Protein AF-0000000080328693 (afdb_homodimer)

Nearest PDB structures (foldseek):
  6xl6-assembly1_H  TM=5.207E-01  e=4.056E-17  Escherichia coli
  5kax-assembly1_A  TM=9.122E-01  e=3.515E-11  Chlorobaculum tepidum TLS
  6wl5-assembly4_D  TM=8.562E-01  e=6.995E-10  Escherichia coli
  7zhe-assembly1_A  TM=8.246E-01  e=8.037E-09  Ruminiclostridium cellulolyticum
  3iao-assembly1_A-2  TM=3.843E-01  e=2.662E-13  Bacillus subtilis

Solvent-accessible surface area (backbone atoms only — not comparable to full-atom values): 29834 Å² total; per-residue (Å²): 134,48,50,27,48,50,59,56,44,6,54,16,43,67,43,26,45,66,54,48,50,50,32,32,73,74,63,76,48,65,58,75,40,64,40,86,85,82,59,50,43,27,33,43,52,82,48,47,63,55,44,44,51,53,48,53,35,54,77,57,68,45,65,64,71,65,47,48,61,48,69,65,34,90,38,71,67,53,27,50,49,53,51,48,51,51,42,52,52,48,51,53,51,47,51,53,50,51,52,42,44,51,50,51,54,57,68,67,42,74,76,56,69,49,85,57,51,42,80,45,76,44,68,59,42,46,21,44,27,38,73,45,80,38,38,62,89,45,39,63,64,49,46,54,51,49,51,50,52,49,52,50,52,33,57,75,69,70,43,58,75,69,56,55,46,31,37,36,40,31,61,37,34,30,31,69,39,33,29,51,36,34,44,35,37,33,21,89,53,90,61,75,70,52,92,72,38,33,59,41,72,46,68,61,44,41,22,42,30,36,74,36,75,27,44,78,90,59,42,50,46,47,32,35,24,46,37,42,47,36,42,68,74,44,40,79,42,92,62,43,37,37,36,37,43,75,34,40,75,92,73,41,86,54,42,69,69,16,29,37,36,40,26,41,34,36,49,83,75,65,74,79,68,70,79,75,80,81,77,129,132,47,50,28,48,50,59,54,44,5,54,15,44,67,42,27,45,65,54,48,50,49,32,32,72,75,62,78,49,65,57,73,41,63,40,85,86,80,60,49,43,27,32,43,51,82,48,48,63,56,46,44,52,51,48,53,35,55,77,56,69,46,64,66,72,65,46,48,62,49,70,64,35,91,39,71,66,54,26,50,49,51,51,50,52,50,42,52,50,48,51,52,52,46,51,55,49,50,52,43,46,52,51,51,53,58,67,67,42,75,74,55,69,48,85,58,52,42,80,45,74,43,66,60,43,45,20,43,27,37,72,47,79,40,38,62,90,45,38,64,66,48,47,55,52,51,50,51,52,52,52,51,52,32,57,75,69,68,42,58,74,71,58,56,47,31,37,37,38,31,60,37,34,31,32,69,40,33,30,50,35,33,44,35,37,34,20,89,52,88,60,75,70,53,92,72,38,31,58,41,72,46,68,61,43,42,24,40,31,35,74,35,75,28,44,78,89,59,42,51,48,49,32,35,24,47,38,41,46,37,42,68,75,44,40,79,42,90,63,42,38,37,35,37,42,74,34,41,74,92,76,40,86,56,46,70,68,17,30,36,37,40,27,42,36,34,50,84,77,66,74,80,69,70,80,77,79,83,75,129

Secondary structure (DSSP, 8-state):
--EEEHHHHHHHHT--HHHHHHHHHTTSS--SEE-TTT--EEEEGGGHHHHHHHHHHHHTT--HHHHHHHHT-SSHHHHHHHHHHHHHHHHHHHHHHHHHHHHHHHHHS----GGG-EEEEEPPEEEEEEEEEEETTTHHHHHHHHHHHHHHHHHHHTPPP-S-EEEEE-HHHHHTSEEEEEEEEE-SSPPPPBTTBEEEEEPPEEEEEEEEES-GGGHHHHHHHHHHHHHHHSEE-SS-EEEEEEE-TTT-S-GGG-EEEEEEEEE---TT--------/--EEEHHHHHHHHT--HHHHHHHHHTTSS--SEE-TTT--EEEEGGGHHHHHHHHHHHHTT--HHHHHHHHT-SSHHHHHHHHHHHHHHHHHHHHHHHHHHHHHHHHHS----GGG-EEEEEPPEEEEEEEEEEETTTHHHHHHHHHHHHHHHHHHHTPPP-S-EEEEE-HHHHHTSEEEEEEEEE-SS----BTTBEEEEEPPEEEEEEEEES-GGGHHHHHHHHHHHHHHH-EE-SS-EEEEEEE-TTT-S-GGG-EEEEEEEEE---TT--------

Structure (mmCIF, N/CA/C/O backbone):
data_AF-0000000080328693-model_v1
#
loop_
_entity.id
_entity.type
_entity.pdbx_description
1 polymer 'MerR family transcriptional regulator'
#
loop_
_atom_site.group_PDB
_atom_site.id
_atom_site.type_symbol
_atom_site.label_atom_id
_atom_site.label_alt_id
_atom_site.label_comp_id
_atom_site.label_asym_id
_atom_site.label_entity_id
_atom_site.label_seq_id
_atom_site.pdbx_PDB_ins_code
_atom_site.Cartn_x
_atom_site.Cartn_y
_atom_site.Cartn_z
_atom_site.occupancy
_atom_site.B_iso_or_equiv
_atom_site.auth_seq_id
_atom_site.auth_comp_id
_atom_site.auth_asym_id
_atom_site.auth_atom_id
_atom_site.pdbx_PDB_model_num
ATOM 1 N N . MET A 1 1 ? -3.229 43.781 -2.396 1 72.38 1 MET A N 1
ATOM 2 C CA . MET A 1 1 ? -3.137 42.344 -2.186 1 72.38 1 MET A CA 1
ATOM 3 C C . MET A 1 1 ? -2.777 42 -0.736 1 72.38 1 MET A C 1
ATOM 5 O O . MET A 1 1 ? -2.053 42.781 -0.092 1 72.38 1 MET A O 1
ATOM 9 N N . SER A 1 2 ? -3.52 41.125 -0.026 1 88.19 2 SER A N 1
ATOM 10 C CA . SER A 1 2 ? -3.307 40.844 1.392 1 88.19 2 SER A CA 1
ATOM 11 C C . SER A 1 2 ? -2.047 40.031 1.613 1 88.19 2 SER A C 1
ATOM 13 O O . SER A 1 2 ? -1.782 39.062 0.87 1 88.19 2 SER A O 1
ATOM 15 N N . THR A 1 3 ? -1.175 40.562 2.482 1 92.69 3 THR A N 1
ATOM 16 C CA . THR A 1 3 ? 0.094 39.875 2.74 1 92.69 3 THR A CA 1
ATOM 17 C C . THR A 1 3 ? 0.196 39.469 4.203 1 92.69 3 THR A C 1
ATOM 19 O O . THR A 1 3 ? -0.579 39.938 5.043 1 92.69 3 THR A O 1
ATOM 22 N N . LEU A 1 4 ? 0.935 38.531 4.395 1 94.5 4 LEU A N 1
ATOM 23 C CA . LEU A 1 4 ? 1.304 38.062 5.719 1 94.5 4 LEU A CA 1
ATOM 24 C C . LEU A 1 4 ? 2.783 38.312 5.996 1 94.5 4 LEU A C 1
ATOM 26 O O . LEU A 1 4 ? 3.617 38.188 5.098 1 94.5 4 LEU A O 1
ATOM 30 N N . THR A 1 5 ? 3.02 38.75 7.266 1 94.06 5 THR A N 1
ATOM 31 C CA . THR A 1 5 ? 4.422 38.75 7.668 1 94.06 5 THR A CA 1
ATOM 32 C C . THR A 1 5 ? 5 37.344 7.621 1 94.06 5 THR A C 1
ATOM 34 O O . THR A 1 5 ? 4.258 36.375 7.602 1 94.06 5 THR A O 1
ATOM 37 N N . ILE A 1 6 ? 6.355 37.188 7.609 1 94.5 6 ILE A N 1
ATOM 38 C CA . ILE A 1 6 ? 6.996 35.875 7.543 1 94.5 6 ILE A CA 1
ATOM 39 C C . ILE A 1 6 ? 6.594 35.062 8.758 1 94.5 6 ILE A C 1
ATOM 41 O O . ILE A 1 6 ? 6.461 33.844 8.664 1 94.5 6 ILE A O 1
ATOM 45 N N . GLY A 1 7 ? 6.395 35.656 9.906 1 94.44 7 GLY A N 1
ATOM 46 C CA . GLY A 1 7 ? 5.938 34.938 11.094 1 94.44 7 GLY A CA 1
ATOM 47 C C . GLY A 1 7 ? 4.535 34.375 10.953 1 94.44 7 GLY A C 1
ATOM 48 O O . GLY A 1 7 ? 4.305 33.219 11.227 1 94.44 7 GLY A O 1
ATOM 49 N N . ASP A 1 8 ? 3.639 35.25 10.508 1 95.19 8 ASP A N 1
ATOM 50 C CA . ASP A 1 8 ? 2.264 34.812 10.297 1 95.19 8 ASP A CA 1
ATOM 51 C C . ASP A 1 8 ? 2.189 33.781 9.18 1 95.19 8 ASP A C 1
ATOM 53 O O . ASP A 1 8 ? 1.385 32.844 9.25 1 95.19 8 ASP A O 1
ATOM 57 N N . PHE A 1 9 ? 2.99 33.969 8.18 1 96.31 9 PHE A N 1
ATOM 58 C CA . PHE A 1 9 ? 3.057 33 7.09 1 96.31 9 PHE A CA 1
ATOM 59 C C . PHE A 1 9 ? 3.564 31.656 7.59 1 96.31 9 PHE A C 1
ATOM 61 O O . PHE A 1 9 ? 3.051 30.594 7.195 1 96.31 9 PHE A O 1
ATOM 68 N N . SER A 1 10 ? 4.492 31.656 8.477 1 96.62 10 SER A N 1
ATOM 69 C CA . SER A 1 10 ? 5 30.438 9.117 1 96.62 10 SER A CA 1
ATOM 70 C C . SER A 1 10 ? 3.9 29.734 9.906 1 96.62 10 SER A C 1
ATOM 72 O O . SER A 1 10 ? 3.713 28.516 9.766 1 96.62 10 SER A O 1
ATOM 74 N N . ARG A 1 11 ? 3.182 30.516 10.633 1 95 11 ARG A N 1
ATOM 75 C CA . ARG A 1 11 ? 2.076 29.969 11.414 1 95 11 ARG A CA 1
ATOM 76 C C . ARG A 1 11 ? 1.032 29.328 10.516 1 95 11 ARG A C 1
ATOM 78 O O . ARG A 1 11 ? 0.563 28.219 10.789 1 95 11 ARG A O 1
ATOM 85 N N . ALA A 1 12 ? 0.733 29.984 9.438 1 93.81 12 ALA A N 1
ATOM 86 C CA . ALA A 1 12 ? -0.327 29.562 8.531 1 93.81 12 ALA A CA 1
ATOM 87 C C . ALA A 1 12 ? 0.073 28.312 7.766 1 93.81 12 ALA A C 1
ATOM 89 O O . ALA A 1 12 ? -0.784 27.5 7.379 1 93.81 12 ALA A O 1
ATOM 90 N N . THR A 1 13 ? 1.39 28.078 7.555 1 93.38 13 THR A N 1
ATOM 91 C CA . THR A 1 13 ? 1.817 27.047 6.617 1 93.38 13 THR A CA 1
ATOM 92 C C . THR A 1 13 ? 2.619 25.969 7.332 1 93.38 13 THR A C 1
ATOM 94 O O . THR A 1 13 ? 2.934 24.922 6.746 1 93.38 13 THR A O 1
ATOM 97 N N . HIS A 1 14 ? 3.051 26.234 8.531 1 93.81 14 HIS A N 1
ATOM 98 C CA . HIS A 1 14 ? 3.871 25.344 9.344 1 93.81 14 HIS A CA 1
ATOM 99 C C . HIS A 1 14 ? 5.254 25.156 8.734 1 93.81 14 HIS A C 1
ATOM 101 O O . HIS A 1 14 ? 5.891 24.125 8.93 1 93.81 14 HIS A O 1
ATOM 107 N N . LEU A 1 15 ? 5.645 26.109 7.883 1 94.94 15 LEU A N 1
ATOM 108 C CA . LEU A 1 15 ? 7.035 26.219 7.461 1 94.94 15 LEU A CA 1
ATOM 109 C C . LEU A 1 15 ? 7.785 27.234 8.305 1 94.94 15 LEU A C 1
ATOM 111 O O . LEU A 1 15 ? 7.371 28.391 8.398 1 94.94 15 LEU A O 1
ATOM 115 N N . GLY A 1 16 ? 8.805 26.828 8.922 1 95.88 16 GLY A N 1
ATOM 116 C CA . GLY A 1 16 ? 9.586 27.734 9.742 1 95.88 16 GLY A CA 1
ATOM 117 C C . GLY A 1 16 ? 10.242 28.844 8.945 1 95.88 16 GLY A C 1
ATOM 118 O O . GLY A 1 16 ? 10.344 28.766 7.719 1 95.88 16 GLY A O 1
ATOM 119 N N . VAL A 1 17 ? 10.672 29.859 9.656 1 96.12 17 VAL A N 1
ATOM 120 C CA . VAL A 1 17 ? 11.273 31.031 9.023 1 96.12 17 VAL A CA 1
ATOM 121 C C . VAL A 1 17 ? 12.547 30.625 8.289 1 96.12 17 VAL A C 1
ATOM 123 O O . VAL A 1 17 ? 12.797 31.078 7.172 1 96.12 17 VAL A O 1
ATOM 126 N N . LYS A 1 18 ? 13.273 29.703 8.906 1 95.5 18 LYS A N 1
ATOM 127 C CA . LYS A 1 18 ? 14.5 29.234 8.258 1 95.5 18 LYS A CA 1
ATOM 128 C C . LYS A 1 18 ? 14.195 28.547 6.938 1 95.5 18 LYS A C 1
ATOM 130 O O . LYS A 1 18 ? 14.883 28.766 5.938 1 95.5 18 LYS A O 1
ATOM 135 N N . ALA A 1 19 ? 13.25 27.766 6.934 1 94.69 19 ALA A N 1
ATOM 136 C CA . ALA A 1 19 ? 12.836 27.078 5.715 1 94.69 19 ALA A CA 1
ATOM 137 C C . ALA A 1 19 ? 12.375 28.062 4.652 1 94.69 19 ALA A C 1
ATOM 139 O O . ALA A 1 19 ? 12.727 27.938 3.479 1 94.69 19 ALA A O 1
ATOM 140 N N . LEU A 1 20 ? 11.562 29.062 5.082 1 96.19 20 LEU A N 1
ATOM 141 C CA . LEU A 1 20 ? 11.039 30.062 4.152 1 96.19 20 LEU A CA 1
ATOM 142 C C . LEU A 1 20 ? 12.18 30.859 3.525 1 96.19 20 LEU A C 1
ATOM 144 O O . LEU A 1 20 ? 12.148 31.141 2.328 1 96.19 20 LEU A O 1
ATOM 148 N N . ARG A 1 21 ? 13.156 31.141 4.301 1 94.56 21 ARG A N 1
ATOM 149 C CA . ARG A 1 21 ? 14.32 31.859 3.777 1 94.56 21 ARG A CA 1
ATOM 150 C C . ARG A 1 21 ? 15.094 30.984 2.793 1 94.56 21 ARG A C 1
ATOM 152 O O . ARG A 1 21 ? 15.57 31.469 1.764 1 94.56 21 ARG A O 1
ATOM 159 N N . HIS A 1 22 ? 15.25 29.719 3.133 1 94.31 22 HIS A N 1
ATOM 160 C CA . HIS A 1 22 ? 15.906 28.781 2.234 1 94.31 22 HIS A CA 1
ATOM 161 C C . HIS A 1 22 ? 15.18 28.703 0.895 1 94.31 22 HIS A C 1
ATOM 163 O O . HIS A 1 22 ? 15.812 28.766 -0.163 1 94.31 22 HIS A O 1
ATOM 169 N N . TYR A 1 23 ? 13.875 28.578 0.928 1 93.81 23 TYR A N 1
ATOM 170 C CA . TYR A 1 23 ? 13.094 28.422 -0.295 1 93.81 23 TYR A CA 1
ATOM 171 C C . TYR A 1 23 ? 13.133 29.703 -1.129 1 93.81 23 TYR A C 1
ATOM 173 O O . TYR A 1 23 ? 13.055 29.656 -2.357 1 93.81 23 TYR A O 1
ATOM 181 N N . HIS A 1 24 ? 13.242 30.891 -0.406 1 94.06 24 HIS A N 1
ATOM 182 C CA . HIS A 1 24 ? 13.492 32.156 -1.108 1 94.06 24 HIS A CA 1
ATOM 183 C C . HIS A 1 24 ? 14.828 32.125 -1.837 1 94.06 24 HIS A C 1
ATOM 185 O O . HIS A 1 24 ? 14.906 32.438 -3.021 1 94.06 24 HIS A O 1
ATOM 191 N N . ARG A 1 25 ? 15.82 31.656 -1.181 1 93.38 25 ARG A N 1
ATOM 192 C CA . ARG A 1 25 ? 17.172 31.625 -1.721 1 93.38 25 ARG A CA 1
ATOM 193 C C . ARG A 1 25 ? 17.25 30.734 -2.953 1 93.38 25 ARG A C 1
ATOM 195 O O . ARG A 1 25 ? 17.891 31.094 -3.943 1 93.38 25 ARG A O 1
ATOM 202 N N . VAL A 1 26 ? 16.594 29.641 -2.914 1 91.06 26 VAL A N 1
ATOM 203 C CA . VAL A 1 26 ? 16.703 28.688 -4.016 1 91.06 26 VAL A CA 1
ATOM 204 C C . VAL A 1 26 ? 15.648 28.984 -5.066 1 91.06 26 VAL A C 1
ATOM 206 O O . VAL A 1 26 ? 15.531 28.281 -6.07 1 91.06 26 VAL A O 1
ATOM 209 N N . GLY A 1 27 ? 14.781 29.953 -4.832 1 91 27 GLY A N 1
ATOM 210 C CA . GLY A 1 27 ? 13.852 30.453 -5.828 1 91 27 GLY A CA 1
ATOM 211 C C . GLY A 1 27 ? 12.555 29.672 -5.887 1 91 27 GLY A C 1
ATOM 212 O O . GLY A 1 27 ? 11.805 29.766 -6.855 1 91 27 GLY A O 1
ATOM 213 N N . LEU A 1 28 ? 12.25 28.859 -4.906 1 91.25 28 LEU A N 1
ATOM 214 C CA . LEU A 1 28 ? 11.055 28.016 -4.898 1 91.25 28 LEU A CA 1
ATOM 215 C C . LEU A 1 28 ? 9.844 28.797 -4.406 1 91.25 28 LEU A C 1
ATOM 217 O O . LEU A 1 28 ? 8.727 28.594 -4.898 1 91.25 28 LEU A O 1
ATOM 221 N N . LEU A 1 29 ? 10.023 29.688 -3.426 1 93.88 29 LEU A N 1
ATOM 222 C CA . LEU A 1 29 ? 9 30.547 -2.848 1 93.88 29 LEU A CA 1
ATOM 223 C C . LEU A 1 29 ? 9.562 31.922 -2.527 1 93.88 29 LEU A C 1
ATOM 225 O O . LEU A 1 29 ? 10.094 32.156 -1.437 1 93.88 29 LEU A O 1
ATOM 229 N N . VAL A 1 30 ? 9.391 32.812 -3.459 1 94.81 30 VAL A N 1
ATOM 230 C CA . VAL A 1 30 ? 9.945 34.156 -3.33 1 94.81 30 VAL A CA 1
ATOM 231 C C . VAL A 1 30 ? 8.93 35.062 -2.65 1 94.81 30 VAL A C 1
ATOM 233 O O . VAL A 1 30 ? 7.77 35.125 -3.059 1 94.81 30 VAL A O 1
ATOM 236 N N . PRO A 1 31 ? 9.375 35.75 -1.545 1 95.94 31 PRO A N 1
ATOM 237 C CA . PRO A 1 31 ? 8.445 36.656 -0.899 1 95.94 31 PRO A CA 1
ATOM 238 C C . PRO A 1 31 ? 7.934 37.75 -1.849 1 95.94 31 PRO A C 1
ATOM 240 O O . PRO A 1 31 ? 8.633 38.125 -2.801 1 95.94 31 PRO A O 1
ATOM 243 N N . ALA A 1 32 ? 6.746 38.188 -1.622 1 95.06 32 ALA A N 1
ATOM 244 C CA . ALA A 1 32 ? 6.152 39.25 -2.428 1 95.06 32 ALA A CA 1
ATOM 245 C C . ALA A 1 32 ? 6.871 40.562 -2.199 1 95.06 32 ALA A C 1
ATOM 247 O O . ALA A 1 32 ? 7.027 41.375 -3.129 1 95.06 32 ALA A O 1
ATOM 248 N N . GLU A 1 33 ? 7.234 40.781 -0.925 1 94.56 33 GLU A N 1
ATOM 249 C CA . GLU A 1 33 ? 7.934 42.031 -0.557 1 94.56 33 GLU A CA 1
ATOM 250 C C . GLU A 1 33 ? 9.086 41.719 0.403 1 94.56 33 GLU A C 1
ATOM 252 O O . GLU A 1 33 ? 8.977 40.875 1.271 1 94.56 33 GLU A O 1
ATOM 257 N N . VAL A 1 34 ? 10.156 42.406 0.223 1 92.62 34 VAL A N 1
ATOM 258 C CA . VAL A 1 34 ? 11.281 42.406 1.158 1 92.62 34 VAL A CA 1
ATOM 259 C C . VAL A 1 34 ? 11.664 43.812 1.527 1 92.62 34 VAL A C 1
ATOM 261 O O . VAL A 1 34 ? 11.992 44.625 0.653 1 92.62 34 VAL A O 1
ATOM 264 N N . ASP A 1 35 ? 11.5 44.094 2.803 1 89.94 35 ASP A N 1
ATOM 265 C CA . ASP A 1 35 ? 11.891 45.438 3.236 1 89.94 35 ASP A CA 1
ATOM 266 C C . ASP A 1 35 ? 13.383 45.656 3.035 1 89.94 35 ASP A C 1
ATOM 268 O O . ASP A 1 35 ? 14.211 44.875 3.502 1 89.94 35 ASP A O 1
ATOM 272 N N . GLU A 1 36 ? 13.75 46.625 2.428 1 87.12 36 GLU A N 1
ATOM 273 C CA . GLU A 1 36 ? 15.141 46.906 2.066 1 87.12 36 GLU A CA 1
ATOM 274 C C . GLU A 1 36 ? 15.977 47.25 3.299 1 87.12 36 GLU A C 1
ATOM 276 O O . GLU A 1 36 ? 17.172 46.969 3.332 1 87.12 36 GLU A O 1
ATOM 281 N N . VAL A 1 37 ? 15.328 47.812 4.223 1 88.25 37 VAL A N 1
ATOM 282 C CA . VAL A 1 37 ? 16.047 48.281 5.402 1 88.25 37 VAL A CA 1
ATOM 283 C C . VAL A 1 37 ? 16.125 47.156 6.438 1 88.25 37 VAL A C 1
ATOM 285 O O . VAL A 1 37 ? 17.219 46.812 6.906 1 88.25 37 VAL A O 1
ATOM 288 N N . THR A 1 38 ? 15.062 46.469 6.723 1 86.88 38 THR A N 1
ATOM 289 C CA . THR A 1 38 ? 14.977 45.5 7.809 1 86.88 38 THR A CA 1
ATOM 290 C C . THR A 1 38 ? 15.148 44.062 7.281 1 86.88 38 THR A C 1
ATOM 292 O O . THR A 1 38 ? 15.445 43.156 8.047 1 86.88 38 THR A O 1
ATOM 295 N N . GLY A 1 39 ? 14.984 43.969 5.988 1 87.5 39 GLY A N 1
ATOM 296 C CA . GLY A 1 39 ? 15.055 42.656 5.402 1 87.5 39 GLY A CA 1
ATOM 297 C C . GLY A 1 39 ? 13.805 41.812 5.652 1 87.5 39 GLY A C 1
ATOM 298 O O . GLY A 1 39 ? 13.758 40.625 5.297 1 87.5 39 GLY A O 1
ATOM 299 N N . TYR A 1 40 ? 12.844 42.5 6.254 1 89.38 40 TYR A N 1
ATOM 300 C CA . TYR A 1 40 ? 11.625 41.781 6.598 1 89.38 40 TYR A CA 1
ATOM 301 C C . TYR A 1 40 ? 10.875 41.344 5.344 1 89.38 40 TYR A C 1
ATOM 303 O O . TYR A 1 40 ? 10.758 42.094 4.383 1 89.38 40 TYR A O 1
ATOM 311 N N . ARG A 1 41 ? 10.406 40.094 5.367 1 93.5 41 ARG A N 1
ATOM 312 C CA . ARG A 1 41 ? 9.734 39.5 4.207 1 93.5 41 ARG A CA 1
ATOM 313 C C . ARG A 1 41 ? 8.234 39.406 4.438 1 93.5 41 ARG A C 1
ATOM 315 O O . ARG A 1 41 ? 7.789 39.125 5.551 1 93.5 41 ARG A O 1
ATOM 322 N N . ARG A 1 42 ? 7.527 39.656 3.418 1 96.06 42 ARG A N 1
ATOM 323 C CA . ARG A 1 42 ? 6.078 39.469 3.4 1 96.06 42 ARG A CA 1
ATOM 324 C C . ARG A 1 42 ? 5.656 38.562 2.242 1 96.06 42 ARG A C 1
ATOM 326 O O . ARG A 1 42 ? 6.266 38.594 1.17 1 96.06 42 ARG A O 1
ATOM 333 N N . TYR A 1 43 ? 4.68 37.75 2.514 1 96.44 43 TYR A N 1
ATOM 334 C CA . TYR A 1 43 ? 4.152 36.812 1.521 1 96.44 43 TYR A CA 1
ATOM 335 C C . TYR A 1 43 ? 2.68 37.094 1.235 1 96.44 43 TYR A C 1
ATOM 337 O O . TYR A 1 43 ? 1.929 37.469 2.137 1 96.44 43 TYR A O 1
ATOM 345 N N . ARG A 1 44 ? 2.293 36.906 -0.042 1 94.88 44 ARG A N 1
ATOM 346 C CA . ARG A 1 44 ? 0.886 37.062 -0.396 1 94.88 44 ARG A CA 1
ATOM 347 C C . ARG A 1 44 ? 0.067 35.875 0.099 1 94.88 44 ARG A C 1
ATOM 349 O O . ARG A 1 44 ? 0.578 34.75 0.188 1 94.88 44 ARG A O 1
ATOM 356 N N . VAL A 1 45 ? -1.206 36.125 0.396 1 92.38 45 VAL A N 1
ATOM 357 C CA . VAL A 1 45 ? -2.137 35.094 0.803 1 92.38 45 VAL A CA 1
ATOM 358 C C . VAL A 1 45 ? -2.184 34 -0.263 1 92.38 45 VAL A C 1
ATOM 360 O O . VAL A 1 45 ? -2.264 32.812 0.06 1 92.38 45 VAL A O 1
ATOM 363 N N . GLU A 1 46 ? -2.066 34.375 -1.524 1 88.94 46 GLU A N 1
ATOM 364 C CA . GLU A 1 46 ? -2.154 33.438 -2.648 1 88.94 46 GLU A CA 1
ATOM 365 C C . GLU A 1 46 ? -0.974 32.469 -2.658 1 88.94 46 GLU A C 1
ATOM 367 O O . GLU A 1 46 ? -1.011 31.438 -3.342 1 88.94 46 GLU A O 1
ATOM 372 N N . GLN A 1 47 ? 0.106 32.812 -1.917 1 91.12 47 GLN A N 1
ATOM 373 C CA . GLN A 1 47 ? 1.3 31.953 -1.896 1 91.12 47 GLN A CA 1
ATOM 374 C C . GLN A 1 47 ? 1.169 30.844 -0.867 1 91.12 47 GLN A C 1
ATOM 376 O O . GLN A 1 47 ? 2.016 29.953 -0.802 1 91.12 47 GLN A O 1
ATOM 381 N N . ILE A 1 48 ? 0.105 30.891 -0.051 1 90.69 48 ILE A N 1
ATOM 382 C CA . ILE A 1 48 ? -0.088 29.875 0.99 1 90.69 48 ILE A CA 1
ATOM 383 C C . ILE A 1 48 ? -0.229 28.5 0.356 1 90.69 48 ILE A C 1
ATOM 385 O O . ILE A 1 48 ? 0.365 27.531 0.83 1 90.69 48 ILE A O 1
ATOM 389 N N . GLY A 1 49 ? -0.962 28.438 -0.708 1 86.12 49 GLY A N 1
ATOM 390 C CA . GLY A 1 49 ? -1.112 27.156 -1.396 1 86.12 49 GLY A CA 1
ATOM 391 C C . GLY A 1 49 ? 0.208 26.562 -1.854 1 86.12 49 GLY A C 1
ATOM 392 O O . GLY A 1 49 ? 0.441 25.359 -1.705 1 86.12 49 GLY A O 1
ATOM 393 N N . ASP A 1 50 ? 1.059 27.406 -2.406 1 88.12 50 ASP A N 1
ATOM 394 C CA . ASP A 1 50 ? 2.383 26.969 -2.836 1 88.12 50 ASP A CA 1
ATOM 395 C C . ASP A 1 50 ? 3.199 26.453 -1.656 1 88.12 50 ASP A C 1
ATOM 397 O O . ASP A 1 50 ? 3.885 25.422 -1.771 1 88.12 50 ASP A O 1
ATOM 401 N N . ALA A 1 51 ? 3.084 27.156 -0.582 1 91.44 51 ALA A N 1
ATOM 402 C CA . ALA A 1 51 ? 3.836 26.781 0.611 1 91.44 51 ALA A CA 1
ATOM 403 C C . ALA A 1 51 ? 3.379 25.422 1.141 1 91.44 51 ALA A C 1
ATOM 405 O O . ALA A 1 51 ? 4.199 24.609 1.571 1 91.44 51 ALA A O 1
ATOM 406 N N . LEU A 1 52 ? 2.096 25.172 1.12 1 87.62 52 LEU A N 1
ATOM 407 C CA . LEU A 1 52 ? 1.566 23.891 1.577 1 87.62 52 LEU A CA 1
ATOM 408 C C . LEU A 1 52 ? 2.049 22.75 0.683 1 87.62 52 LEU A C 1
ATOM 410 O O . LEU A 1 52 ? 2.354 21.656 1.17 1 87.62 52 LEU A O 1
ATOM 414 N N . LEU A 1 53 ? 2.133 23.047 -0.548 1 84.44 53 LEU A N 1
ATOM 415 C CA . LEU A 1 53 ? 2.65 22.062 -1.49 1 84.44 53 LEU A CA 1
ATOM 416 C C . LEU A 1 53 ? 4.113 21.734 -1.192 1 84.44 53 LEU A C 1
ATOM 418 O O . LEU A 1 53 ? 4.496 20.562 -1.137 1 84.44 53 LEU A O 1
ATOM 422 N N . ILE A 1 54 ? 4.898 22.734 -0.991 1 89 54 ILE A N 1
ATOM 423 C CA . ILE A 1 54 ? 6.312 22.578 -0.671 1 89 54 ILE A CA 1
ATOM 424 C C . ILE A 1 54 ? 6.465 21.766 0.612 1 89 54 ILE A C 1
ATOM 426 O O . ILE A 1 54 ? 7.266 20.828 0.672 1 89 54 ILE A O 1
ATOM 430 N N . LYS A 1 55 ? 5.688 22.125 1.579 1 89.06 55 LYS A N 1
ATOM 431 C CA . LYS A 1 55 ? 5.742 21.438 2.863 1 89.06 55 LYS A CA 1
ATOM 432 C C . LYS A 1 55 ? 5.449 19.953 2.701 1 89.06 55 LYS A C 1
ATOM 434 O O . LYS A 1 55 ? 6.133 19.109 3.285 1 89.06 55 LYS A O 1
ATOM 439 N N . ARG A 1 56 ? 4.48 19.656 1.995 1 82.94 56 ARG A N 1
ATOM 440 C CA . ARG A 1 56 ? 4.09 18.266 1.793 1 82.94 56 ARG A CA 1
ATOM 441 C C . ARG A 1 56 ? 5.203 17.484 1.106 1 82.94 56 ARG A C 1
ATOM 443 O O . ARG A 1 56 ? 5.523 16.359 1.511 1 82.94 56 ARG A O 1
ATOM 450 N N . PHE A 1 57 ? 5.766 18.078 0.121 1 81.19 57 PHE A N 1
ATOM 451 C CA . PHE A 1 57 ? 6.848 17.406 -0.599 1 81.19 57 PHE A CA 1
ATOM 452 C C . PHE A 1 57 ? 8.062 17.219 0.303 1 81.19 57 PHE A C 1
ATOM 454 O O . PHE A 1 57 ? 8.703 16.172 0.268 1 81.19 57 PHE A O 1
ATOM 461 N N . ARG A 1 58 ? 8.352 18.188 1.062 1 82.44 58 ARG A N 1
ATOM 462 C CA . ARG A 1 58 ? 9.461 18.109 2.01 1 82.44 58 ARG A CA 1
ATOM 463 C C . ARG A 1 58 ? 9.227 16.984 3.021 1 82.44 58 ARG A C 1
ATOM 465 O O . ARG A 1 58 ? 10.117 16.172 3.275 1 82.44 58 ARG A O 1
ATOM 472 N N . ASP A 1 59 ? 8.039 16.953 3.574 1 81 59 ASP A N 1
ATOM 473 C CA . ASP A 1 59 ? 7.707 15.969 4.598 1 81 59 ASP A CA 1
ATOM 474 C C . ASP A 1 59 ? 7.84 14.547 4.055 1 81 59 ASP A C 1
ATOM 476 O O . ASP A 1 59 ? 8.172 13.625 4.797 1 81 59 ASP A O 1
ATOM 480 N N . LEU A 1 60 ? 7.684 14.43 2.752 1 75.31 60 LEU A N 1
ATOM 481 C CA . LEU A 1 60 ? 7.703 13.109 2.141 1 75.31 60 LEU A CA 1
ATOM 482 C C . LEU A 1 60 ? 9.047 12.836 1.473 1 75.31 60 LEU A C 1
ATOM 484 O O . LEU A 1 60 ? 9.219 11.82 0.798 1 75.31 60 LEU A O 1
ATOM 488 N N . ASP A 1 61 ? 9.945 13.789 1.68 1 76.56 61 ASP A N 1
ATOM 489 C CA . ASP A 1 61 ? 11.289 13.672 1.132 1 76.56 61 ASP A CA 1
ATOM 490 C C . ASP A 1 61 ? 11.25 13.469 -0.381 1 76.56 61 ASP A C 1
ATOM 492 O O . ASP A 1 61 ? 11.961 12.617 -0.918 1 76.56 61 ASP A O 1
ATOM 496 N N . LEU A 1 62 ? 10.344 14.086 -0.977 1 73 62 LEU A N 1
ATOM 497 C CA . LEU A 1 62 ? 10.273 14.039 -2.434 1 73 62 LEU A CA 1
ATOM 498 C C . LEU A 1 62 ? 11.203 15.078 -3.055 1 73 62 LEU A C 1
ATOM 500 O O . LEU A 1 62 ? 11.406 16.156 -2.488 1 73 62 LEU A O 1
ATOM 504 N N . PRO A 1 63 ? 11.719 14.719 -4.184 1 73.06 63 PRO A N 1
ATOM 505 C CA . PRO A 1 63 ? 12.656 15.648 -4.824 1 73.06 63 PRO A CA 1
ATOM 506 C C . PRO A 1 63 ? 12 16.984 -5.18 1 73.06 63 PRO A C 1
ATOM 508 O O . PRO A 1 63 ? 10.859 17.016 -5.637 1 73.06 63 PRO A O 1
ATOM 511 N N . LEU A 1 64 ? 12.766 18.062 -4.961 1 73.75 64 LEU A N 1
ATOM 512 C CA . LEU A 1 64 ? 12.266 19.422 -5.152 1 73.75 64 LEU A CA 1
ATOM 513 C C . LEU A 1 64 ? 11.984 19.688 -6.629 1 73.75 64 LEU A C 1
ATOM 515 O O . LEU A 1 64 ? 11.125 20.516 -6.965 1 73.75 64 LEU A O 1
ATOM 519 N N . ASP A 1 65 ? 12.711 18.938 -7.473 1 74.56 65 ASP A N 1
ATOM 520 C CA . ASP A 1 65 ? 12.484 19.141 -8.898 1 74.56 65 ASP A CA 1
ATOM 521 C C . ASP A 1 65 ? 11.047 18.781 -9.281 1 74.56 65 ASP A C 1
ATOM 523 O O . ASP A 1 65 ? 10.469 19.406 -10.18 1 74.56 65 ASP A O 1
ATOM 527 N N . HIS A 1 66 ? 10.492 17.891 -8.562 1 73.5 66 HIS A N 1
ATOM 528 C CA . HIS A 1 66 ? 9.117 17.5 -8.82 1 73.5 66 HIS A CA 1
ATOM 529 C C . HIS A 1 66 ? 8.141 18.609 -8.438 1 73.5 66 HIS A C 1
ATOM 531 O O . HIS A 1 66 ? 7.125 18.812 -9.102 1 73.5 66 HIS A O 1
ATOM 537 N N . ILE A 1 67 ? 8.578 19.453 -7.52 1 79.06 67 ILE A N 1
ATOM 538 C CA . ILE A 1 67 ? 7.664 20.469 -7 1 79.06 67 ILE A CA 1
ATOM 539 C C . ILE A 1 67 ? 7.703 21.703 -7.895 1 79.06 67 ILE A C 1
ATOM 541 O O . ILE A 1 67 ? 6.703 22.422 -8.023 1 79.06 67 ILE A O 1
ATOM 545 N N . ARG A 1 68 ? 8.859 21.922 -8.523 1 83.31 68 ARG A N 1
ATOM 546 C CA . ARG A 1 68 ? 8.984 23.109 -9.367 1 83.31 68 ARG A CA 1
ATOM 547 C C . ARG A 1 68 ? 7.973 23.094 -10.508 1 83.31 68 ARG A C 1
ATOM 549 O O . ARG A 1 68 ? 7.348 24.109 -10.812 1 83.31 68 ARG A O 1
ATOM 556 N N . ALA A 1 69 ? 7.898 21.875 -11.078 1 81.5 69 ALA A N 1
ATOM 557 C CA . ALA A 1 69 ? 6.934 21.75 -12.172 1 81.5 69 ALA A CA 1
ATOM 558 C C . ALA A 1 69 ? 5.516 22.047 -11.695 1 81.5 69 ALA A C 1
ATOM 560 O O . ALA A 1 69 ? 4.723 22.641 -12.422 1 81.5 69 ALA A O 1
ATOM 561 N N . LEU A 1 70 ? 5.191 21.672 -10.477 1 84.88 70 LEU A N 1
ATOM 562 C CA . LEU A 1 70 ? 3.871 21.906 -9.898 1 84.88 70 LEU A CA 1
ATOM 563 C C . LEU A 1 70 ? 3.67 23.375 -9.586 1 84.88 70 LEU A C 1
ATOM 565 O O . LEU A 1 70 ? 2.619 23.953 -9.898 1 84.88 70 LEU A O 1
ATOM 569 N N . LEU A 1 71 ? 4.703 24.031 -9.07 1 86 71 LEU A N 1
ATOM 570 C CA . LEU A 1 71 ? 4.629 25.438 -8.68 1 86 71 LEU A CA 1
ATOM 571 C C . LEU A 1 71 ? 4.566 26.344 -9.906 1 86 71 LEU A C 1
ATOM 573 O O . LEU A 1 71 ? 3.945 27.406 -9.867 1 86 71 LEU A O 1
ATOM 577 N N . ASP A 1 72 ? 5.164 25.875 -11 1 85.06 72 ASP A N 1
ATOM 578 C CA . ASP A 1 72 ? 5.258 26.688 -12.219 1 85.06 72 ASP A CA 1
ATOM 579 C C . ASP A 1 72 ? 4.016 26.516 -13.086 1 85.06 72 ASP A C 1
ATOM 581 O O . ASP A 1 72 ? 3.9 27.141 -14.141 1 85.06 72 ASP A O 1
ATOM 585 N N . ALA A 1 73 ? 3.146 25.688 -12.57 1 85.75 73 ALA A N 1
ATOM 586 C CA . ALA A 1 73 ? 1.938 25.484 -13.367 1 85.75 73 ALA A CA 1
ATOM 587 C C . ALA A 1 73 ? 1.175 26.781 -13.547 1 85.75 73 ALA A C 1
ATOM 589 O O . ALA A 1 73 ? 0.988 27.547 -12.594 1 85.75 73 ALA A O 1
ATOM 590 N N . PRO A 1 74 ? 0.793 27.047 -14.789 1 82.81 74 PRO A N 1
ATOM 591 C CA . PRO A 1 74 ? 0.229 28.344 -15.117 1 82.81 74 PRO A CA 1
ATOM 592 C C . PRO A 1 74 ? -1.188 28.531 -14.586 1 82.81 74 PRO A C 1
ATOM 594 O O . PRO A 1 74 ? -1.723 29.641 -14.602 1 82.81 74 PRO A O 1
ATOM 597 N N . SER A 1 75 ? -1.845 27.469 -14.227 1 82.31 75 SER A N 1
ATOM 598 C CA . SER A 1 75 ? -3.207 27.547 -13.703 1 82.31 75 SER A CA 1
ATOM 599 C C . SER A 1 75 ? -3.451 26.5 -12.633 1 82.31 75 SER A C 1
ATOM 601 O O . SER A 1 75 ? -2.691 25.531 -12.523 1 82.31 75 SER A O 1
ATOM 603 N N . VAL A 1 76 ? -4.461 26.781 -11.859 1 76.38 76 VAL A N 1
ATOM 604 C CA . VAL A 1 76 ? -4.867 25.844 -10.828 1 76.38 76 VAL A CA 1
ATOM 605 C C . VAL A 1 76 ? -5.277 24.516 -11.477 1 76.38 76 VAL A C 1
ATOM 607 O O . VAL A 1 76 ? -4.992 23.438 -10.938 1 76.38 76 VAL A O 1
ATOM 610 N N . GLU A 1 77 ? -5.914 24.672 -12.562 1 84.75 77 GLU A N 1
ATOM 611 C CA . GLU A 1 77 ? -6.355 23.469 -13.281 1 84.75 77 GLU A CA 1
ATOM 612 C C . GLU A 1 77 ? -5.168 22.625 -13.719 1 84.75 77 GLU A C 1
ATOM 614 O O . GLU A 1 77 ? -5.191 21.406 -13.578 1 84.75 77 GLU A O 1
ATOM 619 N N . ARG A 1 78 ? -4.23 23.281 -14.273 1 87.31 78 ARG A N 1
ATOM 620 C CA . ARG A 1 78 ? -3.047 22.562 -14.719 1 87.31 78 ARG A CA 1
ATOM 621 C C . ARG A 1 78 ? -2.297 21.953 -13.539 1 87.31 78 ARG A C 1
ATOM 623 O O . ARG A 1 78 ? -1.787 20.844 -13.625 1 87.31 78 ARG A O 1
ATOM 630 N N . ARG A 1 79 ? -2.203 22.656 -12.484 1 83.94 79 ARG A N 1
ATOM 631 C CA . ARG A 1 79 ? -1.563 22.141 -11.273 1 83.94 79 ARG A CA 1
ATOM 632 C C . ARG A 1 79 ? -2.275 20.891 -10.766 1 83.94 79 ARG A C 1
ATOM 634 O O . ARG A 1 79 ? -1.631 19.906 -10.414 1 83.94 79 ARG A O 1
ATOM 641 N N . THR A 1 80 ? -3.549 20.984 -10.711 1 85.12 80 THR A N 1
ATOM 642 C CA . THR A 1 80 ? -4.359 19.844 -10.266 1 85.12 80 THR A CA 1
ATOM 643 C C . THR A 1 80 ? -4.141 18.641 -11.172 1 85.12 80 THR A C 1
ATOM 645 O O . THR A 1 80 ? -4.016 17.516 -10.688 1 85.12 80 THR A O 1
ATOM 648 N N . ALA A 1 81 ? -4.062 18.938 -12.398 1 89.06 81 ALA A N 1
ATOM 649 C CA . ALA A 1 81 ? -3.842 17.859 -13.352 1 89.06 81 ALA A CA 1
ATOM 650 C C . ALA A 1 81 ? -2.486 17.188 -13.125 1 89.06 81 ALA A C 1
ATOM 652 O O . ALA A 1 81 ? -2.373 15.961 -13.172 1 89.06 81 ALA A O 1
ATOM 653 N N . LEU A 1 82 ? -1.506 18.016 -12.938 1 86.69 82 LEU A N 1
ATOM 654 C CA . LEU A 1 82 ? -0.167 17.484 -12.695 1 86.69 82 LEU A CA 1
ATOM 655 C C . LEU A 1 82 ? -0.136 16.656 -11.414 1 86.69 82 LEU A C 1
ATOM 657 O O . LEU A 1 82 ? 0.481 15.586 -11.375 1 86.69 82 LEU A O 1
ATOM 661 N N . LEU A 1 83 ? -0.773 17.094 -10.391 1 86.38 83 LEU A N 1
ATOM 662 C CA . LEU A 1 83 ? -0.86 16.375 -9.125 1 86.38 83 LEU A CA 1
ATOM 663 C C . LEU A 1 83 ? -1.562 15.039 -9.312 1 86.38 83 LEU A C 1
ATOM 665 O O . LEU A 1 83 ? -1.124 14.023 -8.766 1 86.38 83 LEU A O 1
ATOM 669 N N . GLN A 1 84 ? -2.572 15.07 -10.078 1 89.5 84 GLN A N 1
ATOM 670 C CA . GLN A 1 84 ? -3.326 13.852 -10.336 1 89.5 84 GLN A CA 1
ATOM 671 C C . GLN A 1 84 ? -2.479 12.836 -11.094 1 89.5 84 GLN A C 1
ATOM 673 O O . GLN A 1 84 ? -2.531 11.633 -10.812 1 89.5 84 GLN A O 1
ATOM 678 N N . GLU A 1 85 ? -1.762 13.352 -12.039 1 88.12 85 GLU A N 1
ATOM 679 C CA . GLU A 1 85 ? -0.864 12.484 -12.789 1 88.12 85 GLU A CA 1
ATOM 680 C C . GLU A 1 85 ? 0.185 11.852 -11.883 1 88.12 85 GLU A C 1
ATOM 682 O O . GLU A 1 85 ? 0.452 10.648 -11.969 1 88.12 85 GLU A O 1
ATOM 687 N N . HIS A 1 86 ? 0.752 12.656 -11.031 1 83.75 86 HIS A N 1
ATOM 688 C CA . HIS A 1 86 ? 1.749 12.156 -10.086 1 83.75 86 HIS A CA 1
ATOM 689 C C . HIS A 1 86 ? 1.145 11.125 -9.141 1 83.75 86 HIS A C 1
ATOM 691 O O . HIS A 1 86 ? 1.743 10.078 -8.891 1 83.75 86 HIS A O 1
ATOM 697 N N . LEU A 1 87 ? -0.022 11.438 -8.695 1 88.75 87 LEU A N 1
ATOM 698 C CA . LEU A 1 87 ? -0.709 10.516 -7.797 1 88.75 87 LEU A CA 1
ATOM 699 C C . LEU A 1 87 ? -0.984 9.18 -8.492 1 88.75 87 LEU A C 1
ATOM 701 O O . LEU A 1 87 ? -0.779 8.117 -7.906 1 88.75 87 LEU A O 1
ATOM 705 N N . SER A 1 88 ? -1.446 9.273 -9.703 1 91 88 SER A N 1
ATOM 706 C CA . SER A 1 88 ? -1.725 8.07 -10.469 1 91 88 SER A CA 1
ATOM 707 C C . SER A 1 88 ? -0.472 7.215 -10.633 1 91 88 SER A C 1
ATOM 709 O O . SER A 1 88 ? -0.521 5.992 -10.461 1 91 88 SER A O 1
ATOM 711 N N . ARG A 1 89 ? 0.627 7.848 -10.906 1 87.19 89 ARG A N 1
ATOM 712 C CA . ARG A 1 89 ? 1.895 7.137 -11.039 1 87.19 89 ARG A CA 1
ATOM 713 C C . ARG A 1 89 ? 2.295 6.484 -9.719 1 87.19 89 ARG A C 1
ATOM 715 O O . ARG A 1 89 ? 2.705 5.32 -9.695 1 87.19 89 ARG A O 1
ATOM 722 N N . LEU A 1 90 ? 2.139 7.223 -8.641 1 87.31 90 LEU A N 1
ATOM 723 C CA . LEU A 1 90 ? 2.504 6.719 -7.324 1 87.31 90 LEU A CA 1
ATOM 724 C C . LEU A 1 90 ? 1.644 5.516 -6.945 1 87.31 90 LEU A C 1
ATOM 726 O O . LEU A 1 90 ? 2.146 4.535 -6.391 1 87.31 90 LEU A O 1
ATOM 730 N N . ILE A 1 91 ? 0.405 5.605 -7.266 1 90.06 91 ILE A N 1
ATOM 731 C CA . ILE A 1 91 ? -0.517 4.516 -6.961 1 90.06 91 ILE A CA 1
ATOM 732 C C . ILE A 1 91 ? -0.123 3.27 -7.754 1 90.06 91 ILE A C 1
ATOM 734 O O . ILE A 1 91 ? -0.149 2.156 -7.223 1 90.06 91 ILE A O 1
ATOM 738 N N . GLY A 1 92 ? 0.225 3.477 -9 1 88.44 92 GLY A N 1
ATOM 739 C CA . GLY A 1 92 ? 0.726 2.365 -9.797 1 88.44 92 GLY A CA 1
ATOM 740 C C . GLY A 1 92 ? 1.966 1.721 -9.211 1 88.44 92 GLY A C 1
ATOM 741 O O . GLY A 1 92 ? 2.053 0.494 -9.117 1 88.44 92 GLY A O 1
ATOM 742 N N . ASP A 1 93 ? 2.881 2.584 -8.758 1 86.56 93 ASP A N 1
ATOM 743 C CA . ASP A 1 93 ? 4.109 2.094 -8.141 1 86.56 93 ASP A CA 1
ATOM 744 C C . ASP A 1 93 ? 3.807 1.348 -6.84 1 86.56 93 ASP A C 1
ATOM 746 O O . ASP A 1 93 ? 4.418 0.315 -6.559 1 86.56 93 ASP A O 1
ATOM 750 N N . LEU A 1 94 ? 2.895 1.866 -6.082 1 90 94 LEU A N 1
ATOM 751 C CA . LEU A 1 94 ? 2.49 1.233 -4.832 1 90 94 LEU A CA 1
ATOM 752 C C . LEU A 1 94 ? 1.923 -0.159 -5.086 1 90 94 LEU A C 1
ATOM 754 O O . LEU A 1 94 ? 2.25 -1.107 -4.367 1 90 94 LEU A O 1
ATOM 758 N N . GLN A 1 95 ? 1.15 -0.241 -6.07 1 87.88 95 GLN A N 1
ATOM 759 C CA . GLN A 1 95 ? 0.543 -1.527 -6.398 1 87.88 95 GLN A CA 1
ATOM 760 C C . GLN A 1 95 ? 1.604 -2.551 -6.797 1 87.88 95 GLN A C 1
ATOM 762 O O . GLN A 1 95 ? 1.548 -3.707 -6.375 1 87.88 95 GLN A O 1
ATOM 767 N N . ARG A 1 96 ? 2.523 -2.154 -7.578 1 83.31 96 ARG A N 1
ATOM 768 C CA . ARG A 1 96 ? 3.604 -3.045 -7.992 1 83.31 96 ARG A CA 1
ATOM 769 C C . ARG A 1 96 ? 4.43 -3.498 -6.793 1 83.31 96 ARG A C 1
ATOM 771 O O . ARG A 1 96 ? 4.762 -4.68 -6.672 1 83.31 96 ARG A O 1
ATOM 778 N N . MET A 1 97 ? 4.715 -2.58 -5.914 1 85.5 97 MET A N 1
ATOM 779 C CA . MET A 1 97 ? 5.516 -2.904 -4.738 1 85.5 97 MET A CA 1
ATOM 780 C C . MET A 1 97 ? 4.754 -3.834 -3.797 1 85.5 97 MET A C 1
ATOM 782 O O . MET A 1 97 ? 5.348 -4.727 -3.186 1 85.5 97 MET A O 1
ATOM 786 N N . GLN A 1 98 ? 3.518 -3.564 -3.67 1 88.94 98 GLN A N 1
ATOM 787 C CA . GLN A 1 98 ? 2.686 -4.438 -2.85 1 88.94 98 GLN A CA 1
ATOM 788 C C . GLN A 1 98 ? 2.676 -5.863 -3.398 1 88.94 98 GLN A C 1
ATOM 790 O O . GLN A 1 98 ? 2.76 -6.828 -2.637 1 88.94 98 GLN A O 1
ATOM 795 N N . ALA A 1 99 ? 2.555 -5.98 -4.68 1 82.44 99 ALA A N 1
ATOM 796 C CA . ALA A 1 99 ? 2.604 -7.297 -5.312 1 82.44 99 ALA A CA 1
ATOM 797 C C . ALA A 1 99 ? 3.943 -7.98 -5.062 1 82.44 99 ALA A C 1
ATOM 799 O O . ALA A 1 99 ? 3.992 -9.18 -4.797 1 82.44 99 ALA A O 1
ATOM 800 N N . ALA A 1 100 ? 4.973 -7.203 -5.145 1 81.62 100 ALA A N 1
ATOM 801 C CA . ALA A 1 100 ? 6.305 -7.738 -4.887 1 81.62 100 ALA A CA 1
ATOM 802 C C . ALA A 1 100 ? 6.43 -8.219 -3.441 1 81.62 100 ALA A C 1
ATOM 804 O O . ALA A 1 100 ? 6.953 -9.305 -3.186 1 81.62 100 ALA A O 1
ATOM 805 N N . ALA A 1 101 ? 5.93 -7.473 -2.471 1 86.19 101 ALA A N 1
ATOM 806 C CA . ALA A 1 101 ? 5.973 -7.859 -1.062 1 86.19 101 ALA A CA 1
ATOM 807 C C . ALA A 1 101 ? 5.191 -9.148 -0.823 1 86.19 101 ALA A C 1
ATOM 809 O O . ALA A 1 101 ? 5.645 -10.031 -0.094 1 86.19 101 ALA A O 1
ATOM 810 N N . ALA A 1 102 ? 4.047 -9.234 -1.438 1 82.56 102 ALA A N 1
ATOM 811 C CA . ALA A 1 102 ? 3.232 -10.445 -1.314 1 82.56 102 ALA A CA 1
ATOM 812 C C . ALA A 1 102 ? 3.975 -11.656 -1.858 1 82.56 102 ALA A C 1
ATOM 814 O O . ALA A 1 102 ? 3.902 -12.75 -1.279 1 82.56 102 ALA A O 1
ATOM 815 N N . SER A 1 103 ? 4.609 -11.453 -2.902 1 77.25 103 SER A N 1
ATOM 816 C CA . SER A 1 103 ? 5.367 -12.539 -3.512 1 77.25 103 SER A CA 1
ATOM 817 C C . SER A 1 103 ? 6.508 -12.992 -2.609 1 77.25 103 SER A C 1
ATOM 819 O O . SER A 1 103 ? 6.734 -14.195 -2.438 1 77.25 103 SER A O 1
ATOM 821 N N . LEU A 1 104 ? 7.242 -12.094 -2.004 1 80.56 104 LEU A N 1
ATOM 822 C CA . LEU A 1 104 ? 8.328 -12.438 -1.091 1 80.56 104 LEU A CA 1
ATOM 823 C C . LEU A 1 104 ? 7.793 -13.141 0.149 1 80.56 104 LEU A C 1
ATOM 825 O O . LEU A 1 104 ? 8.398 -14.102 0.632 1 80.56 104 LEU A O 1
ATOM 829 N N . THR A 1 105 ? 6.688 -12.625 0.586 1 84.25 105 THR A N 1
ATOM 830 C CA . THR A 1 105 ? 6.043 -13.273 1.727 1 84.25 105 THR A CA 1
ATOM 831 C C . THR A 1 105 ? 5.699 -14.719 1.406 1 84.25 105 THR A C 1
ATOM 833 O O . THR A 1 105 ? 5.887 -15.609 2.24 1 84.25 105 THR A O 1
ATOM 836 N N . ALA A 1 106 ? 5.215 -14.969 0.175 1 77.19 106 ALA A N 1
ATOM 837 C CA . ALA A 1 106 ? 4.879 -16.328 -0.263 1 77.19 106 ALA A CA 1
ATOM 838 C C . ALA A 1 106 ? 6.117 -17.219 -0.292 1 77.19 106 ALA A C 1
ATOM 840 O O . ALA A 1 106 ? 6.043 -18.406 0.033 1 77.19 106 ALA A O 1
ATOM 841 N N . LEU A 1 107 ? 7.266 -16.656 -0.606 1 77 107 LEU A N 1
ATOM 842 C CA . LEU A 1 107 ? 8.508 -17.422 -0.701 1 77 107 LEU A CA 1
ATOM 843 C C . LEU A 1 107 ? 9.023 -17.797 0.686 1 77 107 LEU A C 1
ATOM 845 O O . LEU A 1 107 ? 9.805 -18.734 0.833 1 77 107 LEU A O 1
ATOM 849 N N . LEU A 1 108 ? 8.617 -16.984 1.6 1 80.12 108 LEU A N 1
ATOM 850 C CA . LEU A 1 108 ? 9.047 -17.234 2.973 1 80.12 108 LEU A CA 1
ATOM 851 C C . LEU A 1 108 ? 8.203 -18.328 3.613 1 80.12 108 LEU A C 1
ATOM 853 O O . LEU A 1 108 ? 8.57 -18.875 4.656 1 80.12 108 LEU A O 1
ATOM 857 N N . LYS A 1 109 ? 7.148 -18.609 2.951 1 76.31 109 LYS A N 1
ATOM 858 C CA . LYS A 1 109 ? 6.324 -19.688 3.486 1 76.31 109 LYS A CA 1
ATOM 859 C C . LYS A 1 109 ? 7.012 -21.047 3.32 1 76.31 109 LYS A C 1
ATOM 861 O O . LYS A 1 109 ? 7.785 -21.25 2.379 1 76.31 109 LYS A O 1
ATOM 866 N N . PRO A 1 110 ? 6.84 -21.828 4.34 1 67 110 PRO A N 1
ATOM 867 C CA . PRO A 1 110 ? 7.449 -23.156 4.211 1 67 110 PRO A CA 1
ATOM 868 C C . PRO A 1 110 ? 7.082 -23.844 2.902 1 67 110 PRO A C 1
ATOM 870 O O . PRO A 1 110 ? 6.035 -23.562 2.318 1 67 110 PRO A O 1
ATOM 873 N N . ASP A 1 111 ? 8.125 -24.578 2.352 1 63.09 111 ASP A N 1
ATOM 874 C CA . ASP A 1 111 ? 7.887 -25.375 1.152 1 63.09 111 ASP A CA 1
ATOM 875 C C . ASP A 1 111 ? 6.562 -26.141 1.251 1 63.09 111 ASP A C 1
ATOM 877 O O . ASP A 1 111 ? 6.156 -26.547 2.342 1 63.09 111 ASP A O 1
ATOM 881 N N . PRO A 1 112 ? 5.867 -26.109 0.09 1 60.53 112 PRO A N 1
ATOM 882 C CA . PRO A 1 112 ? 4.602 -26.844 0.123 1 60.53 112 PRO A CA 1
ATOM 883 C C . PRO A 1 112 ? 4.762 -28.281 0.619 1 60.53 112 PRO A C 1
ATOM 885 O O . PRO A 1 112 ? 5.789 -28.906 0.37 1 60.53 112 PRO A O 1
ATOM 888 N N . ASP A 1 113 ? 4.02 -28.594 1.556 1 65.19 113 ASP A N 1
ATOM 889 C CA . ASP A 1 113 ? 3.986 -29.922 2.146 1 65.19 113 ASP A CA 1
ATOM 890 C C . ASP A 1 113 ? 3.744 -30.984 1.08 1 65.19 113 ASP A C 1
ATOM 892 O O . ASP A 1 113 ? 2.629 -31.125 0.577 1 65.19 113 ASP A O 1
ATOM 896 N N . THR A 1 114 ? 4.863 -31.656 0.635 1 69.12 114 THR A N 1
ATOM 897 C CA . THR A 1 114 ? 4.773 -32.75 -0.323 1 69.12 114 THR A CA 1
ATOM 898 C C . THR A 1 114 ? 3.949 -33.906 0.249 1 69.12 114 THR A C 1
ATOM 900 O O . THR A 1 114 ? 3.498 -34.781 -0.492 1 69.12 114 THR A O 1
ATOM 903 N N . SER A 1 115 ? 3.846 -33.875 1.582 1 73 115 SER A N 1
ATOM 904 C CA . SER A 1 115 ? 3.131 -34.969 2.211 1 73 115 SER A CA 1
ATOM 905 C C . SER A 1 115 ? 1.665 -35 1.792 1 73 115 SER A C 1
ATOM 907 O O . SER A 1 115 ? 0.979 -36 1.965 1 73 115 SER A O 1
ATOM 909 N N . ARG A 1 116 ? 1.354 -34 1.039 1 84.5 116 ARG A N 1
ATOM 910 C CA . ARG A 1 116 ? -0.055 -33.906 0.667 1 84.5 116 ARG A CA 1
ATOM 911 C C . ARG A 1 116 ? -0.288 -34.469 -0.734 1 84.5 116 ARG A C 1
ATOM 913 O O . ARG A 1 116 ? -1.422 -34.5 -1.216 1 84.5 116 ARG A O 1
ATOM 920 N N . VAL A 1 117 ? 0.8 -34.969 -1.336 1 92.44 117 VAL A N 1
ATOM 921 C CA . VAL A 1 117 ? 0.669 -35.562 -2.67 1 92.44 117 VAL A CA 1
ATOM 922 C C . VAL A 1 117 ? 0.134 -37 -2.564 1 92.44 117 VAL A C 1
ATOM 924 O O . VAL A 1 117 ? 0.582 -37.75 -1.717 1 92.44 117 VAL A O 1
ATOM 927 N N . ARG A 1 118 ? -0.845 -37.312 -3.348 1 93.5 118 ARG A N 1
ATOM 928 C CA . ARG A 1 118 ? -1.426 -38.656 -3.346 1 93.5 118 ARG A CA 1
ATOM 929 C C . ARG A 1 118 ? -1.565 -39.188 -4.766 1 93.5 118 ARG A C 1
ATOM 931 O O . ARG A 1 118 ? -1.645 -38.438 -5.723 1 93.5 118 ARG A O 1
ATOM 938 N N . PHE A 1 119 ? -1.559 -40.531 -4.82 1 94.06 119 PHE A N 1
ATOM 939 C CA . PHE A 1 119 ? -1.823 -41.219 -6.09 1 94.06 119 PHE A CA 1
ATOM 940 C C . PHE A 1 119 ? -3.322 -41.375 -6.316 1 94.06 119 PHE A C 1
ATOM 942 O O . PHE A 1 119 ? -4.066 -41.688 -5.383 1 94.06 119 PHE A O 1
ATOM 949 N N . ARG A 1 120 ? -3.732 -41.125 -7.527 1 94.5 120 ARG A N 1
ATOM 950 C CA . ARG A 1 120 ? -5.145 -41.25 -7.879 1 94.5 120 ARG A CA 1
ATOM 951 C C . ARG A 1 120 ? -5.305 -41.719 -9.328 1 94.5 120 ARG A C 1
ATOM 953 O O . ARG A 1 120 ? -4.59 -41.25 -10.211 1 94.5 120 ARG A O 1
ATOM 960 N N . VAL A 1 121 ? -6.184 -42.656 -9.523 1 95.12 121 VAL A N 1
ATOM 961 C CA . VAL A 1 121 ? -6.582 -43 -10.883 1 95.12 121 VAL A CA 1
ATOM 962 C C . VAL A 1 121 ? -7.848 -42.25 -11.273 1 95.12 121 VAL A C 1
ATOM 964 O O . VAL A 1 121 ? -8.891 -42.406 -10.641 1 95.12 121 VAL A O 1
ATOM 967 N N . ALA A 1 122 ? -7.734 -41.406 -12.234 1 94.56 122 ALA A N 1
ATOM 968 C CA . ALA A 1 122 ? -8.898 -40.719 -12.781 1 94.56 122 ALA A CA 1
ATOM 969 C C . ALA A 1 122 ? -9.57 -41.562 -13.867 1 94.56 122 ALA A C 1
ATOM 971 O O . ALA A 1 122 ? -8.992 -41.812 -14.93 1 94.56 122 ALA A O 1
ATOM 972 N N . ARG A 1 123 ? -10.781 -41.938 -13.641 1 94.25 123 ARG A N 1
ATOM 973 C CA . ARG A 1 123 ? -11.516 -42.781 -14.609 1 94.25 123 ARG A CA 1
ATOM 974 C C . ARG A 1 123 ? -12 -41.938 -15.773 1 94.25 123 ARG A C 1
ATOM 976 O O . ARG A 1 123 ? -12.188 -40.719 -15.641 1 94.25 123 ARG A O 1
ATOM 983 N N . ALA A 1 124 ? -12.109 -42.625 -16.859 1 95.94 124 ALA A N 1
ATOM 984 C CA . ALA A 1 124 ? -12.648 -41.969 -18.031 1 95.94 124 ALA A CA 1
ATOM 985 C C . ALA A 1 124 ? -14.016 -41.344 -17.75 1 95.94 124 ALA A C 1
ATOM 987 O O . ALA A 1 124 ? -14.836 -41.969 -17.062 1 95.94 124 ALA A O 1
ATOM 988 N N . ALA A 1 125 ? -14.297 -40.156 -18.234 1 95.81 125 ALA A N 1
ATOM 989 C CA . ALA A 1 125 ? -15.562 -39.438 -18.047 1 95.81 125 ALA A CA 1
ATOM 990 C C . ALA A 1 125 ? -16 -38.75 -19.328 1 95.81 125 ALA A C 1
ATOM 992 O O . ALA A 1 125 ? -15.188 -38.125 -20.016 1 95.81 125 ALA A O 1
ATOM 993 N N . ALA A 1 126 ? -17.266 -38.906 -19.594 1 96.69 126 ALA A N 1
ATOM 994 C CA . ALA A 1 126 ? -17.828 -38.156 -20.703 1 96.69 126 ALA A CA 1
ATOM 995 C C . ALA A 1 126 ? -18.25 -36.75 -20.281 1 96.69 126 ALA A C 1
ATOM 997 O O . ALA A 1 126 ? -18.531 -36.531 -19.109 1 96.69 126 ALA A O 1
ATOM 998 N N . GLY A 1 127 ? -18.219 -35.875 -21.297 1 97.5 127 GLY A N 1
ATOM 999 C CA . GLY A 1 127 ? -18.656 -34.5 -21 1 97.5 127 GLY A CA 1
ATOM 1000 C C . GLY A 1 127 ? -18.562 -33.562 -22.203 1 97.5 127 GLY A C 1
ATOM 1001 O O . GLY A 1 127 ? -18.516 -34.031 -23.344 1 97.5 127 GLY A O 1
ATOM 1002 N N . ALA A 1 128 ? -18.75 -32.312 -21.891 1 98 128 ALA A N 1
ATOM 1003 C CA . ALA A 1 128 ? -18.609 -31.25 -22.891 1 98 128 ALA A CA 1
ATOM 1004 C C . ALA A 1 128 ? -17.266 -30.547 -22.734 1 98 128 ALA A C 1
ATOM 1006 O O . ALA A 1 128 ? -16.766 -30.375 -21.609 1 98 128 ALA A O 1
ATOM 1007 N N . ALA A 1 129 ? -16.719 -30.156 -23.906 1 98.5 129 ALA A N 1
ATOM 1008 C CA . ALA A 1 129 ? -15.398 -29.562 -23.828 1 98.5 129 ALA A CA 1
ATOM 1009 C C . ALA A 1 129 ? -15.234 -28.453 -24.875 1 98.5 129 ALA A C 1
ATOM 1011 O O . ALA A 1 129 ? -15.969 -28.406 -25.859 1 98.5 129 ALA A O 1
ATOM 1012 N N . ILE A 1 130 ? -14.414 -27.531 -24.547 1 98.44 130 ILE A N 1
ATOM 1013 C CA . ILE A 1 130 ? -13.852 -26.562 -25.469 1 98.44 130 ILE A CA 1
ATOM 1014 C C . ILE A 1 130 ? -12.328 -26.703 -25.516 1 98.44 130 ILE A C 1
ATOM 1016 O O . ILE A 1 130 ? -11.68 -26.766 -24.469 1 98.44 130 ILE A O 1
ATOM 1020 N N . GLN A 1 131 ? -11.773 -26.906 -26.703 1 98.06 131 GLN A N 1
ATOM 1021 C CA . GLN A 1 131 ? -10.328 -27.047 -26.906 1 98.06 131 GLN A CA 1
ATOM 1022 C C . GLN A 1 131 ? -9.781 -25.891 -27.734 1 98.06 131 GLN A C 1
ATOM 1024 O O . GLN A 1 131 ? -10.445 -25.406 -28.656 1 98.06 131 GLN A O 1
ATOM 1029 N N . ALA A 1 132 ? -8.586 -25.422 -27.406 1 97.81 132 ALA A N 1
ATOM 1030 C CA . ALA A 1 132 ? -7.938 -24.359 -28.172 1 97.81 132 ALA A CA 1
ATOM 1031 C C . ALA A 1 132 ? -6.43 -24.375 -27.953 1 97.81 132 ALA A C 1
ATOM 1033 O O . ALA A 1 132 ? -5.941 -24.938 -26.969 1 97.81 132 ALA A O 1
ATOM 1034 N N . GLU A 1 133 ? -5.715 -23.875 -28.906 1 97.81 133 GLU A N 1
ATOM 1035 C CA . GLU A 1 133 ? -4.324 -23.484 -28.688 1 97.81 133 GLU A CA 1
ATOM 1036 C C . GLU A 1 133 ? -4.234 -22.156 -27.938 1 97.81 133 GLU A C 1
ATOM 1038 O O . GLU A 1 133 ? -4.797 -21.156 -28.375 1 97.81 133 GLU A O 1
ATOM 1043 N N . VAL A 1 134 ? -3.578 -22.156 -26.75 1 97.06 134 VAL A N 1
ATOM 1044 C CA . VAL A 1 134 ? -3.545 -20.969 -25.922 1 97.06 134 VAL A CA 1
ATOM 1045 C C . VAL A 1 134 ? -2.098 -20.609 -25.578 1 97.06 134 VAL A C 1
ATOM 1047 O O . VAL A 1 134 ? -1.21 -21.469 -25.656 1 97.06 134 VAL A O 1
ATOM 1050 N N . ASP A 1 135 ? -1.933 -19.297 -25.297 1 95.69 135 ASP A N 1
ATOM 1051 C CA . ASP A 1 135 ? -0.68 -18.812 -24.734 1 95.69 135 ASP A CA 1
ATOM 1052 C C . ASP A 1 135 ? -0.792 -18.641 -23.219 1 95.69 135 ASP A C 1
ATOM 1054 O O . ASP A 1 135 ? -1.881 -18.391 -22.688 1 95.69 135 ASP A O 1
ATOM 1058 N N . THR A 1 136 ? 0.377 -18.844 -22.578 1 90.88 136 THR A N 1
ATOM 1059 C CA . THR A 1 136 ? 0.397 -18.703 -21.125 1 90.88 136 THR A CA 1
ATOM 1060 C C . THR A 1 136 ? -0.158 -17.344 -20.719 1 90.88 136 THR A C 1
ATOM 1062 O O . THR A 1 136 ? -0.814 -17.219 -19.672 1 90.88 136 THR A O 1
ATOM 1065 N N . ALA A 1 137 ? 0.032 -16.359 -21.547 1 87.69 137 ALA A N 1
ATOM 1066 C CA . ALA A 1 137 ? -0.412 -15.008 -21.234 1 87.69 137 ALA A CA 1
ATOM 1067 C C . ALA A 1 137 ? -1.932 -14.891 -21.312 1 87.69 137 ALA A C 1
ATOM 1069 O O . ALA A 1 137 ? -2.537 -14.062 -20.641 1 87.69 137 ALA A O 1
ATOM 1070 N N . THR A 1 138 ? -2.525 -15.727 -22.078 1 91.44 138 THR A N 1
ATOM 1071 C CA . THR A 1 138 ? -3.949 -15.547 -22.344 1 91.44 138 THR A CA 1
ATOM 1072 C C . THR A 1 138 ? -4.75 -16.734 -21.828 1 91.44 138 THR A C 1
ATOM 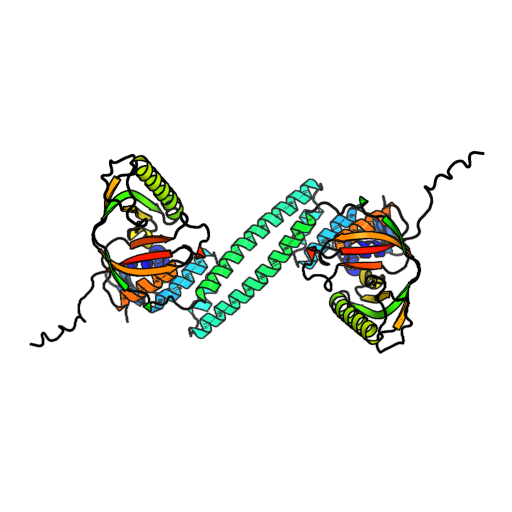1074 O O . THR A 1 138 ? -5.973 -16.781 -21.969 1 91.44 138 THR A O 1
ATOM 1077 N N . VAL A 1 139 ? -4.098 -17.625 -21.219 1 93.25 139 VAL A N 1
ATOM 1078 C CA . VAL A 1 139 ? -4.762 -18.875 -20.844 1 93.25 139 VAL A CA 1
ATOM 1079 C C . VAL A 1 139 ? -5.844 -18.594 -19.812 1 93.25 139 VAL A C 1
ATOM 1081 O O . VAL A 1 139 ? -6.918 -19.203 -19.844 1 93.25 139 VAL A O 1
ATOM 1084 N N . THR A 1 140 ? -5.57 -17.656 -18.891 1 90.94 140 THR A N 1
ATOM 1085 C CA . THR A 1 140 ? -6.508 -17.406 -17.797 1 90.94 140 THR A CA 1
ATOM 1086 C C . THR A 1 140 ? -7.793 -16.781 -18.328 1 90.94 140 THR A C 1
ATOM 1088 O O . THR A 1 140 ? -8.891 -17.281 -18.062 1 90.94 140 THR A O 1
ATOM 1091 N N . PRO A 1 141 ? -7.723 -15.68 -19.094 1 92.75 141 PRO A N 1
ATOM 1092 C CA . PRO A 1 141 ? -8.969 -15.148 -19.656 1 92.75 141 PRO A CA 1
ATOM 1093 C C . PRO A 1 141 ? -9.664 -16.141 -20.594 1 92.75 141 PRO A C 1
ATOM 1095 O O . PRO A 1 141 ? -10.898 -16.188 -20.625 1 92.75 141 PRO A O 1
ATOM 1098 N N . TRP A 1 142 ? -8.906 -16.844 -21.375 1 96 142 TRP A N 1
ATOM 1099 C CA . TRP A 1 142 ? -9.5 -17.859 -22.234 1 96 142 TRP A CA 1
ATOM 1100 C C . TRP A 1 142 ? -10.297 -18.875 -21.406 1 96 142 TRP A C 1
ATOM 1102 O O . TRP A 1 142 ? -11.43 -19.219 -21.766 1 96 142 TRP A O 1
ATOM 1112 N N . PHE A 1 143 ? -9.703 -19.297 -20.297 1 95.25 143 PHE A N 1
ATOM 1113 C CA . PHE A 1 143 ? -10.344 -20.281 -19.438 1 95.25 143 PHE A CA 1
ATOM 1114 C C . PHE A 1 143 ? -11.664 -19.75 -18.891 1 95.25 143 PHE A C 1
ATOM 1116 O O . PHE A 1 143 ? -12.68 -20.453 -18.906 1 95.25 143 PHE A O 1
ATOM 1123 N N . ARG A 1 144 ? -11.641 -18.641 -18.453 1 93.25 144 ARG A N 1
ATOM 1124 C CA . ARG A 1 144 ? -12.852 -18.031 -17.922 1 93.25 144 ARG A CA 1
ATOM 1125 C C . ARG A 1 144 ? -13.938 -17.953 -18.984 1 93.25 144 ARG A C 1
ATOM 1127 O O . ARG A 1 144 ? -15.094 -18.297 -18.719 1 93.25 144 ARG A O 1
ATOM 1134 N N . GLY A 1 145 ? -13.578 -17.484 -20.125 1 95.25 145 GLY A N 1
ATOM 1135 C CA . GLY A 1 145 ? -14.531 -17.422 -21.219 1 95.25 145 GLY A CA 1
ATOM 1136 C C . GLY A 1 145 ? -15.07 -18.781 -21.641 1 95.25 145 GLY A C 1
ATOM 1137 O O . GLY A 1 145 ? -16.281 -18.938 -21.844 1 95.25 145 GLY A O 1
ATOM 1138 N N . ALA A 1 146 ? -14.172 -19.719 -21.766 1 97.25 146 ALA A N 1
ATOM 1139 C CA . ALA A 1 146 ? -14.555 -21.078 -22.172 1 97.25 146 ALA A CA 1
ATOM 1140 C C . ALA A 1 146 ? -15.484 -21.719 -21.141 1 97.25 146 ALA A C 1
ATOM 1142 O O . ALA A 1 146 ? -16.453 -22.391 -21.484 1 97.25 146 ALA A O 1
ATOM 1143 N N . THR A 1 147 ? -15.195 -21.531 -19.875 1 96 147 THR A N 1
ATOM 1144 C CA . THR A 1 147 ? -16.016 -22.062 -18.797 1 96 147 THR A CA 1
ATOM 1145 C C . THR A 1 147 ? -17.422 -21.484 -18.859 1 96 147 THR A C 1
ATOM 1147 O O . THR A 1 147 ? -18.422 -22.203 -18.719 1 96 147 THR A O 1
ATOM 1150 N N . ALA A 1 148 ? -17.453 -20.219 -19.047 1 94.88 148 ALA A N 1
ATOM 1151 C CA . ALA A 1 148 ? -18.766 -19.562 -19.156 1 94.88 148 ALA A CA 1
ATOM 1152 C C . ALA A 1 148 ? -19.547 -20.094 -20.344 1 94.88 148 ALA A C 1
ATOM 1154 O O . ALA A 1 148 ? -20.75 -20.344 -20.234 1 94.88 148 ALA A O 1
ATOM 1155 N N . GLU A 1 149 ? -18.891 -20.203 -21.438 1 96.31 149 GLU A N 1
ATOM 1156 C CA . GLU A 1 149 ? -19.516 -20.719 -22.656 1 96.31 149 GLU A CA 1
ATOM 1157 C C . GLU A 1 149 ? -20.031 -22.141 -22.453 1 96.31 149 GLU A C 1
ATOM 1159 O O . GLU A 1 149 ? -21.156 -22.453 -22.844 1 96.31 149 GLU A O 1
ATOM 1164 N N . LEU A 1 150 ? -19.266 -22.984 -21.844 1 96.38 150 LEU A N 1
ATOM 1165 C CA . LEU A 1 150 ? -19.656 -24.359 -21.578 1 96.38 150 LEU A CA 1
ATOM 1166 C C . LEU A 1 150 ? -20.859 -24.422 -20.641 1 96.38 150 LEU A C 1
ATOM 1168 O O . LEU A 1 150 ? -21.812 -25.172 -20.875 1 96.38 150 LEU A O 1
ATOM 1172 N N . THR A 1 151 ? -20.766 -23.625 -19.594 1 93.06 151 THR A N 1
ATOM 1173 C CA . THR A 1 151 ? -21.844 -23.594 -18.625 1 93.06 151 THR A CA 1
ATOM 1174 C C . THR A 1 151 ? -23.156 -23.156 -19.281 1 93.06 151 THR A C 1
ATOM 1176 O O . THR A 1 151 ? -24.203 -23.781 -19.047 1 93.06 151 THR A O 1
ATOM 1179 N N . ALA A 1 152 ? -23.094 -22.188 -20.109 1 93.69 152 ALA A N 1
ATOM 1180 C CA . ALA A 1 152 ? -24.266 -21.703 -20.812 1 93.69 152 ALA A CA 1
ATOM 1181 C C . ALA A 1 152 ? -24.828 -22.766 -21.766 1 93.69 152 ALA A C 1
ATOM 1183 O O . ALA A 1 152 ? -26.031 -22.969 -21.844 1 93.69 152 ALA A O 1
ATOM 1184 N N . ALA A 1 153 ? -23.938 -23.391 -22.484 1 95.12 153 ALA A N 1
ATOM 1185 C CA . ALA A 1 153 ? -24.344 -24.422 -23.438 1 95.12 153 ALA A CA 1
ATOM 1186 C C . ALA A 1 153 ? -25.031 -25.594 -22.734 1 95.12 153 ALA A C 1
ATOM 1188 O O . ALA A 1 153 ? -26.047 -26.109 -23.203 1 95.12 153 ALA A O 1
ATOM 1189 N N . LEU A 1 154 ? -24.484 -25.984 -21.609 1 95.19 154 LEU A N 1
ATOM 1190 C CA . LEU A 1 154 ? -25.047 -27.094 -20.859 1 95.19 154 LEU A CA 1
ATOM 1191 C C . LEU A 1 154 ? -26.406 -26.719 -20.266 1 95.19 154 LEU A C 1
ATOM 1193 O O . LEU A 1 154 ? -27.328 -27.531 -20.297 1 95.19 154 LEU A O 1
ATOM 1197 N N . ARG A 1 155 ? -26.453 -25.547 -19.781 1 93.5 155 ARG A N 1
ATOM 1198 C CA . ARG A 1 155 ? -27.719 -25.062 -19.266 1 93.5 155 ARG A CA 1
ATOM 1199 C C . ARG A 1 155 ? -28.781 -25.047 -20.375 1 93.5 155 ARG A C 1
ATOM 1201 O O . ARG A 1 155 ? -29.906 -25.5 -20.172 1 93.5 155 ARG A O 1
ATOM 1208 N N . ALA A 1 156 ? -28.438 -24.562 -21.547 1 92.88 156 ALA A N 1
ATOM 1209 C CA . ALA A 1 156 ? -29.359 -24.469 -22.688 1 92.88 156 ALA A CA 1
ATOM 1210 C C . ALA A 1 156 ? -29.812 -25.859 -23.125 1 92.88 156 ALA A C 1
ATOM 1212 O O . ALA A 1 156 ? -30.953 -26.031 -23.578 1 92.88 156 ALA A O 1
ATOM 1213 N N . ALA A 1 157 ? -28.938 -26.828 -22.984 1 93.38 157 ALA A N 1
ATOM 1214 C CA . ALA A 1 157 ? -29.234 -28.188 -23.406 1 93.38 157 ALA A CA 1
ATOM 1215 C C . ALA A 1 157 ? -29.969 -28.953 -22.312 1 93.38 157 ALA A C 1
ATOM 1217 O O . ALA A 1 157 ? -30.406 -30.094 -22.516 1 93.38 157 ALA A O 1
ATOM 1218 N N . GLY A 1 158 ? -30.094 -28.312 -21.125 1 93.69 158 GLY A N 1
ATOM 1219 C CA . GLY A 1 158 ? -30.703 -29 -20 1 93.69 158 GLY A CA 1
ATOM 1220 C C . GLY A 1 158 ? -29.859 -30.156 -19.484 1 93.69 158 GLY A C 1
ATOM 1221 O O . GLY A 1 158 ? -30.406 -31.109 -18.906 1 93.69 158 GLY A O 1
ATOM 1222 N N . ALA A 1 159 ? -28.578 -30.078 -19.781 1 94.88 159 ALA A N 1
ATOM 1223 C CA . ALA A 1 159 ? -27.688 -31.141 -19.344 1 94.88 159 ALA A CA 1
ATOM 1224 C C . ALA A 1 159 ? -27.266 -30.953 -17.891 1 94.88 159 ALA A C 1
ATOM 1226 O O . ALA A 1 159 ? -26.984 -29.828 -17.453 1 94.88 159 ALA A O 1
ATOM 1227 N N . ALA A 1 160 ? -27.172 -32 -17.203 1 94.38 160 ALA A N 1
ATOM 1228 C CA . ALA A 1 160 ? -26.781 -31.953 -15.789 1 94.38 160 ALA A CA 1
ATOM 1229 C C . ALA A 1 160 ? -25.266 -32 -15.641 1 94.38 160 ALA A C 1
ATOM 1231 O O . ALA A 1 160 ? -24.609 -32.906 -16.203 1 94.38 160 ALA A O 1
ATOM 1232 N N . VAL A 1 161 ? -24.75 -31.094 -14.93 1 92.88 161 VAL A N 1
ATOM 1233 C CA . VAL A 1 161 ? -23.312 -31.078 -14.609 1 92.88 161 VAL A CA 1
ATOM 1234 C C . VAL A 1 161 ? -23.031 -32.094 -13.5 1 92.88 161 VAL A C 1
ATOM 1236 O O . VAL A 1 161 ? -23.688 -32.062 -12.445 1 92.88 161 VAL A O 1
ATOM 1239 N N . GLN A 1 162 ? -22.109 -33.031 -13.727 1 93.19 162 GLN A N 1
ATOM 1240 C CA . GLN A 1 162 ? -21.891 -34.125 -12.789 1 93.19 162 GLN A CA 1
ATOM 1241 C C . GLN A 1 162 ? -20.531 -34 -12.102 1 93.19 162 GLN A C 1
ATOM 1243 O O . GLN A 1 162 ? -20 -35 -11.578 1 93.19 162 GLN A O 1
ATOM 1248 N N . GLY A 1 163 ? -19.953 -32.906 -12 1 93.38 163 GLY A N 1
ATOM 1249 C CA . GLY A 1 163 ? -18.672 -32.688 -11.359 1 93.38 163 GLY A CA 1
ATOM 1250 C C . GLY A 1 163 ? -18.078 -31.328 -11.625 1 93.38 163 GLY A C 1
ATOM 1251 O O . GLY A 1 163 ? -18.672 -30.531 -12.352 1 93.38 163 GLY A O 1
ATOM 1252 N N . PRO A 1 164 ? -16.922 -31.125 -11.062 1 95.5 164 PRO A N 1
ATOM 1253 C CA . PRO A 1 164 ? -16.266 -29.828 -11.242 1 95.5 164 PRO A CA 1
ATOM 1254 C C . PRO A 1 164 ? -15.703 -29.641 -12.648 1 95.5 164 PRO A C 1
ATOM 1256 O O . PRO A 1 164 ? -15.539 -30.625 -13.383 1 95.5 164 PRO A O 1
ATOM 1259 N N . VAL A 1 165 ? -15.461 -28.438 -12.961 1 96.56 165 VAL A N 1
ATOM 1260 C CA . VAL A 1 165 ? -14.797 -28.109 -14.219 1 96.56 165 VAL A CA 1
ATOM 1261 C C . VAL A 1 165 ? -13.352 -28.609 -14.18 1 96.56 165 VAL A C 1
ATOM 1263 O O . VAL A 1 165 ? -12.68 -28.516 -13.156 1 96.56 165 VAL A O 1
ATOM 1266 N N . VAL A 1 166 ? -12.914 -29.172 -15.273 1 97.06 166 VAL A N 1
ATOM 1267 C CA . VAL A 1 166 ? -11.562 -29.719 -15.383 1 97.06 166 VAL A CA 1
ATOM 1268 C C . VAL A 1 166 ? -10.805 -29 -16.5 1 97.06 166 VAL A C 1
ATOM 1270 O O . VAL A 1 166 ? -11.367 -28.75 -17.578 1 97.06 166 VAL A O 1
ATOM 1273 N N . GLY A 1 167 ? -9.609 -28.609 -16.219 1 97.44 167 GLY A N 1
ATOM 1274 C CA . GLY A 1 167 ? -8.688 -28.125 -17.234 1 97.44 167 GLY A CA 1
ATOM 1275 C C . GLY A 1 167 ? -7.59 -29.109 -17.562 1 97.44 167 GLY A C 1
ATOM 1276 O O . GLY A 1 167 ? -6.98 -29.688 -16.672 1 97.44 167 GLY A O 1
ATOM 1277 N N . LEU A 1 168 ? -7.367 -29.406 -18.828 1 97.88 168 LEU A N 1
ATOM 1278 C CA . LEU A 1 168 ? -6.25 -30.203 -19.328 1 97.88 168 LEU A CA 1
ATOM 1279 C C . LEU A 1 168 ? -5.23 -29.328 -20.047 1 97.88 168 LEU A C 1
ATOM 1281 O O . LEU A 1 168 ? -5.578 -28.609 -20.984 1 97.88 168 LEU A O 1
ATOM 1285 N N . TYR A 1 169 ? -4.055 -29.375 -19.609 1 97.75 169 TYR A N 1
ATOM 1286 C CA . TYR A 1 169 ? -3.016 -28.5 -20.125 1 97.75 169 TYR A CA 1
ATOM 1287 C C . TYR A 1 169 ? -1.843 -29.312 -20.672 1 97.75 169 TYR A C 1
ATOM 1289 O O . TYR A 1 169 ? -1.146 -29.984 -19.906 1 97.75 169 TYR A O 1
ATOM 1297 N N . GLU A 1 170 ? -1.613 -29.234 -21.953 1 96.88 170 GLU A N 1
ATOM 1298 C CA . GLU A 1 170 ? -0.523 -29.984 -22.594 1 96.88 170 GLU A CA 1
ATOM 1299 C C . GLU A 1 170 ? 0.832 -29.375 -22.234 1 96.88 170 GLU A C 1
ATOM 1301 O O . GLU A 1 170 ? 0.909 -28.219 -21.812 1 96.88 170 GLU A O 1
ATOM 1306 N N . ASP A 1 171 ? 1.816 -30.125 -22.438 1 95 171 ASP A N 1
ATOM 1307 C CA . ASP A 1 171 ? 3.176 -29.844 -21.984 1 95 171 ASP A CA 1
ATOM 1308 C C . ASP A 1 171 ? 3.689 -28.531 -22.594 1 95 171 ASP A C 1
ATOM 1310 O O . ASP A 1 171 ? 4.406 -27.781 -21.938 1 95 171 ASP A O 1
ATOM 1314 N N . GLY A 1 172 ? 3.314 -28.312 -23.828 1 95.81 172 GLY A N 1
ATOM 1315 C CA . GLY A 1 172 ? 3.811 -27.141 -24.531 1 95.81 172 GLY A CA 1
ATOM 1316 C C . GLY A 1 172 ? 3.492 -25.844 -23.812 1 95.81 172 GLY A C 1
ATOM 1317 O O . GLY A 1 172 ? 4.246 -24.875 -23.922 1 95.81 172 GLY A O 1
ATOM 1318 N N . ILE A 1 173 ? 2.393 -25.781 -23.125 1 95.62 173 ILE A N 1
ATOM 1319 C CA . ILE A 1 173 ? 1.986 -24.594 -22.391 1 95.62 173 ILE A CA 1
ATOM 1320 C C . ILE A 1 173 ? 3.037 -24.25 -21.328 1 95.62 173 ILE A C 1
ATOM 1322 O O . ILE A 1 173 ? 3.379 -23.078 -21.141 1 95.62 173 ILE A O 1
ATOM 1326 N N . PHE A 1 174 ? 3.625 -25.219 -20.734 1 95.31 174 PHE A N 1
ATOM 1327 C CA . PHE A 1 174 ? 4.633 -25.031 -19.703 1 95.31 174 PHE A CA 1
ATOM 1328 C C . PHE A 1 174 ? 6.016 -24.844 -20.312 1 95.31 174 PHE A C 1
ATOM 1330 O O . PHE A 1 174 ? 6.766 -23.953 -19.906 1 95.31 174 PHE A O 1
ATOM 1337 N N . THR A 1 175 ? 6.371 -25.656 -21.328 1 95.19 175 THR A N 1
ATOM 1338 C CA . THR A 1 175 ? 7.73 -25.703 -21.844 1 95.19 175 THR A CA 1
ATOM 1339 C C . THR A 1 175 ? 7.961 -24.594 -22.875 1 95.19 175 THR A C 1
ATOM 1341 O O . THR A 1 175 ? 9 -23.938 -22.859 1 95.19 175 THR A O 1
ATOM 1344 N N . GLU A 1 176 ? 6.883 -24.359 -23.688 1 95.5 176 GLU A N 1
ATOM 1345 C CA . GLU A 1 176 ? 7.059 -23.453 -24.828 1 95.5 176 GLU A CA 1
ATOM 1346 C C . GLU A 1 176 ? 6.215 -22.188 -24.656 1 95.5 176 GLU A C 1
ATOM 1348 O O . GLU A 1 176 ? 6.309 -21.266 -25.469 1 95.5 176 GLU A O 1
ATOM 1353 N N . GLY A 1 177 ? 5.395 -22.141 -23.75 1 95.19 177 GLY A N 1
ATOM 1354 C CA . GLY A 1 177 ? 4.559 -20.969 -23.516 1 95.19 177 GLY A CA 1
ATOM 1355 C C . GLY A 1 177 ? 3.275 -20.984 -24.312 1 95.19 177 GLY A C 1
ATOM 1356 O O . GLY A 1 177 ? 2.525 -20 -24.312 1 95.19 177 GLY A O 1
ATOM 1357 N N . ALA A 1 178 ? 3.168 -22.047 -25.047 1 96.81 178 ALA A N 1
ATOM 1358 C CA . ALA A 1 178 ? 1.948 -22.203 -25.828 1 96.81 178 ALA A CA 1
ATOM 1359 C C . ALA A 1 178 ? 1.649 -23.672 -26.078 1 96.81 178 ALA A C 1
ATOM 1361 O O . ALA A 1 178 ? 2.564 -24.5 -26.125 1 96.81 178 ALA A O 1
ATOM 1362 N N . GLY A 1 179 ? 0.394 -23.953 -26.203 1 96.75 179 GLY A N 1
ATOM 1363 C CA . GLY A 1 179 ? 0.001 -25.328 -26.484 1 96.75 179 GLY A CA 1
ATOM 1364 C C . GLY A 1 179 ? -1.496 -25.547 -26.375 1 96.75 179 GLY A C 1
ATOM 1365 O O . GLY A 1 179 ? -2.264 -24.594 -26.234 1 96.75 179 GLY A O 1
ATOM 1366 N N . GLN A 1 180 ? -1.833 -26.766 -26.453 1 97.5 180 GLN A N 1
ATOM 1367 C CA . GLN A 1 180 ? -3.244 -27.141 -26.422 1 97.5 180 GLN A CA 1
ATOM 1368 C C . GLN A 1 180 ? -3.775 -27.188 -25 1 97.5 180 GLN A C 1
ATOM 1370 O O . GLN A 1 180 ? -3.1 -27.688 -24.094 1 97.5 180 GLN A O 1
ATOM 1375 N N . ALA A 1 181 ? -4.922 -26.562 -24.812 1 98.19 181 ALA A N 1
ATOM 1376 C CA . ALA A 1 181 ? -5.66 -26.625 -23.547 1 98.19 181 ALA A CA 1
ATOM 1377 C C . ALA A 1 181 ? -7.105 -27.047 -23.781 1 98.19 181 ALA A C 1
ATOM 1379 O O . ALA A 1 181 ? -7.664 -26.812 -24.859 1 98.19 181 ALA A O 1
ATOM 1380 N N . THR A 1 182 ? -7.672 -27.719 -22.812 1 98.25 182 THR A N 1
ATOM 1381 C CA . THR A 1 182 ? -9.062 -28.172 -22.844 1 98.25 182 THR A CA 1
ATOM 1382 C C . THR A 1 182 ? -9.781 -27.781 -21.562 1 98.25 182 THR A C 1
ATOM 1384 O O . THR A 1 182 ? -9.25 -27.984 -20.469 1 98.25 182 THR A O 1
ATOM 1387 N N . VAL A 1 183 ? -10.859 -27.141 -21.703 1 98.25 183 VAL A N 1
ATOM 1388 C CA . VAL A 1 183 ? -11.797 -27.031 -20.594 1 98.25 183 VAL A CA 1
ATOM 1389 C C . VAL A 1 183 ? -12.891 -28.094 -20.734 1 98.25 183 VAL A C 1
ATOM 1391 O O . VAL A 1 183 ? -13.477 -28.25 -21.812 1 98.25 183 VAL A O 1
ATOM 1394 N N . PHE A 1 184 ? -13.109 -28.797 -19.641 1 97.75 184 PHE A N 1
ATOM 1395 C CA . PHE A 1 184 ? -13.984 -29.969 -19.672 1 97.75 184 PHE A CA 1
ATOM 1396 C C . PHE A 1 184 ? -14.977 -29.922 -18.516 1 97.75 184 PHE A C 1
ATOM 1398 O O . PHE A 1 184 ? -14.602 -29.625 -17.375 1 97.75 184 PHE A O 1
ATOM 1405 N N . VAL A 1 185 ? -16.234 -30.188 -18.797 1 97.56 185 VAL A N 1
ATOM 1406 C CA . VAL A 1 185 ? -17.266 -30.328 -17.781 1 97.56 185 VAL A CA 1
ATOM 1407 C C . VAL A 1 185 ? -17.938 -31.703 -17.906 1 97.56 185 VAL A C 1
ATOM 1409 O O . VAL A 1 185 ? -18.547 -32 -18.938 1 97.56 185 VAL A O 1
ATOM 1412 N N . PRO A 1 186 ? -17.859 -32.469 -16.875 1 96.81 186 PRO A N 1
ATOM 1413 C CA . PRO A 1 186 ? -18.438 -33.812 -16.953 1 96.81 186 PRO A CA 1
ATOM 1414 C C . PRO A 1 186 ? -19.953 -33.781 -16.969 1 96.81 186 PRO A C 1
ATOM 1416 O O . PRO A 1 186 ? -20.578 -33.031 -16.25 1 96.81 186 PRO A O 1
ATOM 1419 N N . THR A 1 187 ? -20.516 -34.531 -17.828 1 96.44 187 THR A N 1
ATOM 1420 C CA . THR A 1 187 ? -21.953 -34.781 -17.906 1 96.44 187 THR A CA 1
ATOM 1421 C C . THR A 1 187 ? -22.25 -36.125 -18.547 1 96.44 187 THR A C 1
ATOM 1423 O O . THR A 1 187 ? -21.516 -36.562 -19.422 1 96.44 187 THR A O 1
ATOM 1426 N N . THR A 1 188 ? -23.297 -36.812 -18.094 1 93.19 188 THR A N 1
ATOM 1427 C CA . THR A 1 188 ? -23.703 -38.062 -18.688 1 93.19 188 THR A CA 1
ATOM 1428 C C . THR A 1 188 ? -24.703 -37.844 -19.812 1 93.19 188 THR A C 1
ATOM 1430 O O . THR A 1 188 ? -25.031 -38.781 -20.562 1 93.19 188 THR A O 1
ATOM 1433 N N . ASP A 1 189 ? -25.125 -36.594 -19.891 1 94.56 189 ASP A N 1
ATOM 1434 C CA . ASP A 1 189 ? -26.094 -36.281 -20.938 1 94.56 189 ASP A CA 1
ATOM 1435 C C . ASP A 1 189 ? -25.422 -36.219 -22.312 1 94.56 189 ASP A C 1
ATOM 1437 O O . ASP A 1 189 ? -24.234 -35.875 -22.406 1 94.56 189 ASP A O 1
ATOM 1441 N N . ARG A 1 190 ? -26.203 -36.594 -23.312 1 91.25 190 ARG A N 1
ATOM 1442 C CA . ARG A 1 190 ? -25.688 -36.5 -24.672 1 91.25 190 ARG A CA 1
ATOM 1443 C C . ARG A 1 190 ? -25.547 -35.031 -25.078 1 91.25 190 ARG A C 1
ATOM 1445 O O . ARG A 1 190 ? -26.5 -34.25 -24.953 1 91.25 190 ARG A O 1
ATOM 1452 N N . ILE A 1 191 ? -24.375 -34.688 -25.453 1 90.19 191 ILE A N 1
ATOM 1453 C CA . ILE A 1 191 ? -24.078 -33.312 -25.875 1 90.19 191 ILE A CA 1
ATOM 1454 C C . ILE A 1 191 ? -23.969 -33.25 -27.391 1 90.19 191 ILE A C 1
ATOM 1456 O O . ILE A 1 191 ? -23.234 -34.062 -28.016 1 90.19 191 ILE A O 1
ATOM 1460 N N . ARG A 1 192 ? -24.797 -32.375 -28 1 91.81 192 ARG A N 1
ATOM 1461 C CA . ARG A 1 192 ? -24.641 -32.094 -29.422 1 91.81 192 ARG A CA 1
ATOM 1462 C C . ARG A 1 192 ? -23.641 -30.938 -29.625 1 91.81 192 ARG A C 1
ATOM 1464 O O . ARG A 1 192 ? -23.656 -29.969 -28.875 1 91.81 192 ARG A O 1
ATOM 1471 N N . PRO A 1 193 ? -22.75 -31.156 -30.594 1 93.12 193 PRO A N 1
ATOM 1472 C CA . PRO A 1 193 ? -21.797 -30.078 -30.844 1 93.12 193 PRO A CA 1
ATOM 1473 C C . PRO A 1 193 ? -22.484 -28.75 -31.156 1 93.12 193 PRO A C 1
ATOM 1475 O O . PRO A 1 193 ? -23.5 -28.734 -31.844 1 93.12 193 PRO A O 1
ATOM 1478 N N . LEU A 1 194 ? -22.016 -27.688 -30.594 1 92 194 LEU A N 1
ATOM 1479 C CA . LEU A 1 194 ? -22.484 -26.312 -30.797 1 92 194 LEU A CA 1
ATOM 1480 C C . LEU A 1 194 ? -21.328 -25.328 -30.75 1 92 194 LEU A C 1
ATOM 1482 O O . LEU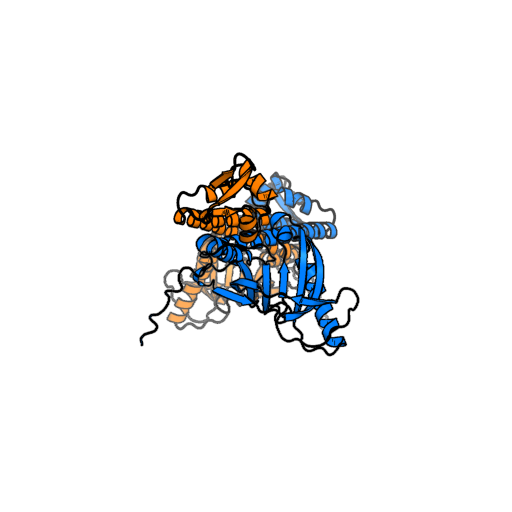 A 1 194 ? -20.766 -25.078 -29.688 1 92 194 LEU A O 1
ATOM 1486 N N . GLY A 1 195 ? -21 -24.75 -31.984 1 92.81 195 GLY A N 1
ATOM 1487 C CA . GLY A 1 195 ? -19.844 -23.859 -32 1 92.81 195 GLY A CA 1
ATOM 1488 C C . GLY A 1 195 ? -18.547 -24.547 -31.594 1 92.81 195 GLY A C 1
ATOM 1489 O O . GLY A 1 195 ? -18.172 -25.578 -32.156 1 92.81 195 GLY A O 1
ATOM 1490 N N . ARG A 1 196 ? -17.953 -23.922 -30.406 1 95.12 196 ARG A N 1
ATOM 1491 C CA . ARG A 1 196 ? -16.703 -24.469 -29.906 1 95.12 196 ARG A CA 1
ATOM 1492 C C . ARG A 1 196 ? -16.953 -25.625 -28.953 1 95.12 196 ARG A C 1
ATOM 1494 O O . ARG A 1 196 ? -16.031 -26.359 -28.594 1 95.12 196 ARG A O 1
ATOM 1501 N N . VAL A 1 197 ? -18.219 -25.844 -28.578 1 97.81 197 VAL A N 1
ATOM 1502 C CA . VAL A 1 197 ? -18.562 -26.859 -27.594 1 97.81 197 VAL A CA 1
ATOM 1503 C C . VAL A 1 197 ? -18.703 -28.219 -28.281 1 97.81 197 VAL A C 1
ATOM 1505 O O . VAL A 1 197 ? -19.469 -28.359 -29.234 1 97.81 197 VAL A O 1
ATOM 1508 N N . VAL A 1 198 ? -17.984 -29.234 -27.812 1 97.56 198 VAL A N 1
ATOM 1509 C CA . VAL A 1 198 ? -18.031 -30.578 -28.391 1 97.56 198 VAL A CA 1
ATOM 1510 C C . VAL A 1 198 ? -18.109 -31.625 -27.281 1 97.56 198 VAL A C 1
ATOM 1512 O O . VAL A 1 198 ? -17.641 -31.391 -26.156 1 97.56 198 VAL A O 1
ATOM 1515 N N . PRO A 1 199 ? -18.719 -32.75 -27.641 1 96.94 199 PRO A N 1
ATOM 1516 C CA . PRO A 1 199 ? -18.609 -33.875 -26.703 1 96.94 199 PRO A CA 1
ATOM 1517 C C . PRO A 1 199 ? -17.188 -34.438 -26.625 1 96.94 199 PRO A C 1
ATOM 1519 O O . PRO A 1 199 ? -16.5 -34.5 -27.641 1 96.94 199 PRO A O 1
ATOM 1522 N N . LEU A 1 200 ? -16.766 -34.812 -25.516 1 96.75 200 LEU A N 1
ATOM 1523 C CA . LEU A 1 200 ? -15.43 -35.375 -25.328 1 96.75 200 LEU A CA 1
ATOM 1524 C C . LEU A 1 200 ? -15.43 -36.438 -24.25 1 96.75 200 LEU A C 1
ATOM 1526 O O . LEU A 1 200 ? -16.109 -36.312 -23.234 1 96.75 200 LEU A O 1
ATOM 1530 N N . LEU A 1 201 ? -14.695 -37.5 -24.484 1 96.69 201 LEU A N 1
ATOM 1531 C CA . LEU A 1 201 ? -14.367 -38.469 -23.453 1 96.69 201 LEU A CA 1
ATOM 1532 C C . LEU A 1 201 ? -12.992 -38.188 -22.859 1 96.69 201 LEU A C 1
ATOM 1534 O O . LEU A 1 201 ? -11.977 -38.375 -23.547 1 96.69 201 LEU A O 1
ATOM 1538 N N . CYS A 1 202 ? -12.977 -37.688 -21.656 1 95.69 202 CYS A N 1
ATOM 1539 C CA . CYS A 1 202 ? -11.703 -37.531 -20.953 1 95.69 202 CYS A CA 1
ATOM 1540 C C . CYS A 1 202 ? -11.133 -38.875 -20.547 1 95.69 202 CYS A C 1
ATOM 1542 O O . CYS A 1 202 ? -11.766 -39.625 -19.797 1 95.69 202 CYS A O 1
ATOM 1544 N N . PRO A 1 203 ? -9.977 -39.219 -20.969 1 93.75 203 PRO A N 1
ATOM 1545 C CA . PRO A 1 203 ? -9.461 -40.594 -20.766 1 93.75 203 PRO A CA 1
ATOM 1546 C C . PRO A 1 203 ? -9.047 -40.844 -19.312 1 93.75 203 PRO A C 1
ATOM 1548 O O . PRO A 1 203 ? -8.828 -39.906 -18.547 1 93.75 203 PRO A O 1
ATOM 1551 N N . THR A 1 204 ? -9.008 -42.156 -19 1 95.5 204 THR A N 1
ATOM 1552 C CA . THR A 1 204 ? -8.422 -42.594 -17.734 1 95.5 204 THR A CA 1
ATOM 1553 C C . THR A 1 204 ? -6.961 -42.156 -17.641 1 95.5 204 THR A C 1
ATOM 1555 O O . THR A 1 204 ? -6.25 -42.125 -18.656 1 95.5 204 THR A O 1
ATOM 1558 N N . ALA A 1 205 ? -6.566 -41.781 -16.484 1 95.19 205 ALA A N 1
ATOM 1559 C CA . ALA A 1 205 ? -5.176 -41.406 -16.266 1 95.19 205 ALA A CA 1
ATOM 1560 C C . ALA A 1 205 ? -4.734 -41.719 -14.836 1 95.19 205 ALA A C 1
ATOM 1562 O O . ALA A 1 205 ? -5.512 -41.594 -13.891 1 95.19 205 ALA A O 1
ATOM 1563 N N . GLU A 1 206 ? -3.518 -42.188 -14.742 1 96.5 206 GLU A N 1
ATOM 1564 C CA . GLU A 1 206 ? -2.859 -42.312 -13.438 1 96.5 206 GLU A CA 1
ATOM 1565 C C . GLU A 1 206 ? -2.154 -41 -13.078 1 96.5 206 GLU A C 1
ATOM 1567 O O . GLU A 1 206 ? -1.271 -40.531 -13.805 1 96.5 206 GLU A O 1
ATOM 1572 N N . LEU A 1 207 ? -2.549 -40.5 -11.898 1 97.19 207 LEU A N 1
ATOM 1573 C CA . LEU A 1 207 ? -2.088 -39.156 -11.547 1 97.19 207 LEU A CA 1
ATOM 1574 C C . LEU A 1 207 ? -1.493 -39.125 -10.148 1 97.19 207 LEU A C 1
ATOM 1576 O O . LEU A 1 207 ? -1.955 -39.844 -9.258 1 97.19 207 LEU A O 1
ATOM 1580 N N . CYS A 1 208 ? -0.456 -38.406 -9.945 1 96.44 208 CYS A N 1
ATOM 1581 C CA . CYS A 1 208 ? -0.158 -37.844 -8.641 1 96.44 208 CYS A CA 1
ATOM 1582 C C . CYS A 1 208 ? -0.855 -36.5 -8.453 1 96.44 208 CYS A C 1
ATOM 1584 O O . CYS A 1 208 ? -0.773 -35.625 -9.328 1 96.44 208 CYS A O 1
ATOM 1586 N N . VAL A 1 209 ? -1.563 -36.344 -7.316 1 96.94 209 VAL A N 1
ATOM 1587 C CA . VAL A 1 209 ? -2.404 -35.156 -7.176 1 96.94 209 VAL A CA 1
ATOM 1588 C C . VAL A 1 209 ? -2.033 -34.406 -5.898 1 96.94 209 VAL A C 1
ATOM 1590 O O . VAL A 1 209 ? -1.599 -35.031 -4.918 1 96.94 209 VAL A O 1
ATOM 1593 N N . VAL A 1 210 ? -2.15 -33.125 -5.953 1 95.62 210 VAL A N 1
ATOM 1594 C CA . VAL A 1 210 ? -2.037 -32.25 -4.793 1 95.62 210 VAL A CA 1
ATOM 1595 C C . VAL A 1 210 ? -3.117 -31.156 -4.852 1 95.62 210 VAL A C 1
ATOM 1597 O O . VAL A 1 210 ? -3.541 -30.766 -5.938 1 95.62 210 VAL A O 1
ATOM 1600 N N . THR A 1 211 ? -3.605 -30.797 -3.689 1 94.38 211 THR A N 1
ATOM 1601 C CA . THR A 1 211 ? -4.625 -29.75 -3.633 1 94.38 211 THR A CA 1
ATOM 1602 C C . THR A 1 211 ? -4 -28.406 -3.268 1 94.38 211 THR A C 1
ATOM 1604 O O . THR A 1 211 ? -3.186 -28.328 -2.346 1 94.38 211 THR A O 1
ATOM 1607 N N . HIS A 1 212 ? -4.277 -27.391 -4.066 1 93.06 212 HIS A N 1
ATOM 1608 C CA . HIS A 1 212 ? -3.863 -26.016 -3.818 1 93.06 212 HIS A CA 1
ATOM 1609 C C . HIS A 1 212 ? -5.023 -25.172 -3.309 1 93.06 212 HIS A C 1
ATOM 1611 O O . HIS A 1 212 ? -6.086 -25.125 -3.936 1 93.06 212 HIS A O 1
ATOM 1617 N N . GLN A 1 213 ? -4.844 -24.594 -2.166 1 91.81 213 GLN A N 1
ATOM 1618 C CA . GLN A 1 213 ? -5.809 -23.641 -1.646 1 91.81 213 GLN A CA 1
ATOM 1619 C C . GLN A 1 213 ? -5.32 -22.203 -1.848 1 91.81 213 GLN A C 1
ATOM 1621 O O . GLN A 1 213 ? -4.246 -21.828 -1.367 1 91.81 213 GLN A O 1
ATOM 1626 N N . GLY A 1 214 ? -6.086 -21.453 -2.598 1 89.19 214 GLY A N 1
ATOM 1627 C CA . GLY A 1 214 ? -5.715 -20.078 -2.877 1 89.19 214 GLY A CA 1
ATOM 1628 C C . GLY A 1 214 ? -5.828 -19.719 -4.348 1 89.19 214 GLY A C 1
ATOM 1629 O O . GLY A 1 214 ? -6.309 -20.516 -5.152 1 89.19 214 GLY A O 1
ATOM 1630 N N . GLY A 1 215 ? -5.449 -18.516 -4.613 1 86.25 215 GLY A N 1
ATOM 1631 C CA . GLY A 1 215 ? -5.512 -18.031 -5.98 1 86.25 215 GLY A CA 1
ATOM 1632 C C . GLY A 1 215 ? -4.461 -18.656 -6.883 1 86.25 215 GLY A C 1
ATOM 1633 O O . GLY A 1 215 ? -3.59 -19.391 -6.414 1 86.25 215 GLY A O 1
ATOM 1634 N N . HIS A 1 216 ? -4.504 -18.312 -8.164 1 84.44 216 HIS A N 1
ATOM 1635 C CA . HIS A 1 216 ? -3.643 -18.938 -9.156 1 84.44 216 HIS A CA 1
ATOM 1636 C C . HIS A 1 216 ? -2.24 -18.344 -9.133 1 84.44 216 HIS A C 1
ATOM 1638 O O . HIS A 1 216 ? -1.302 -18.922 -9.68 1 84.44 216 HIS A O 1
ATOM 1644 N N . SER A 1 217 ? -2.088 -17.25 -8.398 1 79.44 217 SER A N 1
ATOM 1645 C CA . SER A 1 217 ? -0.779 -16.594 -8.344 1 79.44 217 SER A CA 1
ATOM 1646 C C . SER A 1 217 ? 0.198 -17.406 -7.492 1 79.44 217 SER A C 1
ATOM 1648 O O . SER A 1 217 ? 1.414 -17.266 -7.629 1 79.44 217 SER A O 1
ATOM 1650 N N . SER A 1 218 ? -0.335 -18.281 -6.641 1 82.31 218 SER A N 1
ATOM 1651 C CA . SER A 1 218 ? 0.535 -19.062 -5.773 1 82.31 218 SER A CA 1
ATOM 1652 C C . SER A 1 218 ? 0.494 -20.547 -6.141 1 82.31 218 SER A C 1
ATOM 1654 O O . SER A 1 218 ? 1.039 -21.391 -5.422 1 82.31 218 SER A O 1
ATOM 1656 N N . ILE A 1 219 ? -0.096 -20.859 -7.266 1 89.25 219 ILE A N 1
ATOM 1657 C CA . ILE A 1 219 ? -0.345 -22.25 -7.625 1 89.25 219 ILE A CA 1
ATOM 1658 C C . ILE A 1 219 ? 0.972 -22.938 -7.98 1 89.25 219 ILE A C 1
ATOM 1660 O O . ILE A 1 219 ? 1.073 -24.156 -7.926 1 89.25 219 ILE A O 1
ATOM 1664 N N . ASP A 1 220 ? 1.954 -22.188 -8.367 1 88.56 220 ASP A N 1
ATOM 1665 C CA . ASP A 1 220 ? 3.252 -22.734 -8.75 1 88.56 220 ASP A CA 1
ATOM 1666 C C . ASP A 1 220 ? 3.902 -23.469 -7.582 1 88.56 220 ASP A C 1
ATOM 1668 O O . ASP A 1 220 ? 4.672 -24.406 -7.789 1 88.56 220 ASP A O 1
ATOM 1672 N N . ARG A 1 221 ? 3.568 -23.109 -6.406 1 87.06 221 ARG A N 1
ATOM 1673 C CA . ARG A 1 221 ? 4.121 -23.797 -5.25 1 87.06 221 ARG A CA 1
ATOM 1674 C C . ARG A 1 221 ? 3.586 -25.219 -5.164 1 87.06 221 ARG A C 1
ATOM 1676 O O . ARG A 1 221 ? 4.316 -26.141 -4.797 1 87.06 221 ARG A O 1
ATOM 1683 N N . ALA A 1 222 ? 2.361 -25.375 -5.41 1 90.88 222 ALA A N 1
ATOM 1684 C CA . ALA A 1 222 ? 1.778 -26.719 -5.441 1 90.88 222 ALA A CA 1
ATOM 1685 C C . ALA A 1 222 ? 2.391 -27.562 -6.559 1 90.88 222 ALA A C 1
ATOM 1687 O O . ALA A 1 222 ? 2.666 -28.75 -6.371 1 90.88 222 ALA A O 1
ATOM 1688 N N . TYR A 1 223 ? 2.625 -26.953 -7.684 1 94.31 223 TYR A N 1
ATOM 1689 C CA . TYR A 1 223 ? 3.297 -27.625 -8.789 1 94.31 223 TYR A CA 1
ATOM 1690 C C . TYR A 1 223 ? 4.695 -28.078 -8.375 1 94.31 223 TYR A C 1
ATOM 1692 O O . TYR A 1 223 ? 5.121 -29.188 -8.719 1 94.31 223 TYR A O 1
ATOM 1700 N N . ALA A 1 224 ? 5.34 -27.219 -7.727 1 91.44 224 ALA A N 1
ATOM 1701 C CA . ALA A 1 224 ? 6.688 -27.516 -7.254 1 91.44 224 ALA A CA 1
ATOM 1702 C C . ALA A 1 224 ? 6.684 -28.734 -6.336 1 91.44 224 ALA A C 1
ATOM 1704 O O . ALA A 1 224 ? 7.512 -29.641 -6.488 1 91.44 224 ALA A O 1
ATOM 1705 N N . ALA A 1 225 ? 5.754 -28.75 -5.406 1 90.94 225 ALA A N 1
ATOM 1706 C CA . ALA A 1 225 ? 5.625 -29.891 -4.508 1 90.94 225 ALA A CA 1
ATOM 1707 C C . ALA A 1 225 ? 5.309 -31.156 -5.285 1 90.94 225 ALA A C 1
ATOM 1709 O O . ALA A 1 225 ? 5.898 -32.219 -5.031 1 90.94 225 ALA A O 1
ATOM 1710 N N . LEU A 1 226 ? 4.426 -31.031 -6.16 1 94.12 226 LEU A N 1
ATOM 1711 C CA . LEU A 1 226 ? 4.016 -32.156 -6.984 1 94.12 226 LEU A CA 1
ATOM 1712 C C . LEU A 1 226 ? 5.176 -32.656 -7.84 1 94.12 226 LEU A C 1
ATOM 1714 O O . LEU A 1 226 ? 5.457 -33.844 -7.875 1 94.12 226 LEU A O 1
ATOM 1718 N N . GLY A 1 227 ? 5.836 -31.75 -8.5 1 93 227 GLY A N 1
ATOM 1719 C CA . GLY A 1 227 ? 6.992 -32.094 -9.312 1 93 227 GLY A CA 1
ATOM 1720 C C . GLY A 1 227 ? 8.102 -32.75 -8.508 1 93 227 GLY A C 1
ATOM 1721 O O . GLY A 1 227 ? 8.719 -33.719 -8.961 1 93 227 GLY A O 1
ATOM 1722 N N . SER A 1 228 ? 8.359 -32.25 -7.352 1 91.5 228 SER A N 1
ATOM 1723 C CA . SER A 1 228 ? 9.359 -32.844 -6.461 1 91.5 228 SER A CA 1
ATOM 1724 C C . SER A 1 228 ? 9 -34.281 -6.09 1 91.5 228 SER A C 1
ATOM 1726 O O . SER A 1 228 ? 9.852 -35.156 -6.156 1 91.5 228 SER A O 1
ATOM 1728 N N . HIS A 1 229 ? 7.805 -34.438 -5.723 1 92.62 229 HIS A N 1
ATOM 1729 C CA . HIS A 1 229 ? 7.344 -35.781 -5.348 1 92.62 229 HIS A CA 1
ATOM 1730 C C . HIS A 1 229 ? 7.449 -36.75 -6.52 1 92.62 229 HIS A C 1
ATOM 1732 O O . HIS A 1 229 ? 7.965 -37.844 -6.367 1 92.62 229 HIS A O 1
ATOM 1738 N N . VAL A 1 230 ? 6.957 -36.344 -7.652 1 92.62 230 VAL A N 1
ATOM 1739 C CA . VAL A 1 230 ? 6.965 -37.188 -8.844 1 92.62 230 VAL A CA 1
ATOM 1740 C C . VAL A 1 230 ? 8.398 -37.562 -9.195 1 92.62 230 VAL A C 1
ATOM 1742 O O . VAL A 1 230 ? 8.688 -38.719 -9.484 1 92.62 230 VAL A O 1
ATOM 1745 N N . ALA A 1 231 ? 9.297 -36.625 -9.125 1 90.69 231 ALA A N 1
ATOM 1746 C CA . ALA A 1 231 ? 10.695 -36.875 -9.461 1 90.69 231 ALA A CA 1
ATOM 1747 C C . ALA A 1 231 ? 11.328 -37.875 -8.5 1 90.69 231 ALA A C 1
ATOM 1749 O O . ALA A 1 231 ? 12.18 -38.688 -8.891 1 90.69 231 ALA A O 1
ATOM 1750 N N . ARG A 1 232 ? 10.898 -37.906 -7.309 1 90.19 232 ARG A N 1
ATOM 1751 C CA . ARG A 1 232 ? 11.508 -38.719 -6.273 1 90.19 232 ARG A CA 1
ATOM 1752 C C . ARG A 1 232 ? 10.867 -40.125 -6.219 1 90.19 232 ARG A C 1
ATOM 1754 O O . ARG A 1 232 ? 11.539 -41.094 -5.922 1 90.19 232 ARG A O 1
ATOM 1761 N N . HIS A 1 233 ? 9.539 -40.156 -6.559 1 89.75 233 HIS A N 1
ATOM 1762 C CA . HIS A 1 233 ? 8.828 -41.344 -6.156 1 89.75 233 HIS A CA 1
ATOM 1763 C C . HIS A 1 233 ? 8.125 -42 -7.348 1 89.75 233 HIS A C 1
ATOM 1765 O O . HIS A 1 233 ? 7.664 -43.125 -7.258 1 89.75 233 HIS A O 1
ATOM 1771 N N . GLU A 1 234 ? 8.016 -41.25 -8.43 1 90.94 234 GLU A N 1
ATOM 1772 C CA . GLU A 1 234 ? 7.227 -41.75 -9.547 1 90.94 234 GLU A CA 1
ATOM 1773 C C . GLU A 1 234 ? 7.969 -41.562 -10.867 1 90.94 234 GLU A C 1
ATOM 1775 O O . GLU A 1 234 ? 9.133 -41.156 -10.883 1 90.94 234 GLU A O 1
ATOM 1780 N N . ILE A 1 235 ? 7.352 -42.062 -11.906 1 90.12 235 ILE A N 1
ATOM 1781 C CA . ILE A 1 235 ? 7.828 -41.812 -13.258 1 90.12 235 ILE A CA 1
ATOM 1782 C C . ILE A 1 235 ? 6.816 -40.969 -14.031 1 90.12 235 ILE A C 1
ATOM 1784 O O . ILE A 1 235 ? 5.672 -41.375 -14.227 1 90.12 235 ILE A O 1
ATOM 1788 N N . SER A 1 236 ? 7.277 -39.844 -14.336 1 93.12 236 SER A N 1
ATOM 1789 C CA . SER A 1 236 ? 6.422 -38.969 -15.117 1 93.12 236 SER A CA 1
ATOM 1790 C C . SER A 1 236 ? 6.098 -39.562 -16.484 1 93.12 236 SER A C 1
ATOM 1792 O O . SER A 1 236 ? 6.969 -40.156 -17.125 1 93.12 236 SER A O 1
ATOM 1794 N N . THR A 1 237 ? 4.863 -39.5 -16.938 1 92.81 237 THR A N 1
ATOM 1795 C CA . THR A 1 237 ? 4.449 -39.969 -18.25 1 92.81 237 THR A CA 1
ATOM 1796 C C . THR A 1 237 ? 3.932 -38.812 -19.109 1 92.81 237 THR A C 1
ATOM 1798 O O . THR A 1 237 ? 3.5 -37.781 -18.562 1 92.81 237 THR A O 1
ATOM 1801 N N . PRO A 1 238 ? 4.047 -38.969 -20.438 1 91.25 238 PRO A N 1
ATOM 1802 C CA . PRO A 1 238 ? 3.457 -37.938 -21.297 1 91.25 238 PRO A CA 1
ATOM 1803 C C . PRO A 1 238 ? 1.954 -37.781 -21.078 1 91.25 238 PRO A C 1
ATOM 1805 O O . PRO A 1 238 ? 1.263 -38.75 -20.797 1 91.25 238 PRO A O 1
ATOM 1808 N N . GLY A 1 239 ? 1.462 -36.656 -21.234 1 93.5 239 GLY A N 1
ATOM 1809 C CA . GLY A 1 239 ? 0.061 -36.312 -21.047 1 93.5 239 GLY A CA 1
ATOM 1810 C C . GLY A 1 239 ? -0.14 -34.969 -20.422 1 93.5 239 GLY A C 1
ATOM 1811 O O . GLY A 1 239 ? 0.801 -34.375 -19.875 1 93.5 239 GLY A O 1
ATOM 1812 N N . PRO A 1 240 ? -1.303 -34.5 -20.5 1 96.5 240 PRO A N 1
ATOM 1813 C CA . PRO A 1 240 ? -1.57 -33.156 -19.969 1 96.5 240 PRO A CA 1
ATOM 1814 C C . PRO A 1 240 ? -1.669 -33.125 -18.438 1 96.5 240 PRO A C 1
ATOM 1816 O O . PRO A 1 240 ? -2.07 -34.125 -17.828 1 96.5 240 PRO A O 1
ATOM 1819 N N . ILE A 1 241 ? -1.285 -32.062 -17.875 1 97.62 241 ILE A N 1
ATOM 1820 C CA . ILE A 1 241 ? -1.668 -31.766 -16.5 1 97.62 241 ILE A CA 1
ATOM 1821 C C . ILE A 1 241 ? -3.186 -31.625 -16.406 1 97.62 241 ILE A C 1
ATOM 1823 O O . ILE A 1 241 ? -3.822 -31.047 -17.281 1 97.62 241 ILE A O 1
ATOM 1827 N N . ARG A 1 242 ? -3.705 -32.188 -15.383 1 98 242 ARG A N 1
ATOM 1828 C CA . ARG A 1 242 ? -5.137 -32.062 -15.125 1 98 242 ARG A CA 1
ATOM 1829 C C . ARG A 1 242 ? -5.414 -31.219 -13.891 1 98 242 ARG A C 1
ATOM 1831 O O . ARG A 1 242 ? -4.984 -31.562 -12.789 1 98 242 ARG A O 1
ATOM 1838 N N . GLU A 1 243 ? -6.027 -30.125 -14.062 1 97.25 243 GLU A N 1
ATOM 1839 C CA . GLU A 1 243 ? -6.492 -29.312 -12.938 1 97.25 243 GLU A CA 1
ATOM 1840 C C . GLU A 1 243 ? -8 -29.453 -12.742 1 97.25 243 GLU A C 1
ATOM 1842 O O . GLU A 1 243 ? -8.766 -29.266 -13.688 1 97.25 243 GLU A O 1
ATOM 1847 N N . THR A 1 244 ? -8.398 -29.859 -11.578 1 96.88 244 THR A N 1
ATOM 1848 C CA . THR A 1 244 ? -9.812 -29.891 -11.203 1 96.88 244 THR A CA 1
ATOM 1849 C C . THR A 1 244 ? -10.156 -28.703 -10.297 1 96.88 244 THR A C 1
ATOM 1851 O O . THR A 1 244 ? -9.586 -28.562 -9.211 1 96.88 244 THR A O 1
ATOM 1854 N N . TYR A 1 245 ? -11.047 -27.906 -10.789 1 96.94 245 TYR A N 1
ATOM 1855 C CA . TYR A 1 245 ? -11.398 -26.688 -10.062 1 96.94 245 TYR A CA 1
ATOM 1856 C C . TYR A 1 245 ? -12.578 -26.938 -9.133 1 96.94 245 TYR A C 1
ATOM 1858 O O . TYR A 1 245 ? -13.734 -26.781 -9.523 1 96.94 245 TYR A O 1
ATOM 1866 N N . LEU A 1 246 ? -12.266 -27.266 -7.867 1 96.62 246 LEU A N 1
ATOM 1867 C CA . LEU A 1 246 ? -13.242 -27.672 -6.863 1 96.62 246 LEU A CA 1
ATOM 1868 C C . LEU A 1 246 ? -14.016 -26.469 -6.348 1 96.62 246 LEU A C 1
ATOM 1870 O O . LEU A 1 246 ? -15.227 -26.547 -6.137 1 96.62 246 LEU A O 1
ATOM 1874 N N . THR A 1 247 ? -13.359 -25.406 -6.051 1 95.94 247 THR A N 1
ATOM 1875 C CA . THR A 1 247 ? -13.914 -24.094 -5.719 1 95.94 247 THR A CA 1
ATOM 1876 C C . THR A 1 247 ? -13.242 -23 -6.543 1 95.94 247 THR A C 1
ATOM 1878 O O . THR A 1 247 ? -12.008 -22.938 -6.617 1 95.94 247 THR A O 1
ATOM 1881 N N . GLY A 1 248 ? -14.031 -22.203 -7.262 1 91.56 248 GLY A N 1
ATOM 1882 C CA . GLY A 1 248 ? -13.469 -21.172 -8.125 1 91.56 248 GLY A CA 1
ATOM 1883 C C . GLY A 1 248 ? -14.32 -19.922 -8.195 1 91.56 248 GLY A C 1
ATOM 1884 O O . GLY A 1 248 ? -15.148 -19.672 -7.32 1 91.56 248 GLY A O 1
ATOM 1885 N N . PRO A 1 249 ? -14.047 -19.094 -9.195 1 86.69 249 PRO A N 1
ATOM 1886 C CA . PRO A 1 249 ? -14.703 -17.797 -9.312 1 86.69 249 PRO A CA 1
ATOM 1887 C C . PRO A 1 249 ? -16.219 -17.906 -9.383 1 86.69 249 PRO A C 1
ATOM 1889 O O . PRO A 1 249 ? -16.938 -16.969 -8.992 1 86.69 249 PRO A O 1
ATOM 1892 N N . ALA A 1 250 ? -16.688 -19 -9.875 1 84.69 250 ALA A N 1
ATOM 1893 C CA . ALA A 1 250 ? -18.125 -19.188 -9.961 1 84.69 250 ALA A CA 1
ATOM 1894 C C . ALA A 1 250 ? -18.734 -19.391 -8.578 1 84.69 250 ALA A C 1
ATOM 1896 O O . ALA A 1 250 ? -19.938 -19.188 -8.383 1 84.69 250 ALA A O 1
ATOM 1897 N N . ASP A 1 251 ? -17.984 -19.75 -7.617 1 91.19 251 ASP A N 1
ATOM 1898 C CA . ASP A 1 251 ? -18.453 -20.078 -6.273 1 91.19 251 ASP A CA 1
ATOM 1899 C C . ASP A 1 251 ? -18.281 -18.891 -5.328 1 91.19 251 ASP A C 1
ATOM 1901 O O . ASP A 1 251 ? -19.109 -18.656 -4.461 1 91.19 251 ASP A O 1
ATOM 1905 N N . THR A 1 252 ? -17.172 -18.266 -5.438 1 93.69 252 THR A N 1
ATOM 1906 C CA . THR A 1 252 ? -16.859 -17.141 -4.555 1 93.69 252 THR A CA 1
ATOM 1907 C C . THR A 1 252 ? -15.844 -16.203 -5.207 1 93.69 252 THR A C 1
ATOM 1909 O O . THR A 1 252 ? -14.992 -16.641 -5.977 1 93.69 252 THR A O 1
ATOM 1912 N N . ASN A 1 253 ? -15.938 -14.977 -4.816 1 91.81 253 ASN A N 1
ATOM 1913 C CA . ASN A 1 253 ? -14.977 -13.992 -5.297 1 91.81 253 ASN A CA 1
ATOM 1914 C C . ASN A 1 253 ? -13.742 -13.93 -4.398 1 91.81 253 ASN A C 1
ATOM 1916 O O . ASN A 1 253 ? -12.758 -13.258 -4.73 1 91.81 253 ASN A O 1
ATOM 1920 N N . ASP A 1 254 ? -13.781 -14.578 -3.275 1 93.25 254 ASP A N 1
ATOM 1921 C CA . ASP A 1 254 ? -12.625 -14.648 -2.385 1 93.25 254 ASP A CA 1
ATOM 1922 C C . ASP A 1 254 ? -11.594 -15.656 -2.896 1 93.25 254 ASP A C 1
ATOM 1924 O O . ASP A 1 254 ? -11.727 -16.859 -2.666 1 93.25 254 ASP A O 1
ATOM 1928 N N . GLU A 1 255 ? -10.531 -15.195 -3.494 1 90.06 255 GLU A N 1
ATOM 1929 C CA . GLU A 1 255 ? -9.523 -16.047 -4.121 1 90.06 255 GLU A CA 1
ATOM 1930 C C . GLU A 1 255 ? -8.867 -16.969 -3.098 1 90.06 255 GLU A C 1
ATOM 1932 O O . GLU A 1 255 ? -8.43 -18.062 -3.436 1 90.06 255 GLU A O 1
ATOM 1937 N N . ASP A 1 256 ? -8.828 -16.594 -1.889 1 88.31 256 ASP A N 1
ATOM 1938 C CA . ASP A 1 256 ? -8.188 -17.406 -0.853 1 88.31 256 ASP A CA 1
ATOM 1939 C C . ASP A 1 256 ? -8.992 -18.672 -0.574 1 88.31 256 ASP A C 1
ATOM 1941 O O . ASP A 1 256 ? -8.461 -19.625 -0.011 1 88.31 256 ASP A O 1
ATOM 1945 N N . ALA A 1 257 ? -10.242 -18.625 -0.989 1 94.06 257 ALA A N 1
ATOM 1946 C CA . ALA A 1 257 ? -11.133 -19.766 -0.727 1 94.06 257 ALA A CA 1
ATOM 1947 C C . ALA A 1 257 ? -11.141 -20.734 -1.902 1 94.06 257 ALA A C 1
ATOM 1949 O O . ALA A 1 257 ? -11.734 -21.812 -1.821 1 94.06 257 ALA A O 1
ATOM 1950 N N . TRP A 1 258 ? -10.477 -20.391 -2.977 1 94.75 258 TRP A N 1
ATOM 1951 C CA . TRP A 1 258 ? -10.438 -21.266 -4.145 1 94.75 258 TRP A CA 1
ATOM 1952 C C . TRP A 1 258 ? -9.648 -22.531 -3.848 1 94.75 258 TRP A C 1
ATOM 1954 O O . TRP A 1 258 ? -8.703 -22.516 -3.057 1 94.75 258 TRP A O 1
ATOM 1964 N N . VAL A 1 259 ? -10.133 -23.641 -4.371 1 95.88 259 VAL A N 1
ATOM 1965 C CA . VAL A 1 259 ? -9.469 -24.938 -4.211 1 95.88 259 VAL A CA 1
ATOM 1966 C C . VAL A 1 259 ? -9.281 -25.594 -5.578 1 95.88 259 VAL A C 1
ATOM 1968 O O . VAL A 1 259 ? -10.25 -25.781 -6.316 1 95.88 259 VAL A O 1
ATOM 1971 N N . THR A 1 260 ? -8.023 -25.875 -5.977 1 96.19 260 THR A N 1
ATOM 1972 C CA . THR A 1 260 ? -7.68 -26.531 -7.227 1 96.19 260 THR A CA 1
ATOM 1973 C C . THR A 1 260 ? -6.887 -27.812 -6.965 1 96.19 260 THR A C 1
ATOM 1975 O O . THR A 1 260 ? -5.898 -27.797 -6.227 1 96.19 260 THR A O 1
ATOM 1978 N N . GLU A 1 261 ? -7.383 -28.906 -7.461 1 96.56 261 GLU A N 1
ATOM 1979 C CA . GLU A 1 261 ? -6.59 -30.125 -7.445 1 96.56 261 GLU A CA 1
ATOM 1980 C C . GLU A 1 261 ? -5.77 -30.266 -8.727 1 96.56 261 GLU A C 1
ATOM 1982 O O . GLU A 1 261 ? -6.312 -30.203 -9.828 1 96.56 261 GLU A O 1
ATOM 1987 N N . ILE A 1 262 ? -4.488 -30.422 -8.578 1 97.19 262 ILE A N 1
ATOM 1988 C CA . ILE A 1 262 ? -3.576 -30.547 -9.711 1 97.19 262 ILE A CA 1
ATOM 1989 C C . ILE A 1 262 ? -3.119 -32 -9.852 1 97.19 262 ILE A C 1
ATOM 1991 O O . ILE A 1 262 ? -2.645 -32.594 -8.891 1 97.19 262 ILE A O 1
ATOM 1995 N N . GLY A 1 263 ? -3.271 -32.562 -11.023 1 97.88 263 GLY A N 1
ATOM 1996 C CA . GLY A 1 263 ? -2.852 -33.938 -11.305 1 97.88 263 GLY A CA 1
ATOM 1997 C C . GLY A 1 263 ? -1.742 -34 -12.336 1 97.88 263 GLY A C 1
ATOM 1998 O O . GLY A 1 263 ? -1.874 -33.469 -13.445 1 97.88 263 GLY A O 1
ATOM 1999 N N . TRP A 1 264 ? -0.702 -34.656 -11.984 1 97.69 264 TRP A N 1
ATOM 2000 C CA . TRP A 1 264 ? 0.459 -34.938 -12.828 1 97.69 264 T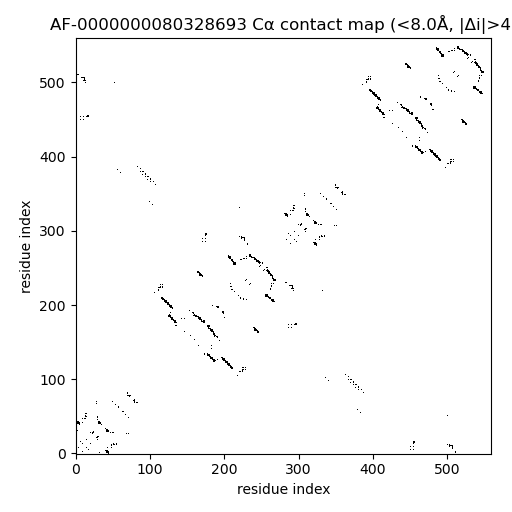RP A CA 1
ATOM 2001 C C . TRP A 1 264 ? 0.448 -36.375 -13.312 1 97.69 264 TRP A C 1
ATOM 2003 O O . TRP A 1 264 ? 0.459 -37.312 -12.508 1 97.69 264 TRP A O 1
ATOM 2013 N N . PRO A 1 265 ? 0.344 -36.594 -14.625 1 97.12 265 PRO A N 1
ATOM 2014 C CA . PRO A 1 265 ? 0.305 -37.969 -15.125 1 97.12 265 PRO A CA 1
ATOM 2015 C C . PRO A 1 265 ? 1.576 -38.75 -14.797 1 97.12 265 PRO A C 1
ATOM 2017 O O . PRO A 1 265 ? 2.684 -38.281 -15.031 1 97.12 265 PRO A O 1
ATOM 2020 N N . VAL A 1 266 ? 1.395 -39.969 -14.266 1 96.12 266 VAL A N 1
ATOM 2021 C CA . VAL A 1 266 ? 2.529 -40.781 -13.859 1 96.12 266 VAL A CA 1
ATOM 2022 C C . VAL A 1 266 ? 2.279 -42.25 -14.242 1 96.12 266 VAL A C 1
ATOM 2024 O O . VAL A 1 266 ? 1.161 -42.625 -14.609 1 96.12 266 VAL A O 1
ATOM 2027 N N . PHE A 1 267 ? 3.387 -43.031 -14.336 1 89.44 267 PHE A N 1
ATOM 2028 C CA . PHE A 1 267 ? 3.342 -44.5 -14.312 1 89.44 267 PHE A CA 1
ATOM 2029 C C . PHE A 1 267 ? 3.635 -45 -12.914 1 89.44 267 PHE A C 1
ATOM 2031 O O . PHE A 1 267 ? 4.723 -44.781 -12.375 1 89.44 267 PHE A O 1
ATOM 2038 N N . HIS A 1 268 ? 2.58 -45.438 -12.227 1 77.75 268 HIS A N 1
ATOM 2039 C CA . HIS A 1 268 ? 2.76 -45.875 -10.852 1 77.75 268 HIS A CA 1
ATOM 2040 C C . HIS A 1 268 ? 3.572 -47.156 -10.805 1 77.75 268 HIS A C 1
ATOM 2042 O O . HIS A 1 268 ? 3.215 -48.156 -11.445 1 77.75 268 HIS A O 1
ATOM 2048 N N . THR A 1 269 ? 4.844 -47.188 -10.445 1 67.38 269 THR A N 1
ATOM 2049 C CA . THR A 1 269 ? 5.668 -48.375 -10.336 1 67.38 269 THR A CA 1
ATOM 2050 C C . THR A 1 269 ? 5.371 -49.125 -9.031 1 67.38 269 THR A C 1
ATOM 2052 O O . THR A 1 269 ? 5.176 -48.5 -7.984 1 67.38 269 THR A O 1
ATOM 2055 N N . ARG A 1 270 ? 4.41 -50.156 -8.938 1 57.75 270 ARG A N 1
ATOM 2056 C CA . ARG A 1 270 ? 4.027 -51.031 -7.82 1 57.75 270 ARG A CA 1
ATOM 2057 C C . ARG A 1 270 ? 5.258 -51.5 -7.051 1 57.75 270 ARG A C 1
ATOM 2059 O O . ARG A 1 270 ? 5.172 -52.438 -6.254 1 57.75 270 ARG A O 1
ATOM 2066 N N . SER A 1 271 ? 6.363 -51.031 -7.148 1 49.09 271 SER A N 1
ATOM 2067 C CA . SER A 1 271 ? 7.301 -51.844 -6.387 1 49.09 271 SER A CA 1
ATOM 2068 C C . SER A 1 271 ? 6.793 -52.094 -4.973 1 49.09 271 SER A C 1
ATOM 2070 O O . SER A 1 271 ? 7.133 -53.125 -4.355 1 49.09 271 SER A O 1
ATOM 2072 N N . GLY A 1 272 ? 6.344 -51.188 -4.145 1 42.28 272 GLY A N 1
ATOM 2073 C CA . GLY A 1 272 ? 6.27 -51.625 -2.756 1 42.28 272 GLY A CA 1
ATOM 2074 C C . GLY A 1 272 ? 5.055 -52.469 -2.457 1 42.28 272 GLY A C 1
ATOM 2075 O O . GLY A 1 272 ? 4.609 -52.562 -1.309 1 42.28 272 GLY A O 1
ATOM 2076 N N . MET A 1 273 ? 4.129 -52.906 -3.404 1 39.72 273 MET A N 1
ATOM 2077 C CA . MET A 1 273 ? 3.133 -53.812 -2.818 1 39.72 273 MET A CA 1
ATOM 2078 C C . MET A 1 273 ? 3.779 -55.094 -2.346 1 39.72 273 MET A C 1
ATOM 2080 O O . MET A 1 273 ? 4.375 -55.844 -3.141 1 39.72 273 MET A O 1
ATOM 2084 N N . ASP A 1 274 ? 4.309 -55.188 -1.124 1 38.22 274 ASP A N 1
ATOM 2085 C CA . ASP A 1 274 ? 4.559 -56.469 -0.469 1 38.22 274 ASP A CA 1
ATOM 2086 C C . ASP A 1 274 ? 3.42 -57.438 -0.732 1 38.22 274 ASP A C 1
ATOM 2088 O O . ASP A 1 274 ? 2.248 -57.125 -0.564 1 38.22 274 ASP A O 1
ATOM 2092 N N . PRO A 1 275 ? 3.527 -58.5 -1.62 1 40.09 275 PRO A N 1
ATOM 2093 C CA . PRO A 1 275 ? 2.531 -59.594 -1.722 1 40.09 275 PRO A CA 1
ATOM 2094 C C . PRO A 1 275 ? 2.062 -60.094 -0.358 1 40.09 275 PRO A C 1
ATOM 2096 O O . PRO A 1 275 ? 2.887 -60.344 0.52 1 40.09 275 PRO A O 1
ATOM 2099 N N . GLY A 1 276 ? 1.154 -59.469 0.376 1 33.38 276 GLY A N 1
ATOM 2100 C CA . GLY A 1 276 ? 0.627 -60.125 1.561 1 33.38 276 GLY A CA 1
ATOM 2101 C C . GLY A 1 276 ? 0.467 -61.625 1.388 1 33.38 276 GLY A C 1
ATOM 2102 O O . GLY A 1 276 ? 0.38 -62.125 0.262 1 33.38 276 GLY A O 1
ATOM 2103 N N . HIS A 1 277 ? 1.062 -62.562 2.385 1 38.09 277 HIS A N 1
ATOM 2104 C CA . HIS A 1 277 ? 0.977 -63.969 2.73 1 38.09 277 HIS A CA 1
ATOM 2105 C C . HIS A 1 277 ? -0.456 -64.5 2.625 1 38.09 277 HIS A C 1
ATOM 2107 O O . HIS A 1 277 ? -1.354 -63.938 3.293 1 38.09 277 HIS A O 1
ATOM 2113 N N . THR A 1 278 ? -0.938 -64.938 1.486 1 31.62 278 THR A N 1
ATOM 2114 C CA . THR A 1 278 ? -2.08 -65.875 1.422 1 31.62 278 THR A CA 1
ATOM 2115 C C . THR A 1 278 ? -1.951 -67 2.463 1 31.62 278 THR A C 1
ATOM 2117 O O . THR A 1 278 ? -1.069 -67.812 2.361 1 31.62 278 THR A O 1
ATOM 2120 N N . SER A 1 279 ? -1.966 -66.688 3.834 1 27.44 279 SER A N 1
ATOM 2121 C CA . SER A 1 279 ? -2.199 -67.75 4.766 1 27.44 279 SER A CA 1
ATOM 2122 C C . SER A 1 279 ? -3.395 -68.625 4.336 1 27.44 279 SER A C 1
ATOM 2124 O O . SER A 1 279 ? -4.496 -68.062 4.145 1 27.44 279 SER A O 1
ATOM 2126 N N . SER A 1 280 ? -3.049 -69.875 3.893 1 24.69 280 SER A N 1
ATOM 2127 C CA . SER A 1 280 ? -3.85 -71.062 4.145 1 24.69 280 SER A CA 1
ATOM 2128 C C . SER A 1 280 ? -4.172 -71.188 5.629 1 24.69 280 SER A C 1
ATOM 2130 O O . SER A 1 280 ? -3.314 -70.938 6.48 1 24.69 280 SER A O 1
ATOM 2132 N N . MET B 1 1 ? 20.781 -38.781 -6.633 1 72.31 1 MET B N 1
ATOM 2133 C CA . MET B 1 1 ? 20 -37.562 -6.473 1 72.31 1 MET B CA 1
ATOM 2134 C C . MET B 1 1 ? 18.891 -37.469 -7.523 1 72.31 1 MET B C 1
ATOM 2136 O O . MET B 1 1 ? 19.062 -37.969 -8.641 1 72.31 1 MET B O 1
ATOM 2140 N N . SER B 1 2 ? 17.609 -37.25 -7.152 1 88 2 SER B N 1
ATOM 2141 C CA . SER B 1 2 ? 16.484 -37.25 -8.078 1 88 2 SER B CA 1
ATOM 2142 C C . SER B 1 2 ? 16.484 -36.031 -8.984 1 88 2 SER B C 1
ATOM 2144 O O . SER B 1 2 ? 16.75 -34.906 -8.523 1 88 2 SER B O 1
ATOM 2146 N N . THR B 1 3 ? 16.438 -36.312 -10.305 1 92.56 3 THR B N 1
ATOM 2147 C CA . THR B 1 3 ? 16.484 -35.219 -11.273 1 92.56 3 THR B CA 1
ATOM 2148 C C . THR B 1 3 ? 15.219 -35.188 -12.109 1 92.56 3 THR B C 1
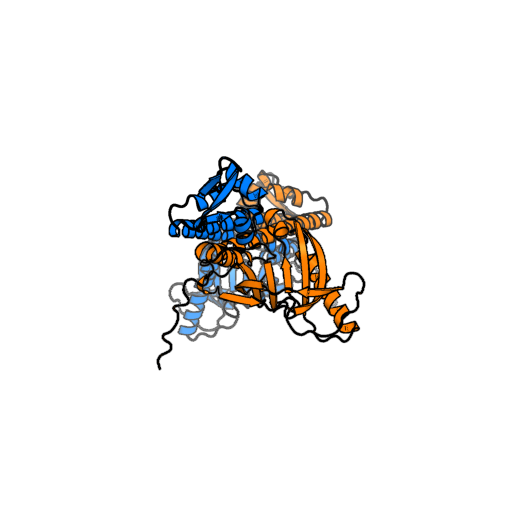ATOM 2150 O O . THR B 1 3 ? 14.438 -36.125 -12.109 1 92.56 3 THR B O 1
ATOM 2153 N N . LEU B 1 4 ? 14.977 -34.094 -12.57 1 94.44 4 LEU B N 1
ATOM 2154 C CA . LEU B 1 4 ? 13.898 -33.844 -13.523 1 94.44 4 LEU B CA 1
ATOM 2155 C C . LEU B 1 4 ? 14.453 -33.469 -14.883 1 94.44 4 LEU B C 1
ATOM 2157 O O . LEU B 1 4 ? 15.453 -32.75 -14.977 1 94.44 4 LEU B O 1
ATOM 2161 N N . THR B 1 5 ? 13.781 -34.031 -15.914 1 93.94 5 THR B N 1
ATOM 2162 C CA . THR B 1 5 ? 14.086 -33.5 -17.234 1 93.94 5 THR B CA 1
ATOM 2163 C C . THR B 1 5 ? 13.734 -32.031 -17.312 1 93.94 5 THR B C 1
ATOM 2165 O O . THR B 1 5 ? 12.969 -31.516 -16.484 1 93.94 5 THR B O 1
ATOM 2168 N N . ILE B 1 6 ? 14.266 -31.281 -18.312 1 94.56 6 ILE B N 1
ATOM 2169 C CA . ILE B 1 6 ? 13.992 -29.859 -18.453 1 94.56 6 ILE B CA 1
ATOM 2170 C C . ILE B 1 6 ? 12.5 -29.625 -18.656 1 94.56 6 ILE B C 1
ATOM 2172 O O . ILE B 1 6 ? 11.953 -28.625 -18.203 1 94.56 6 ILE B O 1
ATOM 2176 N N . GLY B 1 7 ? 11.797 -30.531 -19.312 1 94.44 7 GLY B N 1
ATOM 2177 C CA . GLY B 1 7 ? 10.352 -30.422 -19.484 1 94.44 7 GLY B CA 1
ATOM 2178 C C . GLY B 1 7 ? 9.586 -30.547 -18.188 1 94.44 7 GLY B C 1
ATOM 2179 O O . GLY B 1 7 ? 8.734 -29.703 -17.875 1 94.44 7 GLY B O 1
ATOM 2180 N N . ASP B 1 8 ? 9.938 -31.578 -17.453 1 95.19 8 ASP B N 1
ATOM 2181 C CA . ASP B 1 8 ? 9.297 -31.781 -16.156 1 95.19 8 ASP B CA 1
ATOM 2182 C C . ASP B 1 8 ? 9.641 -30.641 -15.188 1 95.19 8 ASP B C 1
ATOM 2184 O O . ASP B 1 8 ? 8.805 -30.234 -14.383 1 95.19 8 ASP B O 1
ATOM 2188 N N . PHE B 1 9 ? 10.852 -30.188 -15.266 1 96.25 9 PHE B N 1
ATOM 2189 C CA . PHE B 1 9 ? 11.281 -29.062 -14.445 1 96.25 9 PHE B CA 1
ATOM 2190 C C . PHE B 1 9 ? 10.492 -27.797 -14.805 1 96.25 9 PHE B C 1
ATOM 2192 O O . PHE B 1 9 ? 10.086 -27.047 -13.922 1 96.25 9 PHE B O 1
ATOM 2199 N N . SER B 1 10 ? 10.219 -27.609 -16.047 1 96.69 10 SER B N 1
ATOM 2200 C CA . SER B 1 10 ? 9.391 -26.5 -16.531 1 96.69 10 SER B CA 1
ATOM 2201 C C . SER B 1 10 ? 7.973 -26.594 -15.961 1 96.69 10 SER B C 1
ATOM 2203 O O . SER B 1 10 ? 7.438 -25.609 -15.445 1 96.69 10 SER B O 1
ATOM 2205 N N . ARG B 1 11 ? 7.457 -27.766 -16.031 1 94.94 11 ARG B N 1
ATOM 2206 C CA . ARG B 1 11 ? 6.117 -28.016 -15.5 1 94.94 11 ARG B CA 1
ATOM 2207 C C . ARG B 1 11 ? 6.055 -27.719 -14.008 1 94.94 11 ARG B C 1
ATOM 2209 O O . ARG B 1 11 ? 5.129 -27.047 -13.539 1 94.94 11 ARG B O 1
ATOM 2216 N N . ALA B 1 12 ? 7.055 -28.125 -13.312 1 93.88 12 ALA B N 1
ATOM 2217 C CA . ALA B 1 12 ? 7.094 -28.031 -11.852 1 93.88 12 ALA B CA 1
ATOM 2218 C C . ALA B 1 12 ? 7.277 -26.578 -11.406 1 93.88 12 ALA B C 1
ATOM 2220 O O . ALA B 1 12 ? 6.832 -26.188 -10.328 1 93.88 12 ALA B O 1
ATOM 2221 N N . THR B 1 13 ? 7.914 -25.719 -12.242 1 93.44 13 THR B N 1
ATOM 2222 C CA . THR B 1 13 ? 8.352 -24.422 -11.773 1 93.44 13 THR B CA 1
ATOM 2223 C C . THR B 1 13 ? 7.656 -23.297 -12.547 1 93.44 13 THR B C 1
ATOM 2225 O O . THR B 1 13 ? 7.77 -22.125 -12.195 1 93.44 13 THR B O 1
ATOM 2228 N N . HIS B 1 14 ? 7.051 -23.641 -13.648 1 93.81 14 HIS B N 1
ATOM 2229 C CA . HIS B 1 14 ? 6.375 -22.703 -14.547 1 93.81 14 HIS B CA 1
ATOM 2230 C C . HIS B 1 14 ? 7.375 -21.766 -15.211 1 93.81 14 HIS B C 1
ATOM 2232 O O . HIS B 1 14 ? 7.027 -20.625 -15.555 1 93.81 14 HIS B O 1
ATOM 2238 N N . LEU B 1 15 ? 8.641 -22.188 -15.242 1 94.94 15 LEU B N 1
ATOM 2239 C CA . LEU B 1 15 ? 9.625 -21.547 -16.094 1 94.94 15 LEU B CA 1
ATOM 2240 C C . LEU B 1 15 ? 9.773 -22.281 -17.422 1 94.94 15 LEU B C 1
ATOM 2242 O O . LEU B 1 15 ? 10.055 -23.484 -17.422 1 94.94 15 LEU B O 1
ATOM 2246 N N . GLY B 1 16 ? 9.562 -21.625 -18.469 1 95.88 16 GLY B N 1
ATOM 2247 C CA . GLY B 1 16 ? 9.688 -22.25 -19.766 1 95.88 16 GLY B CA 1
ATOM 2248 C C . GLY B 1 16 ? 11.109 -22.703 -20.078 1 95.88 16 GLY B C 1
ATOM 2249 O O . GLY B 1 16 ? 12.055 -22.266 -19.422 1 95.88 16 GLY B O 1
ATOM 2250 N N . VAL B 1 17 ? 11.219 -23.547 -21.078 1 96.12 17 VAL B N 1
ATOM 2251 C CA . VAL B 1 17 ? 12.508 -24.125 -21.453 1 96.12 17 VAL B CA 1
ATOM 2252 C C . VAL B 1 17 ? 13.445 -23 -21.906 1 96.12 17 VAL B C 1
ATOM 2254 O O . VAL B 1 17 ? 14.625 -23 -21.562 1 96.12 17 VAL B O 1
ATOM 2257 N N . LYS B 1 18 ? 12.867 -22.031 -22.609 1 95.5 18 LYS B N 1
ATOM 2258 C CA . LYS B 1 18 ? 13.695 -20.922 -23.062 1 95.5 18 LYS B CA 1
ATOM 2259 C C . LYS B 1 18 ? 14.258 -20.141 -21.891 1 95.5 18 LYS B C 1
ATOM 2261 O O . LYS B 1 18 ? 15.438 -19.766 -21.891 1 95.5 18 LYS B O 1
ATOM 2266 N N . ALA B 1 19 ? 13.484 -19.891 -20.953 1 94.69 19 ALA B N 1
ATOM 2267 C CA . ALA B 1 19 ? 13.93 -19.188 -19.75 1 94.69 19 ALA B CA 1
ATOM 2268 C C . ALA B 1 19 ? 14.992 -19.984 -19 1 94.69 19 ALA B C 1
ATOM 2270 O O . ALA B 1 19 ? 16 -19.422 -18.562 1 94.69 19 ALA B O 1
ATOM 2271 N N . LEU B 1 20 ? 14.758 -21.312 -18.891 1 96.19 20 LEU B N 1
ATOM 2272 C CA . LEU B 1 20 ? 15.711 -22.156 -18.188 1 96.19 20 LEU B CA 1
ATOM 2273 C C . LEU B 1 20 ? 17.062 -22.172 -18.891 1 96.19 20 LEU B C 1
ATOM 2275 O O . LEU B 1 20 ? 18.109 -22.125 -18.234 1 96.19 20 LEU B O 1
ATOM 2279 N N . ARG B 1 21 ? 17.031 -22.172 -20.156 1 94.5 21 ARG B N 1
ATOM 2280 C CA . ARG B 1 21 ? 18.281 -22.109 -20.922 1 94.5 21 ARG B CA 1
ATOM 2281 C C . ARG B 1 21 ? 18.969 -20.766 -20.734 1 94.5 21 ARG B C 1
ATOM 2283 O O . ARG B 1 21 ? 20.203 -20.719 -20.609 1 94.5 21 ARG B O 1
ATOM 2290 N N . HIS B 1 22 ? 18.188 -19.703 -20.75 1 94.31 22 HIS B N 1
ATOM 2291 C CA . HIS B 1 22 ? 18.75 -18.375 -20.5 1 94.31 22 HIS B CA 1
ATOM 2292 C C . HIS B 1 22 ? 19.422 -18.297 -19.141 1 94.31 22 HIS B C 1
ATOM 2294 O O . HIS B 1 22 ? 20.547 -17.812 -19.016 1 94.31 22 HIS B O 1
ATOM 2300 N N . TYR B 1 23 ? 18.766 -18.812 -18.125 1 93.75 23 TYR B N 1
ATOM 2301 C CA . TYR B 1 23 ? 19.297 -18.734 -16.766 1 93.75 23 TYR B CA 1
ATOM 2302 C C . TYR B 1 23 ? 20.531 -19.609 -16.609 1 93.75 23 TYR B C 1
ATOM 2304 O O . TYR B 1 23 ? 21.422 -19.281 -15.805 1 93.75 23 TYR B O 1
ATOM 2312 N N . HIS B 1 24 ? 20.578 -20.734 -17.406 1 94.06 24 HIS B N 1
ATOM 2313 C CA . HIS B 1 24 ? 21.797 -21.531 -17.484 1 94.06 24 HIS B CA 1
ATOM 2314 C C . HIS B 1 24 ? 22.938 -20.703 -18.078 1 94.06 24 HIS B C 1
ATOM 2316 O O . HIS B 1 24 ? 24.031 -20.656 -17.516 1 94.06 24 HIS B O 1
ATOM 2322 N N . ARG B 1 25 ? 22.656 -20.016 -19.125 1 93.38 25 ARG B N 1
ATOM 2323 C CA . ARG B 1 25 ? 23.656 -19.25 -19.844 1 93.38 25 ARG B CA 1
ATOM 2324 C C . ARG B 1 25 ? 24.234 -18.141 -18.969 1 93.38 25 ARG B C 1
ATOM 2326 O O . ARG B 1 25 ? 25.438 -17.906 -18.969 1 93.38 25 ARG B O 1
ATOM 2333 N N . VAL B 1 26 ? 23.406 -17.5 -18.203 1 91.06 26 VAL B N 1
ATOM 2334 C CA . VAL B 1 26 ? 23.875 -16.359 -17.422 1 91.06 26 VAL B CA 1
ATOM 2335 C C . VAL B 1 26 ? 24.359 -16.844 -16.047 1 91.06 26 VAL B C 1
ATOM 2337 O O . VAL B 1 26 ? 24.75 -16.047 -15.203 1 91.06 26 VAL B O 1
ATOM 2340 N N . GLY B 1 27 ? 24.234 -18.141 -15.773 1 90.94 27 GLY B N 1
ATOM 2341 C CA . GLY B 1 27 ? 24.828 -18.75 -14.586 1 90.94 27 GLY B CA 1
ATOM 2342 C C . GLY B 1 27 ? 23.938 -18.641 -13.359 1 90.94 27 GLY B C 1
ATOM 2343 O O . GLY B 1 27 ? 24.391 -18.844 -12.234 1 90.94 27 GLY B O 1
ATOM 2344 N N . LEU B 1 28 ? 22.672 -18.344 -13.5 1 91.19 28 LEU B N 1
ATOM 2345 C CA . LEU B 1 28 ? 21.75 -18.172 -12.375 1 91.19 28 LEU B CA 1
ATOM 2346 C C . LEU B 1 28 ? 21.188 -19.516 -11.922 1 91.19 28 LEU B C 1
ATOM 2348 O O . LEU B 1 28 ? 20.984 -19.734 -10.719 1 91.19 28 LEU B O 1
ATOM 2352 N N . LEU B 1 29 ? 20.922 -20.438 -12.852 1 93.81 29 LEU B N 1
ATOM 2353 C CA . LEU B 1 29 ? 20.422 -21.781 -12.602 1 93.81 29 LEU B CA 1
ATOM 2354 C C . LEU B 1 29 ? 21.062 -22.781 -13.562 1 93.81 29 LEU B C 1
ATOM 2356 O O . LEU B 1 29 ? 20.547 -23 -14.664 1 93.81 29 LEU B O 1
ATOM 2360 N N . VAL B 1 30 ? 22.125 -23.391 -13.109 1 94.81 30 VAL B N 1
ATOM 2361 C CA . VAL B 1 30 ? 22.875 -24.312 -13.938 1 94.81 30 VAL B CA 1
ATOM 2362 C C . VAL B 1 30 ? 22.328 -25.734 -13.773 1 94.81 30 VAL B C 1
ATOM 2364 O O . VAL B 1 30 ? 22.172 -26.203 -12.648 1 94.81 30 VAL B O 1
ATOM 2367 N N . PRO B 1 31 ? 21.984 -26.375 -14.914 1 95.94 31 PRO B N 1
ATOM 2368 C CA . PRO B 1 31 ? 21.5 -27.75 -14.797 1 95.94 31 PRO B CA 1
ATOM 2369 C C . PRO B 1 31 ? 22.5 -28.672 -14.109 1 95.94 31 PRO B C 1
ATOM 2371 O O . PRO B 1 31 ? 23.719 -28.438 -14.18 1 95.94 31 PRO B O 1
ATOM 2374 N N . ALA B 1 32 ? 22.016 -29.625 -13.43 1 95.06 32 ALA B N 1
ATOM 2375 C CA . ALA B 1 32 ? 22.859 -30.609 -12.75 1 95.06 32 ALA B CA 1
ATOM 2376 C C . ALA B 1 32 ? 23.609 -31.469 -13.766 1 95.06 32 ALA B C 1
ATOM 2378 O O . ALA B 1 32 ? 24.766 -31.844 -13.531 1 95.06 32 ALA B O 1
ATOM 2379 N N . GLU B 1 33 ? 22.891 -31.812 -14.844 1 94.56 33 GLU B N 1
ATOM 2380 C CA . GLU B 1 33 ? 23.484 -32.625 -15.898 1 94.56 33 GLU B CA 1
ATOM 2381 C C . GLU B 1 33 ? 23.109 -32.094 -17.281 1 94.56 33 GLU B C 1
ATOM 2383 O O . GLU B 1 33 ? 22 -31.625 -17.5 1 94.56 33 GLU B O 1
ATOM 2388 N N . VAL B 1 34 ? 24.047 -32.125 -18.172 1 92.5 34 VAL B N 1
ATOM 2389 C CA . VAL B 1 34 ? 23.812 -31.844 -19.578 1 92.5 34 VAL B CA 1
ATOM 2390 C C . VAL B 1 34 ? 24.359 -32.969 -20.438 1 92.5 34 VAL B C 1
ATOM 2392 O O . VAL B 1 34 ? 25.547 -33.312 -20.375 1 92.5 34 VAL B O 1
ATOM 2395 N N . ASP B 1 35 ? 23.422 -33.594 -21.125 1 89.75 35 ASP B N 1
ATOM 2396 C CA . ASP B 1 35 ? 23.875 -34.688 -22 1 89.75 35 ASP B CA 1
ATOM 2397 C C . ASP B 1 35 ? 24.797 -34.125 -23.094 1 89.75 35 ASP B C 1
ATOM 2399 O O . ASP B 1 35 ? 24.438 -33.188 -23.797 1 89.75 35 ASP B O 1
ATOM 2403 N N . GLU B 1 36 ? 25.891 -34.656 -23.25 1 87 36 GLU B N 1
ATOM 2404 C CA . GLU B 1 36 ? 26.906 -34.156 -24.172 1 87 36 GLU B CA 1
ATOM 2405 C C . GLU B 1 36 ? 26.484 -34.375 -25.625 1 87 36 GLU B C 1
ATOM 2407 O O . GLU B 1 36 ? 26.859 -33.594 -26.516 1 87 36 GLU B O 1
ATOM 2412 N N . VAL B 1 37 ? 25.734 -35.406 -25.812 1 88.12 37 VAL B N 1
ATOM 2413 C CA . VAL B 1 37 ? 25.359 -35.75 -27.172 1 88.12 37 VAL B CA 1
ATOM 2414 C C . VAL B 1 37 ? 24.094 -35.031 -27.578 1 88.12 37 VAL B C 1
ATOM 2416 O O . VAL B 1 37 ? 24.047 -34.344 -28.609 1 88.12 37 VAL B O 1
ATOM 2419 N N . THR B 1 38 ? 23.078 -34.969 -26.75 1 86.75 38 THR B N 1
ATOM 2420 C CA . THR B 1 38 ? 21.75 -34.469 -27.094 1 86.75 38 THR B CA 1
ATOM 2421 C C . THR B 1 38 ? 21.578 -33.031 -26.578 1 86.75 38 THR B C 1
ATOM 2423 O O . THR B 1 38 ? 20.703 -32.312 -27.031 1 86.75 38 THR B O 1
ATOM 2426 N N . GLY B 1 39 ? 22.469 -32.688 -25.672 1 87.56 39 GLY B N 1
ATOM 2427 C CA . GLY B 1 39 ? 22.328 -31.391 -25.047 1 87.56 39 GLY B CA 1
ATOM 2428 C C . GLY B 1 39 ? 21.203 -31.312 -24.031 1 87.56 39 GLY B C 1
ATOM 2429 O O . GLY B 1 39 ? 20.922 -30.25 -23.5 1 87.56 39 GLY B O 1
ATOM 2430 N N . TYR B 1 40 ? 20.625 -32.469 -23.812 1 89.38 40 TYR B N 1
ATOM 2431 C CA . TYR B 1 40 ? 19.484 -32.5 -22.891 1 89.38 40 TYR B CA 1
ATOM 2432 C C . TYR B 1 40 ? 19.906 -32.188 -21.469 1 89.38 40 TYR B C 1
ATOM 2434 O O . TYR B 1 40 ? 20.953 -32.656 -21 1 89.38 40 TYR B O 1
ATOM 2442 N N . ARG B 1 41 ? 19.125 -31.328 -20.828 1 93.44 41 ARG B N 1
ATOM 2443 C CA . ARG B 1 41 ? 19.453 -30.844 -19.5 1 93.44 41 ARG B CA 1
ATOM 2444 C C . ARG B 1 41 ? 18.562 -31.5 -18.438 1 93.44 41 ARG B C 1
ATOM 2446 O O . ARG B 1 41 ? 17.375 -31.734 -18.688 1 93.44 41 ARG B O 1
ATOM 2453 N N . ARG B 1 42 ? 19.141 -31.781 -17.359 1 96 42 ARG B N 1
ATOM 2454 C CA . ARG B 1 42 ? 18.438 -32.281 -16.188 1 96 42 ARG B CA 1
ATOM 2455 C C . ARG B 1 42 ? 18.734 -31.422 -14.961 1 96 42 ARG B C 1
ATOM 2457 O O . ARG B 1 42 ? 19.844 -30.906 -14.805 1 96 42 ARG B O 1
ATOM 2464 N N . TYR B 1 43 ? 17.703 -31.234 -14.156 1 96.44 43 TYR B N 1
ATOM 2465 C CA . TYR B 1 43 ? 17.812 -30.438 -12.945 1 96.44 43 TYR B CA 1
ATOM 2466 C C . TYR B 1 43 ? 17.516 -31.266 -11.711 1 96.44 43 TYR B C 1
ATOM 2468 O O . TYR B 1 43 ? 16.672 -32.156 -11.75 1 96.44 43 TYR B O 1
ATOM 2476 N N . ARG B 1 44 ? 18.234 -30.969 -10.617 1 94.81 44 ARG B N 1
ATOM 2477 C CA . ARG B 1 44 ? 17.969 -31.656 -9.359 1 94.81 44 ARG B CA 1
ATOM 2478 C C . ARG B 1 44 ? 16.672 -31.125 -8.727 1 94.81 44 ARG B C 1
ATOM 2480 O O . ARG B 1 44 ? 16.312 -29.969 -8.914 1 94.81 44 ARG B O 1
ATOM 2487 N N . VAL B 1 45 ? 15.992 -32 -7.98 1 92.25 45 VAL B N 1
ATOM 2488 C CA . VAL B 1 45 ? 14.789 -31.641 -7.246 1 92.25 45 VAL B CA 1
ATOM 2489 C C . VAL B 1 45 ? 15.086 -30.469 -6.32 1 92.25 45 VAL B C 1
ATOM 2491 O O . VAL B 1 45 ? 14.258 -29.562 -6.16 1 92.25 45 VAL B O 1
ATOM 2494 N N . GLU B 1 46 ? 16.297 -30.422 -5.77 1 88.88 46 GLU B N 1
ATOM 2495 C CA . GLU B 1 46 ? 16.688 -29.391 -4.816 1 88.88 46 GLU B CA 1
ATOM 2496 C C . GLU B 1 46 ? 16.766 -28.016 -5.488 1 88.88 46 GLU B C 1
ATOM 2498 O O . GLU B 1 46 ? 16.812 -26.984 -4.809 1 88.88 46 GLU B O 1
ATOM 2503 N N . GLN B 1 47 ? 16.828 -27.984 -6.828 1 91.06 47 GLN B N 1
ATOM 2504 C CA . GLN B 1 47 ? 16.953 -26.734 -7.559 1 91.06 47 GLN B CA 1
ATOM 2505 C C . GLN B 1 47 ? 15.586 -26.094 -7.793 1 91.06 47 GLN B C 1
ATOM 2507 O O . GLN B 1 47 ? 15.5 -24.953 -8.273 1 91.06 47 GLN B O 1
ATOM 2512 N N . ILE B 1 48 ? 14.508 -26.828 -7.453 1 90.69 48 ILE B N 1
ATOM 2513 C CA . ILE B 1 48 ? 13.156 -26.312 -7.672 1 90.69 48 ILE B CA 1
ATOM 2514 C C . ILE B 1 48 ? 12.945 -25.031 -6.859 1 90.69 48 ILE B C 1
ATOM 2516 O O . ILE B 1 48 ? 12.398 -24.062 -7.359 1 90.69 48 ILE B O 1
ATOM 2520 N N . GLY B 1 49 ? 13.414 -25.047 -5.648 1 86.12 49 GLY B N 1
ATOM 2521 C CA . GLY B 1 49 ? 13.289 -23.859 -4.824 1 86.12 49 GLY B CA 1
ATOM 2522 C C . GLY B 1 49 ? 13.953 -22.641 -5.434 1 86.12 49 GLY B C 1
ATOM 2523 O O . GLY B 1 49 ? 13.391 -21.531 -5.41 1 86.12 49 GLY B O 1
ATOM 2524 N N . ASP B 1 50 ? 15.141 -22.812 -5.977 1 88.12 50 ASP B N 1
ATOM 2525 C CA . ASP B 1 50 ? 15.852 -21.734 -6.645 1 88.12 50 ASP B CA 1
ATOM 2526 C C . ASP B 1 50 ? 15.062 -21.203 -7.84 1 88.12 50 ASP B C 1
ATOM 2528 O O . ASP B 1 50 ? 14.984 -20 -8.062 1 88.12 50 ASP B O 1
ATOM 2532 N N . ALA B 1 51 ? 14.516 -22.141 -8.539 1 91.38 51 ALA B N 1
ATOM 2533 C CA . ALA B 1 51 ? 13.75 -21.781 -9.734 1 91.38 51 ALA B CA 1
ATOM 2534 C C . ALA B 1 51 ? 12.516 -20.953 -9.359 1 91.38 51 ALA B C 1
ATOM 2536 O O . ALA B 1 51 ? 12.172 -20 -10.047 1 91.38 51 ALA B O 1
ATOM 2537 N N . LEU B 1 52 ? 11.836 -21.312 -8.297 1 87.69 52 LEU B N 1
ATOM 2538 C CA . LEU B 1 52 ? 10.664 -20.578 -7.844 1 87.69 52 LEU B CA 1
ATOM 2539 C C . LEU B 1 52 ? 11.047 -19.172 -7.414 1 87.69 52 LEU B C 1
ATOM 2541 O O . LEU B 1 52 ? 10.305 -18.219 -7.672 1 87.69 52 LEU B O 1
ATOM 2545 N N . LEU B 1 53 ? 12.172 -19.078 -6.836 1 84.81 53 LEU B N 1
ATOM 2546 C CA . LEU B 1 53 ? 12.672 -17.766 -6.445 1 84.81 53 LEU B CA 1
ATOM 2547 C C . LEU B 1 53 ? 12.945 -16.891 -7.668 1 84.81 53 LEU B C 1
ATOM 2549 O O . LEU B 1 53 ? 12.531 -15.734 -7.715 1 84.81 53 LEU B O 1
ATOM 2553 N N . ILE B 1 54 ? 13.594 -17.438 -8.633 1 89.06 54 ILE B N 1
ATOM 2554 C CA . ILE B 1 54 ? 13.898 -16.734 -9.875 1 89.06 54 ILE B CA 1
ATOM 2555 C C . ILE B 1 54 ? 12.602 -16.297 -10.555 1 89.06 54 ILE B C 1
ATOM 2557 O O . ILE B 1 54 ? 12.484 -15.141 -10.984 1 89.06 54 ILE B O 1
ATOM 2561 N N . LYS B 1 55 ? 11.68 -17.203 -10.602 1 89.12 55 LYS B N 1
ATOM 2562 C CA . LYS B 1 55 ? 10.398 -16.906 -11.234 1 89.12 55 LYS B CA 1
ATOM 2563 C C . LYS B 1 55 ? 9.711 -15.727 -10.547 1 89.12 55 LYS B C 1
ATOM 2565 O O . LYS B 1 55 ? 9.18 -14.836 -11.219 1 89.12 55 LYS B O 1
ATOM 2570 N N . ARG B 1 56 ? 9.695 -15.742 -9.32 1 83.25 56 ARG B N 1
ATOM 2571 C CA . ARG B 1 56 ? 9.039 -14.68 -8.562 1 83.25 56 ARG B CA 1
ATOM 2572 C C . ARG B 1 56 ? 9.695 -13.328 -8.82 1 83.25 56 ARG B C 1
ATOM 2574 O O . ARG B 1 56 ? 9.008 -12.328 -9.031 1 83.25 56 ARG B O 1
ATOM 2581 N N . PHE B 1 57 ? 10.977 -13.336 -8.82 1 81.31 57 PHE B N 1
ATOM 2582 C CA . PHE B 1 57 ? 11.703 -12.094 -9.07 1 81.31 57 PHE B CA 1
ATOM 2583 C C . PHE B 1 57 ? 11.461 -11.594 -10.492 1 81.31 57 PHE B C 1
ATOM 2585 O O . PHE B 1 57 ? 11.289 -10.398 -10.711 1 81.31 57 PHE B O 1
ATOM 2592 N N . ARG B 1 58 ? 11.43 -12.492 -11.398 1 82.69 58 ARG B N 1
ATOM 2593 C CA . ARG B 1 58 ? 11.148 -12.141 -12.781 1 82.69 58 ARG B CA 1
ATOM 2594 C C . ARG B 1 58 ? 9.75 -11.547 -12.93 1 82.69 58 ARG B C 1
ATOM 2596 O O . ARG B 1 58 ? 9.57 -10.508 -13.562 1 82.69 58 ARG B O 1
ATOM 2603 N N . ASP B 1 59 ? 8.797 -12.203 -12.328 1 81.25 59 ASP B N 1
ATOM 2604 C CA . ASP B 1 59 ? 7.406 -11.773 -12.43 1 81.25 59 ASP B CA 1
ATOM 2605 C C . ASP B 1 59 ? 7.23 -10.359 -11.867 1 81.25 59 ASP B C 1
ATOM 2607 O O . ASP B 1 59 ? 6.375 -9.602 -12.336 1 81.25 59 ASP B O 1
ATOM 2611 N N . LEU B 1 60 ? 8.109 -10.008 -10.953 1 75.69 60 LEU B N 1
ATOM 2612 C CA . LEU B 1 60 ? 7.977 -8.719 -10.289 1 75.69 60 LEU B CA 1
ATOM 2613 C C . LEU B 1 60 ? 8.961 -7.707 -10.867 1 75.69 60 LEU B C 1
ATOM 2615 O O . LEU B 1 60 ? 9.086 -6.59 -10.352 1 75.69 60 LEU B O 1
ATOM 2619 N N . ASP B 1 61 ? 9.641 -8.156 -11.914 1 76.75 61 ASP B N 1
ATOM 2620 C CA . ASP B 1 61 ? 10.602 -7.305 -12.609 1 76.75 61 ASP B CA 1
ATOM 2621 C C . ASP B 1 61 ? 11.656 -6.773 -11.641 1 76.75 61 ASP B C 1
ATOM 2623 O O . ASP B 1 61 ? 12 -5.59 -11.672 1 76.75 61 ASP B O 1
ATOM 2627 N N . LEU B 1 62 ? 12 -7.57 -10.742 1 73.25 62 LEU B N 1
ATOM 2628 C CA . LEU B 1 62 ? 13.07 -7.207 -9.82 1 73.25 62 LEU B CA 1
ATOM 2629 C C . LEU B 1 62 ? 14.438 -7.516 -10.43 1 73.25 62 LEU B C 1
ATOM 2631 O O . LEU B 1 62 ? 14.586 -8.477 -11.18 1 73.25 62 LEU B O 1
ATOM 2635 N N . PRO B 1 63 ? 15.375 -6.691 -10.078 1 73.06 63 PRO B N 1
ATOM 2636 C CA . PRO B 1 63 ? 16.703 -6.902 -10.656 1 73.06 63 PRO B CA 1
ATOM 2637 C C . PRO B 1 63 ? 17.312 -8.25 -10.273 1 73.06 63 PRO B C 1
ATOM 2639 O O . PRO B 1 63 ? 17.172 -8.688 -9.125 1 73.06 63 PRO B O 1
ATOM 2642 N N . LEU B 1 64 ? 17.984 -8.898 -11.266 1 73.81 64 LEU B N 1
ATOM 2643 C CA . LEU B 1 64 ? 18.531 -10.234 -11.094 1 73.81 64 LEU B CA 1
ATOM 2644 C C . LEU B 1 64 ? 19.672 -10.227 -10.078 1 73.81 64 LEU B C 1
ATOM 2646 O O . LEU B 1 64 ? 19.922 -11.227 -9.406 1 73.81 64 LEU B O 1
ATOM 2650 N N . ASP B 1 65 ? 20.297 -9.031 -9.961 1 74.75 65 ASP B N 1
ATOM 2651 C CA . ASP B 1 65 ? 21.391 -8.945 -8.992 1 74.75 65 ASP B CA 1
ATOM 2652 C C . ASP B 1 65 ? 20.875 -9.203 -7.57 1 74.75 65 ASP B C 1
ATOM 2654 O O . ASP B 1 65 ? 21.594 -9.773 -6.746 1 74.75 65 ASP B O 1
ATOM 2658 N N . HIS B 1 66 ? 19.688 -8.859 -7.355 1 73.56 66 HIS B N 1
ATOM 2659 C CA . HIS B 1 66 ? 19.094 -9.086 -6.039 1 73.56 66 HIS B CA 1
ATOM 2660 C C . HIS B 1 66 ? 18.875 -10.57 -5.773 1 73.56 66 HIS B C 1
ATOM 2662 O O . HIS B 1 66 ? 19.031 -11.031 -4.637 1 73.56 66 HIS B O 1
ATOM 2668 N N . ILE B 1 67 ? 18.75 -11.336 -6.848 1 79.19 67 ILE B N 1
ATOM 2669 C CA . ILE B 1 67 ? 18.406 -12.75 -6.684 1 79.19 67 ILE B CA 1
ATOM 2670 C C . ILE B 1 67 ? 19.688 -13.562 -6.492 1 79.19 67 ILE B C 1
ATOM 2672 O O . ILE B 1 67 ? 19.672 -14.602 -5.82 1 79.19 67 ILE B O 1
ATOM 2676 N N . ARG B 1 68 ? 20.781 -13.07 -7.059 1 83.31 68 ARG B N 1
ATOM 2677 C CA . ARG B 1 68 ? 22.031 -13.812 -6.953 1 83.31 68 ARG B CA 1
ATOM 2678 C C . ARG B 1 68 ? 22.453 -13.977 -5.496 1 83.31 68 ARG B C 1
ATOM 2680 O O . ARG B 1 68 ? 22.875 -15.055 -5.086 1 83.31 68 ARG B O 1
ATOM 2687 N N . ALA B 1 69 ? 22.312 -12.836 -4.809 1 81.44 69 ALA B N 1
ATOM 2688 C CA . ALA B 1 69 ? 22.672 -12.891 -3.391 1 81.44 69 ALA B CA 1
ATOM 2689 C C . ALA B 1 69 ? 21.812 -13.914 -2.654 1 81.44 69 ALA B C 1
ATOM 2691 O O . ALA B 1 69 ? 22.297 -14.617 -1.763 1 81.44 69 ALA B O 1
ATOM 2692 N N . LEU B 1 70 ? 20.547 -14.047 -3.029 1 84.88 70 LEU B N 1
ATOM 2693 C CA . LEU B 1 70 ? 19.625 -14.992 -2.408 1 84.88 70 LEU B CA 1
ATOM 2694 C C . LEU B 1 70 ? 19.984 -16.422 -2.799 1 84.88 70 LEU B C 1
ATOM 2696 O O . LEU B 1 70 ? 20.016 -17.312 -1.946 1 84.88 70 LEU B O 1
ATOM 2700 N N . LEU B 1 71 ? 20.344 -16.641 -4.066 1 86.12 71 LEU B N 1
ATOM 2701 C CA . LEU B 1 71 ? 20.656 -17.969 -4.586 1 86.12 71 LEU B CA 1
ATOM 2702 C C . LEU B 1 71 ? 21.984 -18.469 -4.035 1 86.12 71 LEU B C 1
ATOM 2704 O O . LEU B 1 71 ? 22.172 -19.672 -3.842 1 86.12 71 LEU B O 1
ATOM 2708 N N . ASP B 1 72 ? 22.891 -17.516 -3.74 1 85.12 72 ASP B N 1
ATOM 2709 C CA . ASP B 1 72 ? 24.234 -17.875 -3.297 1 85.12 72 ASP B CA 1
ATOM 2710 C C . ASP B 1 72 ? 24.281 -18.078 -1.784 1 85.12 72 ASP B C 1
ATOM 2712 O O . ASP B 1 72 ? 25.328 -18.422 -1.229 1 85.12 72 ASP B O 1
ATOM 2716 N N . ALA B 1 73 ? 23.125 -17.891 -1.221 1 85.75 73 ALA B N 1
ATOM 2717 C CA . ALA B 1 73 ? 23.094 -18.078 0.227 1 85.75 73 ALA B CA 1
ATOM 2718 C C . ALA B 1 73 ? 23.5 -19.5 0.601 1 85.75 73 ALA B C 1
ATOM 2720 O O . ALA B 1 73 ? 23.031 -20.469 -0.003 1 85.75 73 ALA B O 1
ATOM 2721 N N . PRO B 1 74 ? 24.406 -19.578 1.568 1 82.88 74 PRO B N 1
ATOM 2722 C CA . PRO B 1 74 ? 25.016 -20.875 1.869 1 82.88 74 PRO B CA 1
ATOM 2723 C C . PRO B 1 74 ? 24.062 -21.828 2.598 1 82.88 74 PRO B C 1
ATOM 2725 O O . PRO B 1 74 ? 24.359 -23.016 2.75 1 82.88 74 PRO B O 1
ATOM 2728 N N . SER B 1 75 ? 23.016 -21.328 3.148 1 82.19 75 SER B N 1
ATOM 2729 C CA . SER B 1 75 ? 22.047 -22.141 3.871 1 82.19 75 SER B CA 1
ATOM 2730 C C . SER B 1 75 ? 20.625 -21.625 3.688 1 82.19 75 SER B C 1
ATOM 2732 O O . SER B 1 75 ? 20.422 -20.469 3.275 1 82.19 75 SER B O 1
ATOM 2734 N N . VAL B 1 76 ? 19.703 -22.531 3.936 1 76.12 76 VAL B N 1
ATOM 2735 C CA . VAL B 1 76 ? 18.297 -22.156 3.877 1 76.12 76 VAL B CA 1
ATOM 2736 C C . VAL B 1 76 ? 18 -21.062 4.902 1 76.12 76 VAL B C 1
ATOM 2738 O O . VAL B 1 76 ? 17.234 -20.141 4.633 1 76.12 76 VAL B O 1
ATOM 2741 N N . GLU B 1 77 ? 18.641 -21.219 5.984 1 84.44 77 GLU B N 1
ATOM 2742 C CA . GLU B 1 77 ? 18.453 -20.234 7.043 1 84.44 77 GLU B CA 1
ATOM 2743 C C . GLU B 1 77 ? 18.922 -18.844 6.602 1 84.44 77 GLU B C 1
ATOM 2745 O O . GLU B 1 77 ? 18.234 -17.844 6.84 1 84.44 77 GLU B O 1
ATOM 2750 N N . ARG B 1 78 ? 20.062 -18.844 6.051 1 87.19 78 ARG B N 1
ATOM 2751 C CA . ARG B 1 78 ? 20.594 -17.562 5.586 1 87.19 78 ARG B CA 1
ATOM 2752 C C . ARG B 1 78 ? 19.75 -17 4.457 1 87.19 78 ARG B C 1
ATOM 2754 O O . ARG B 1 78 ? 19.516 -15.781 4.395 1 87.19 78 ARG B O 1
ATOM 2761 N N . ARG B 1 79 ? 19.281 -17.812 3.592 1 83.88 79 ARG B N 1
ATOM 2762 C CA . ARG B 1 79 ? 18.406 -17.375 2.512 1 83.88 79 ARG B CA 1
ATOM 2763 C C . ARG B 1 79 ? 17.125 -16.766 3.064 1 83.88 79 ARG B C 1
ATOM 2765 O O . ARG B 1 79 ? 16.688 -15.711 2.607 1 83.88 79 ARG B O 1
ATOM 2772 N N . THR B 1 80 ? 16.547 -17.422 3.992 1 85 80 THR B N 1
ATOM 2773 C CA . THR B 1 80 ? 15.336 -16.938 4.633 1 85 80 THR B CA 1
ATOM 2774 C C . THR B 1 80 ? 15.57 -15.594 5.301 1 85 80 THR B C 1
ATOM 2776 O O . THR B 1 80 ? 14.742 -14.688 5.195 1 85 80 THR B O 1
ATOM 2779 N N . ALA B 1 81 ? 16.688 -15.508 5.895 1 89.06 81 ALA B N 1
ATOM 2780 C CA . ALA B 1 81 ? 17.016 -14.25 6.555 1 89.06 81 ALA B CA 1
ATOM 2781 C C . ALA B 1 81 ? 17.141 -13.117 5.543 1 89.06 81 ALA B C 1
ATOM 2783 O O . ALA B 1 81 ? 16.656 -12.008 5.785 1 89.06 81 ALA B O 1
ATOM 2784 N N . LEU B 1 82 ? 17.812 -13.414 4.477 1 86.75 82 LEU B N 1
ATOM 2785 C CA . LEU B 1 82 ? 17.969 -12.414 3.428 1 86.75 82 LEU B CA 1
ATOM 2786 C C . LEU B 1 82 ? 16.625 -12 2.855 1 86.75 82 LEU B C 1
ATOM 2788 O O . LEU B 1 82 ? 16.375 -10.82 2.623 1 86.75 82 LEU B O 1
ATOM 2792 N N . LEU B 1 83 ? 15.75 -12.93 2.635 1 86.5 83 LEU B N 1
ATOM 2793 C CA . LEU B 1 83 ? 14.406 -12.656 2.137 1 86.5 83 LEU B CA 1
ATOM 2794 C C . LEU B 1 83 ? 13.625 -11.789 3.119 1 86.5 83 LEU B C 1
ATOM 2796 O O . LEU B 1 83 ? 12.93 -10.859 2.713 1 86.5 83 LEU B O 1
ATOM 2800 N N . GLN B 1 84 ? 13.789 -12.094 4.34 1 89.5 84 GLN B N 1
ATOM 2801 C CA . GLN B 1 84 ? 13.094 -11.328 5.371 1 89.5 84 GLN B CA 1
ATOM 2802 C C . GLN B 1 84 ? 13.586 -9.891 5.418 1 89.5 84 GLN B C 1
ATOM 2804 O O . GLN B 1 84 ? 12.789 -8.961 5.586 1 89.5 84 GLN B O 1
ATOM 2809 N N . GLU B 1 85 ? 14.867 -9.773 5.289 1 88.25 85 GLU B N 1
ATOM 2810 C CA . GLU B 1 85 ? 15.445 -8.43 5.258 1 88.25 85 GLU B CA 1
ATOM 2811 C C . GLU B 1 85 ? 14.914 -7.629 4.07 1 88.25 85 GLU B C 1
ATOM 2813 O O . GLU B 1 85 ? 14.555 -6.461 4.215 1 88.25 85 GLU B O 1
ATOM 2818 N N . HIS B 1 86 ? 14.875 -8.273 2.934 1 83.81 86 HIS B N 1
ATOM 2819 C CA . HIS B 1 86 ? 14.359 -7.617 1.735 1 83.81 86 HIS B CA 1
ATOM 2820 C C . HIS B 1 86 ? 12.891 -7.246 1.898 1 83.81 86 HIS B C 1
ATOM 2822 O O . HIS B 1 86 ? 12.477 -6.137 1.551 1 83.81 86 HIS B O 1
ATOM 2828 N N . LEU B 1 87 ? 12.172 -8.148 2.461 1 88.81 87 LEU B N 1
ATOM 2829 C CA . LEU B 1 87 ? 10.758 -7.898 2.691 1 88.81 87 LEU B CA 1
ATOM 2830 C C . LEU B 1 87 ? 10.555 -6.719 3.639 1 88.81 87 LEU B C 1
ATOM 2832 O O . LEU B 1 87 ? 9.711 -5.859 3.396 1 88.81 87 LEU B O 1
ATOM 2836 N N . SER B 1 88 ? 11.336 -6.711 4.688 1 91.12 88 SER B N 1
ATOM 2837 C CA . SER B 1 88 ? 11.25 -5.621 5.648 1 91.12 88 SER B CA 1
ATOM 2838 C C . SER B 1 88 ? 11.531 -4.273 4.988 1 91.12 88 SER B C 1
ATOM 2840 O O . SER B 1 88 ? 10.82 -3.297 5.227 1 91.12 88 SER B O 1
ATOM 2842 N N . ARG B 1 89 ? 12.516 -4.242 4.141 1 87.19 89 ARG B N 1
ATOM 2843 C CA . ARG B 1 89 ? 12.852 -3.02 3.418 1 87.19 89 ARG B CA 1
ATOM 2844 C C . ARG B 1 89 ? 11.711 -2.604 2.492 1 87.19 89 ARG B C 1
ATOM 2846 O O . ARG B 1 89 ? 11.344 -1.428 2.445 1 87.19 89 ARG B O 1
ATOM 2853 N N . LEU B 1 90 ? 11.156 -3.572 1.807 1 87.38 90 LEU B N 1
ATOM 2854 C CA . LEU B 1 90 ? 10.07 -3.297 0.874 1 87.38 90 LEU B CA 1
ATOM 2855 C C . LEU B 1 90 ? 8.844 -2.762 1.608 1 87.38 90 LEU B C 1
ATOM 2857 O O . LEU B 1 90 ? 8.188 -1.833 1.134 1 87.38 90 LEU B O 1
ATOM 2861 N N . ILE B 1 91 ? 8.586 -3.316 2.73 1 90.25 91 ILE B N 1
ATOM 2862 C CA . ILE B 1 91 ? 7.445 -2.885 3.529 1 90.25 91 ILE B CA 1
ATOM 2863 C C . ILE B 1 91 ? 7.66 -1.447 3.998 1 90.25 91 ILE B C 1
ATOM 2865 O O . ILE B 1 91 ? 6.73 -0.638 3.982 1 90.25 91 ILE B O 1
ATOM 2869 N N . GLY B 1 92 ? 8.875 -1.161 4.41 1 88.62 92 GLY B N 1
ATOM 2870 C CA . GLY B 1 92 ? 9.195 0.211 4.766 1 88.62 92 GLY B CA 1
ATOM 2871 C C . GLY B 1 92 ? 9 1.188 3.621 1 88.62 92 GLY B C 1
ATOM 2872 O O . GLY B 1 92 ? 8.406 2.254 3.805 1 88.62 92 GLY B O 1
ATOM 2873 N N . ASP B 1 93 ? 9.453 0.763 2.447 1 86.5 93 ASP B N 1
ATOM 2874 C CA . ASP B 1 93 ? 9.297 1.592 1.258 1 86.5 93 ASP B CA 1
ATOM 2875 C C . ASP B 1 93 ? 7.82 1.775 0.911 1 86.5 93 ASP B C 1
ATOM 2877 O O . ASP B 1 93 ? 7.398 2.869 0.529 1 86.5 93 ASP B O 1
ATOM 2881 N N . LEU B 1 94 ? 7.066 0.736 1.034 1 90.12 94 LEU B N 1
ATOM 2882 C CA . LEU B 1 94 ? 5.633 0.782 0.765 1 90.12 94 LEU B CA 1
ATOM 2883 C C . LEU B 1 94 ? 4.938 1.771 1.695 1 90.12 94 LEU B C 1
ATOM 2885 O O . LEU B 1 94 ? 4.094 2.555 1.255 1 90.12 94 LEU B O 1
ATOM 2889 N N . GLN B 1 95 ? 5.32 1.725 2.891 1 87.94 95 GLN B N 1
ATOM 2890 C CA . GLN B 1 95 ? 4.711 2.623 3.865 1 87.94 95 GLN B CA 1
ATOM 2891 C C . GLN B 1 95 ? 5.016 4.082 3.537 1 87.94 95 GLN B C 1
ATOM 2893 O O . GLN B 1 95 ? 4.137 4.938 3.617 1 87.94 95 GLN B O 1
ATOM 2898 N N . ARG B 1 96 ? 6.207 4.363 3.193 1 83.31 96 ARG B N 1
ATOM 2899 C CA . ARG B 1 96 ? 6.594 5.719 2.826 1 83.31 96 ARG B CA 1
ATOM 2900 C C . ARG B 1 96 ? 5.828 6.195 1.595 1 83.31 96 ARG B C 1
ATOM 2902 O O . ARG B 1 96 ? 5.344 7.324 1.556 1 83.31 96 ARG B O 1
ATOM 2909 N N . MET B 1 97 ? 5.688 5.324 0.627 1 85.31 97 MET B N 1
ATOM 2910 C CA . MET B 1 97 ? 4.988 5.68 -0.605 1 85.31 97 MET B CA 1
ATOM 2911 C C . MET B 1 97 ? 3.502 5.891 -0.346 1 85.31 97 MET B C 1
ATOM 2913 O O . MET B 1 97 ? 2.883 6.773 -0.942 1 85.31 97 MET B O 1
ATOM 2917 N N . GLN B 1 98 ? 2.984 5.062 0.473 1 88.88 98 GLN B N 1
ATOM 2918 C CA . GLN B 1 98 ? 1.581 5.223 0.841 1 88.88 98 GLN B CA 1
ATOM 2919 C C . GLN B 1 98 ? 1.344 6.57 1.522 1 88.88 98 GLN B C 1
ATOM 2921 O O . GLN B 1 98 ? 0.35 7.246 1.246 1 88.88 98 GLN B O 1
ATOM 2926 N N . ALA B 1 99 ? 2.225 6.926 2.395 1 82.38 99 ALA B N 1
ATOM 2927 C CA . ALA B 1 99 ? 2.133 8.227 3.055 1 82.38 99 ALA B CA 1
ATOM 2928 C C . ALA B 1 99 ? 2.217 9.367 2.041 1 82.38 99 ALA B C 1
ATOM 2930 O O . ALA B 1 99 ? 1.482 10.352 2.143 1 82.38 99 ALA B O 1
ATOM 2931 N N . ALA B 1 100 ? 3.094 9.195 1.105 1 81.44 100 ALA B N 1
ATOM 2932 C CA 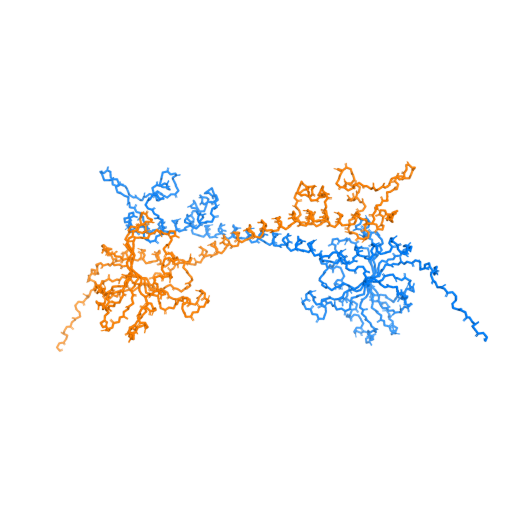. ALA B 1 100 ? 3.238 10.203 0.056 1 81.44 100 ALA B CA 1
ATOM 2933 C C . ALA B 1 100 ? 1.963 10.32 -0.774 1 81.44 100 ALA B C 1
ATOM 2935 O O . ALA B 1 100 ? 1.5 11.422 -1.064 1 81.44 100 ALA B O 1
ATOM 2936 N N . ALA B 1 101 ? 1.333 9.211 -1.148 1 86 101 ALA B N 1
ATOM 2937 C CA . ALA B 1 101 ? 0.091 9.211 -1.918 1 86 101 ALA B CA 1
ATOM 2938 C C . ALA B 1 101 ? -1.032 9.891 -1.142 1 86 101 ALA B C 1
ATOM 2940 O O . ALA B 1 101 ? -1.799 10.68 -1.707 1 86 101 ALA B O 1
ATOM 2941 N N . ALA B 1 102 ? -1.101 9.602 0.13 1 82.31 102 ALA B N 1
ATOM 2942 C CA . ALA B 1 102 ? -2.109 10.234 0.979 1 82.31 102 ALA B CA 1
ATOM 2943 C C . ALA B 1 102 ? -1.92 11.742 1.027 1 82.31 102 ALA B C 1
ATOM 2945 O O . ALA B 1 102 ? -2.895 12.5 1.007 1 82.31 102 ALA B O 1
ATOM 2946 N N . SER B 1 103 ? -0.736 12.117 1.099 1 77.06 103 SER B N 1
ATOM 2947 C CA . SER B 1 103 ? -0.427 13.547 1.14 1 77.06 103 SER B CA 1
ATOM 2948 C C . SER B 1 103 ? -0.824 14.234 -0.161 1 77.06 103 SER B C 1
ATOM 2950 O O . SER B 1 103 ? -1.4 15.32 -0.141 1 77.06 103 SER B O 1
ATOM 2952 N N . LEU B 1 104 ? -0.563 13.648 -1.303 1 80.12 104 LEU B N 1
ATOM 2953 C CA . LEU B 1 104 ? -0.94 14.211 -2.594 1 80.12 104 LEU B CA 1
ATOM 2954 C C . LEU B 1 104 ? -2.457 14.266 -2.74 1 80.12 104 LEU B C 1
ATOM 2956 O O . LEU B 1 104 ? -2.998 15.242 -3.262 1 80.12 104 LEU B O 1
ATOM 2960 N N . THR B 1 105 ? -3.043 13.219 -2.266 1 84.06 105 THR B N 1
ATOM 2961 C CA . THR B 1 105 ? -4.5 13.195 -2.285 1 84.06 105 THR B CA 1
ATOM 2962 C C . THR B 1 105 ? -5.07 14.359 -1.478 1 84.06 105 THR B C 1
ATOM 2964 O O . THR B 1 105 ? -6.039 14.992 -1.896 1 84.06 105 THR B O 1
ATOM 2967 N N . ALA B 1 106 ? -4.453 14.656 -0.328 1 77.06 106 ALA B N 1
ATOM 2968 C CA . ALA B 1 106 ? -4.887 15.766 0.517 1 77.06 106 ALA B CA 1
ATOM 2969 C C . ALA B 1 106 ? -4.723 17.094 -0.205 1 77.06 106 ALA B C 1
ATOM 2971 O O . ALA B 1 106 ? -5.551 18 -0.052 1 77.06 106 ALA B O 1
ATOM 2972 N N . LEU B 1 107 ? -3.717 17.219 -1.039 1 76.75 107 LEU B N 1
ATOM 2973 C CA . LEU B 1 107 ? -3.447 18.469 -1.753 1 76.75 107 LEU B CA 1
ATOM 2974 C C . LEU B 1 107 ? -4.453 18.672 -2.881 1 76.75 107 LEU B C 1
ATOM 2976 O O . LEU B 1 107 ? -4.652 19.797 -3.34 1 76.75 107 LEU B O 1
ATOM 2980 N N . LEU B 1 108 ? -4.969 17.578 -3.301 1 79.94 108 LEU B N 1
ATOM 2981 C CA . LEU B 1 108 ? -5.953 17.641 -4.375 1 79.94 108 LEU B CA 1
ATOM 2982 C C . LEU B 1 108 ? -7.32 18.047 -3.834 1 79.94 108 LEU B C 1
ATOM 2984 O O . LEU B 1 108 ? -8.211 18.422 -4.602 1 79.94 108 LEU B O 1
ATOM 2988 N N . LYS B 1 109 ? -7.41 17.969 -2.559 1 76.31 109 LYS B N 1
ATOM 2989 C CA . LYS B 1 109 ? -8.68 18.391 -1.973 1 76.31 109 LYS B CA 1
ATOM 2990 C C . LYS B 1 109 ? -8.867 19.906 -2.074 1 76.31 109 LYS B C 1
ATOM 2992 O O . LYS B 1 109 ? -7.887 20.656 -2.066 1 76.31 109 LYS B O 1
ATOM 2997 N N . PRO B 1 110 ? -10.086 20.25 -2.34 1 67.06 110 PRO B N 1
ATOM 2998 C CA . PRO B 1 110 ? -10.32 21.688 -2.41 1 67.06 110 PRO B CA 1
ATOM 2999 C C . PRO B 1 110 ? -9.781 22.438 -1.193 1 67.06 110 PRO B C 1
ATOM 3001 O O . PRO B 1 110 ? -9.648 21.859 -0.114 1 67.06 110 PRO B O 1
ATOM 3004 N N . ASP B 1 111 ? -9.242 23.672 -1.501 1 63.25 111 ASP B N 1
ATOM 3005 C CA . ASP B 1 111 ? -8.773 24.547 -0.425 1 63.25 111 ASP B CA 1
ATOM 3006 C C . ASP B 1 111 ? -9.758 24.562 0.737 1 63.25 111 ASP B C 1
ATOM 3008 O O . ASP B 1 111 ? -10.969 24.438 0.532 1 63.25 111 ASP B O 1
ATOM 3012 N N . PRO B 1 112 ? -9.141 24.531 1.931 1 60.72 112 PRO B N 1
ATOM 3013 C CA . PRO B 1 112 ? -10.031 24.562 3.092 1 60.72 112 PRO B CA 1
ATOM 3014 C C . PRO B 1 112 ? -11.031 25.719 3.039 1 60.72 112 PRO B C 1
ATOM 3016 O O . PRO B 1 112 ? -10.703 26.797 2.537 1 60.72 112 PRO B O 1
ATOM 3019 N N . ASP B 1 113 ? -12.203 25.391 3.154 1 65.56 113 ASP B N 1
ATOM 3020 C CA . ASP B 1 113 ? -13.297 26.359 3.172 1 65.56 113 ASP B CA 1
ATOM 3021 C C . ASP B 1 113 ? -13.086 27.422 4.25 1 65.56 113 ASP B C 1
ATOM 3023 O O . ASP B 1 113 ? -13.25 27.141 5.441 1 65.56 113 ASP B O 1
ATOM 3027 N N . THR B 1 114 ? -12.586 28.625 3.82 1 69.88 114 THR B N 1
ATOM 3028 C CA . THR B 1 114 ? -12.398 29.75 4.727 1 69.88 114 THR B CA 1
ATOM 3029 C C . THR B 1 114 ? -13.734 30.203 5.305 1 69.88 114 THR B C 1
ATOM 3031 O O . THR B 1 114 ? -13.773 30.922 6.301 1 69.88 114 THR B O 1
ATOM 3034 N N . SER B 1 115 ? -14.773 29.781 4.598 1 73.38 115 SER B N 1
ATOM 3035 C CA . SER B 1 115 ? -16.078 30.25 5.043 1 73.38 115 SER B CA 1
ATOM 3036 C C . SER B 1 115 ? -16.422 29.688 6.426 1 73.38 115 SER B C 1
ATOM 3038 O O . SER B 1 115 ? -17.328 30.203 7.098 1 73.38 115 SER B O 1
ATOM 3040 N N . ARG B 1 116 ? -15.531 28.891 6.863 1 84.69 116 ARG B N 1
ATOM 3041 C CA . ARG B 1 116 ? -15.828 28.25 8.141 1 84.69 116 ARG B CA 1
ATOM 3042 C C . ARG B 1 116 ? -15.109 28.953 9.281 1 84.69 116 ARG B C 1
ATOM 3044 O O . ARG B 1 116 ? -15.25 28.578 10.445 1 84.69 116 ARG B O 1
ATOM 3051 N N . VAL B 1 117 ? -14.398 30.047 8.938 1 92.44 117 VAL B N 1
ATOM 3052 C CA . VAL B 1 117 ? -13.688 30.812 9.961 1 92.44 117 VAL B CA 1
ATOM 3053 C C . VAL B 1 117 ? -14.656 31.75 10.664 1 92.44 117 VAL B C 1
ATOM 3055 O O . VAL B 1 117 ? -15.477 32.406 10.016 1 92.44 117 VAL B O 1
ATOM 3058 N N . ARG B 1 118 ? -14.641 31.781 11.969 1 93.5 118 ARG B N 1
ATOM 3059 C CA . ARG B 1 118 ? -15.508 32.656 12.742 1 93.5 118 ARG B CA 1
ATOM 3060 C C . ARG B 1 118 ? -14.719 33.406 13.82 1 93.5 118 ARG B C 1
ATOM 3062 O O . ARG B 1 118 ? -13.656 32.938 14.25 1 93.5 118 ARG B O 1
ATOM 3069 N N . PHE B 1 119 ? -15.289 34.562 14.195 1 94.12 119 PHE B N 1
ATOM 3070 C CA . PHE B 1 119 ? -14.727 35.312 15.312 1 94.12 119 PHE B CA 1
ATOM 3071 C C . PHE B 1 119 ? -15.289 34.812 16.641 1 94.12 119 PHE B C 1
ATOM 3073 O O . PHE B 1 119 ? -16.484 34.5 16.734 1 94.12 119 PHE B O 1
ATOM 3080 N N . ARG B 1 120 ? -14.422 34.719 17.594 1 94.44 120 ARG B N 1
ATOM 3081 C CA . ARG B 1 120 ? -14.828 34.25 18.922 1 94.44 120 ARG B CA 1
ATOM 3082 C C . ARG B 1 120 ? -14 34.906 20.016 1 94.44 120 ARG B C 1
ATOM 3084 O O . ARG B 1 120 ? -12.789 35.094 19.859 1 94.44 120 ARG B O 1
ATOM 3091 N N . VAL B 1 121 ? -14.656 35.375 21.047 1 95.06 121 VAL B N 1
ATOM 3092 C CA . VAL B 1 121 ? -13.953 35.812 22.234 1 95.06 121 VAL B CA 1
ATOM 3093 C C . VAL B 1 121 ? -13.859 34.688 23.25 1 95.06 121 VAL B C 1
ATOM 3095 O O . VAL B 1 121 ? -14.883 34.188 23.734 1 95.06 121 VAL B O 1
ATOM 3098 N N . ALA B 1 122 ? -12.68 34.25 23.531 1 94.44 122 ALA B N 1
ATOM 3099 C CA . ALA B 1 122 ? -12.453 33.25 24.578 1 94.44 122 ALA B CA 1
ATOM 3100 C C . ALA B 1 122 ? -12.297 33.938 25.938 1 94.44 122 ALA B C 1
ATOM 3102 O O . ALA B 1 122 ? -11.336 34.656 26.172 1 94.44 122 ALA B O 1
ATOM 3103 N N . ARG B 1 123 ? -13.195 33.625 26.828 1 94.06 123 ARG B N 1
ATOM 3104 C CA . ARG B 1 123 ? -13.141 34.219 28.156 1 94.06 123 ARG B CA 1
ATOM 3105 C C . ARG B 1 123 ? -12.07 33.562 29.016 1 94.06 123 ARG B C 1
ATOM 3107 O O . ARG B 1 123 ? -11.703 32.406 28.781 1 94.06 123 ARG B O 1
ATOM 3114 N N . ALA B 1 124 ? -11.609 34.375 29.922 1 95.88 124 ALA B N 1
ATOM 3115 C CA . ALA B 1 124 ? -10.625 33.844 30.859 1 95.88 124 ALA B CA 1
ATOM 3116 C C . ALA B 1 124 ? -11.172 32.625 31.594 1 95.88 124 ALA B C 1
ATOM 3118 O O . ALA B 1 124 ? -12.344 32.594 31.969 1 95.88 124 ALA B O 1
ATOM 3119 N N . ALA B 1 125 ? -10.352 31.578 31.781 1 95.81 125 ALA B N 1
ATOM 3120 C CA . ALA B 1 125 ? -10.742 30.359 32.469 1 95.81 125 ALA B CA 1
ATOM 3121 C C . ALA B 1 125 ? -9.617 29.859 33.406 1 95.81 125 ALA B C 1
ATOM 3123 O O . ALA B 1 125 ? -8.445 29.875 33 1 95.81 125 ALA B O 1
ATOM 3124 N N . ALA B 1 126 ? -10.055 29.484 34.562 1 96.69 126 ALA B N 1
ATOM 3125 C CA . ALA B 1 126 ? -9.102 28.859 35.469 1 96.69 126 ALA B CA 1
ATOM 3126 C C . ALA B 1 126 ? -8.969 27.375 35.188 1 96.69 126 ALA B C 1
ATOM 3128 O O . ALA B 1 126 ? -9.891 26.75 34.656 1 96.69 126 ALA B O 1
ATOM 3129 N N . GLY B 1 127 ? -7.754 26.859 35.531 1 97.5 127 GLY B N 1
ATOM 3130 C CA . GLY B 1 127 ? -7.555 25.422 35.344 1 97.5 127 GLY B CA 1
ATOM 3131 C C . GLY B 1 127 ? -6.168 24.969 35.75 1 97.5 127 GLY B C 1
ATOM 3132 O O . GLY B 1 127 ? -5.469 25.656 36.5 1 97.5 127 GLY B O 1
ATOM 3133 N N . ALA B 1 128 ? -5.918 23.734 35.406 1 98 128 ALA B N 1
ATOM 3134 C CA . ALA B 1 128 ? -4.602 23.141 35.625 1 98 128 ALA B CA 1
ATOM 3135 C C . ALA B 1 128 ? -3.805 23.109 34.312 1 98 128 ALA B C 1
ATOM 3137 O O . ALA B 1 128 ? -4.371 22.938 33.25 1 98 128 ALA B O 1
ATOM 3138 N N . ALA B 1 129 ? -2.484 23.312 34.5 1 98.44 129 ALA B N 1
ATOM 3139 C CA . ALA B 1 129 ? -1.681 23.391 33.281 1 98.44 129 ALA B CA 1
ATOM 3140 C C . ALA B 1 129 ? -0.302 22.781 33.469 1 98.44 129 ALA B C 1
ATOM 3142 O O . ALA B 1 129 ? 0.158 22.641 34.625 1 98.44 129 ALA B O 1
ATOM 3143 N N . ILE B 1 130 ? 0.224 22.281 32.438 1 98.44 130 ILE B N 1
ATOM 3144 C CA . ILE B 1 130 ? 1.637 21.953 32.312 1 98.44 130 ILE B CA 1
ATOM 3145 C C . ILE B 1 130 ? 2.27 22.781 31.188 1 98.44 130 ILE B C 1
ATOM 3147 O O . ILE B 1 130 ? 1.723 22.875 30.094 1 98.44 130 ILE B O 1
ATOM 3151 N N . GLN B 1 131 ? 3.346 23.5 31.516 1 98.06 131 GLN B N 1
ATOM 3152 C CA . GLN B 1 131 ? 4.07 24.328 30.562 1 98.06 131 GLN B CA 1
ATOM 3153 C C . GLN B 1 131 ? 5.484 23.797 30.328 1 98.06 131 GLN B C 1
ATOM 3155 O O . GLN B 1 131 ? 6.117 23.281 31.266 1 98.06 131 GLN B O 1
ATOM 3160 N N . ALA B 1 132 ? 5.973 23.875 29.094 1 97.88 132 ALA B N 1
ATOM 3161 C CA . ALA B 1 132 ? 7.336 23.453 28.781 1 97.88 132 ALA B CA 1
ATOM 3162 C C . ALA B 1 132 ? 7.828 24.094 27.5 1 97.88 132 ALA B C 1
ATOM 3164 O O . ALA B 1 132 ? 7.027 24.562 26.688 1 97.88 132 ALA B O 1
ATOM 3165 N N . GLU B 1 133 ? 9.109 24.234 27.375 1 97.81 133 GLU B N 1
ATOM 3166 C CA . GLU B 1 133 ? 9.727 24.484 26.078 1 97.81 133 GLU B CA 1
ATOM 3167 C C . GLU B 1 133 ? 9.797 23.219 25.25 1 97.81 133 GLU B C 1
ATOM 3169 O O . GLU B 1 133 ? 10.352 22.203 25.688 1 97.81 133 GLU B O 1
ATOM 3174 N N . VAL B 1 134 ? 9.172 23.234 24.047 1 97.12 134 VAL B N 1
ATOM 3175 C CA . VAL B 1 134 ? 9.086 22.016 23.234 1 97.12 134 VAL B CA 1
ATOM 3176 C C . VAL B 1 134 ? 9.625 22.312 21.828 1 97.12 134 VAL B C 1
ATOM 3178 O O . VAL B 1 134 ? 9.672 23.453 21.391 1 97.12 134 VAL B O 1
ATOM 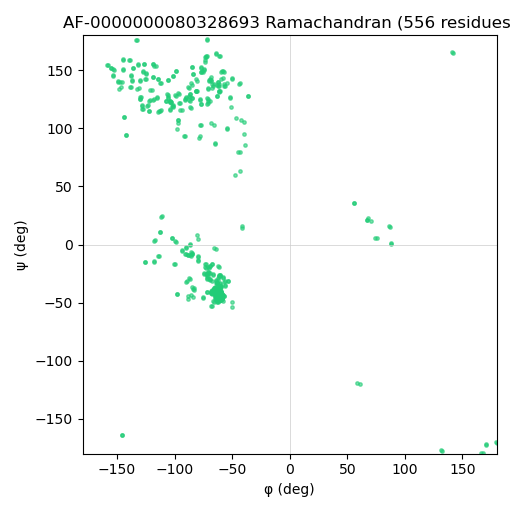3181 N N . ASP B 1 135 ? 10.086 21.188 21.203 1 95.69 135 ASP B N 1
ATOM 3182 C CA . ASP B 1 135 ? 10.422 21.219 19.781 1 95.69 135 ASP B CA 1
ATOM 3183 C C . ASP B 1 135 ? 9.273 20.656 18.938 1 95.69 135 ASP B C 1
ATOM 3185 O O . ASP B 1 135 ? 8.508 19.812 19.406 1 95.69 135 ASP B O 1
ATOM 3189 N N . THR B 1 136 ? 9.195 21.219 17.719 1 90.94 136 THR B N 1
ATOM 3190 C CA . THR B 1 136 ? 8.148 20.75 16.812 1 90.94 136 THR B CA 1
ATOM 3191 C C . THR B 1 136 ? 8.211 19.234 16.656 1 90.94 136 THR B C 1
ATOM 3193 O O . THR B 1 136 ? 7.176 18.578 16.516 1 90.94 136 THR B O 1
ATOM 3196 N N . ALA B 1 137 ? 9.383 18.703 16.75 1 87.69 137 ALA B N 1
ATOM 3197 C CA . ALA B 1 137 ? 9.562 17.266 16.562 1 87.69 137 ALA B CA 1
ATOM 3198 C C . ALA B 1 137 ? 9.016 16.484 17.75 1 87.69 137 ALA B C 1
ATOM 3200 O O . ALA B 1 137 ? 8.602 15.328 17.609 1 87.69 137 ALA B O 1
ATOM 3201 N N . THR B 1 138 ? 8.969 17.094 18.875 1 91.44 138 THR B N 1
ATOM 3202 C CA . THR B 1 138 ? 8.625 16.344 20.078 1 91.44 138 THR B CA 1
ATOM 3203 C C . THR B 1 138 ? 7.328 16.875 20.688 1 91.44 138 THR B C 1
ATOM 3205 O O . THR B 1 138 ? 6.883 16.375 21.719 1 91.44 138 THR B O 1
ATOM 3208 N N . VAL B 1 139 ? 6.742 17.781 20.047 1 93.31 139 VAL B N 1
ATOM 3209 C CA . VAL B 1 139 ? 5.59 18.453 20.656 1 93.31 139 VAL B CA 1
ATOM 3210 C C . VAL B 1 139 ? 4.441 17.453 20.812 1 93.31 139 VAL B C 1
ATOM 3212 O O . VAL B 1 139 ? 3.717 17.484 21.812 1 93.31 139 VAL B O 1
ATOM 3215 N N . THR B 1 140 ? 4.273 16.578 19.828 1 90.88 140 THR B N 1
ATOM 3216 C CA . THR B 1 140 ? 3.133 15.664 19.844 1 90.88 140 THR B CA 1
ATOM 3217 C C . THR B 1 140 ? 3.26 14.656 20.984 1 90.88 140 THR B C 1
ATOM 3219 O O . THR B 1 140 ? 2.352 14.523 21.812 1 90.88 140 THR B O 1
ATOM 3222 N N . PRO B 1 141 ? 4.391 13.93 21.109 1 92.75 141 PRO B N 1
ATOM 3223 C CA . PRO B 1 141 ? 4.516 13.039 22.266 1 92.75 141 PRO B CA 1
ATOM 3224 C C . PRO B 1 141 ? 4.48 13.781 23.594 1 92.75 141 PRO B C 1
ATOM 3226 O O . PRO B 1 141 ? 3.945 13.266 24.594 1 92.75 141 PRO B O 1
ATOM 3229 N N . TRP B 1 142 ? 5.094 14.945 23.656 1 96.06 142 TRP B N 1
ATOM 3230 C CA . TRP B 1 142 ? 5.035 15.742 24.875 1 96.06 142 TRP B CA 1
ATOM 3231 C C . TRP B 1 142 ? 3.588 16.031 25.25 1 96.06 142 TRP B C 1
ATOM 3233 O O . TRP B 1 142 ? 3.207 15.891 26.422 1 96.06 142 TRP B O 1
ATOM 3243 N N . PHE B 1 143 ? 2.797 16.406 24.266 1 95.25 143 PHE B N 1
ATOM 3244 C CA . PHE B 1 143 ? 1.399 16.75 24.5 1 95.25 143 PHE B CA 1
ATOM 3245 C C . PHE B 1 143 ? 0.638 15.555 25.078 1 95.25 143 PHE B C 1
ATOM 3247 O O . PHE B 1 143 ? -0.126 15.695 26.031 1 95.25 143 PHE B O 1
ATOM 3254 N N . ARG B 1 144 ? 0.807 14.516 24.5 1 93.25 144 ARG B N 1
ATOM 3255 C CA . ARG B 1 144 ? 0.145 13.297 24.969 1 93.25 144 ARG B CA 1
ATOM 3256 C C . ARG B 1 144 ? 0.522 12.992 26.406 1 93.25 144 ARG B C 1
ATOM 3258 O O . ARG B 1 144 ? -0.343 12.672 27.234 1 93.25 144 ARG B O 1
ATOM 3265 N N . GLY B 1 145 ? 1.776 13.031 26.688 1 95.25 145 GLY B N 1
ATOM 3266 C CA . GLY B 1 145 ? 2.238 12.797 28.047 1 95.25 145 GLY B CA 1
ATOM 3267 C C . GLY B 1 145 ? 1.701 13.805 29.047 1 95.25 145 GLY B C 1
ATOM 3268 O O . GLY B 1 145 ? 1.258 13.43 30.125 1 95.25 145 GLY B O 1
ATOM 3269 N N . ALA B 1 146 ? 1.764 15.062 28.672 1 97.19 146 ALA B N 1
ATOM 3270 C CA . ALA B 1 146 ? 1.286 16.141 29.531 1 97.19 146 ALA B CA 1
ATOM 3271 C C . ALA B 1 146 ? -0.211 16 29.797 1 97.19 146 ALA B C 1
ATOM 3273 O O . ALA B 1 146 ? -0.669 16.219 30.922 1 97.19 146 ALA B O 1
ATOM 3274 N N . THR B 1 147 ? -0.975 15.672 28.781 1 96 147 THR B N 1
ATOM 3275 C CA . THR B 1 147 ? -2.416 15.5 28.938 1 96 147 THR B CA 1
ATOM 3276 C C . THR B 1 147 ? -2.725 14.359 29.906 1 96 147 THR B C 1
ATOM 3278 O O . THR B 1 147 ? -3.588 14.492 30.766 1 96 147 THR B O 1
ATOM 3281 N N . ALA B 1 148 ? -2.02 13.312 29.734 1 94.88 148 ALA B N 1
ATOM 3282 C CA . ALA B 1 148 ? -2.207 12.172 30.625 1 94.88 148 ALA B CA 1
ATOM 3283 C C . ALA B 1 148 ? -1.88 12.555 32.062 1 94.88 148 ALA B C 1
ATOM 3285 O O . ALA B 1 148 ? -2.607 12.188 33 1 94.88 148 ALA B O 1
ATOM 3286 N N . GLU B 1 149 ? -0.789 13.211 32.219 1 96.31 149 GLU B N 1
ATOM 3287 C CA . GLU B 1 149 ? -0.355 13.648 33.531 1 96.31 149 GLU B CA 1
ATOM 3288 C C . GLU B 1 149 ? -1.385 14.57 34.188 1 96.31 149 GLU B C 1
ATOM 3290 O O . GLU B 1 149 ? -1.722 14.414 35.375 1 96.31 149 GLU B O 1
ATOM 3295 N N . LEU B 1 150 ? -1.908 15.508 33.438 1 96.38 150 LEU B N 1
ATOM 3296 C CA . LEU B 1 150 ? -2.914 16.438 33.938 1 96.38 150 LEU B CA 1
ATOM 3297 C C . LEU B 1 150 ? -4.191 15.711 34.344 1 96.38 150 LEU B C 1
ATOM 3299 O O . LEU B 1 150 ? -4.77 15.977 35.406 1 96.38 150 LEU B O 1
ATOM 3303 N N . THR B 1 151 ? -4.594 14.828 33.469 1 93 151 THR B N 1
ATOM 3304 C CA . THR B 1 151 ? -5.812 14.062 33.719 1 93 151 THR B CA 1
ATOM 3305 C C . THR B 1 151 ? -5.688 13.25 35 1 93 151 THR B C 1
ATOM 3307 O O . THR B 1 151 ? -6.602 13.242 35.812 1 93 151 THR B O 1
ATOM 3310 N N . ALA B 1 152 ? -4.57 12.648 35.188 1 93.69 152 ALA B N 1
ATOM 3311 C CA . ALA B 1 152 ? -4.32 11.859 36.375 1 93.69 152 ALA B CA 1
ATOM 3312 C C . ALA B 1 152 ? -4.32 12.75 37.625 1 93.69 152 ALA B C 1
ATOM 3314 O O . ALA B 1 152 ? -4.887 12.383 38.656 1 93.69 152 ALA B O 1
ATOM 3315 N N . ALA B 1 153 ? -3.662 13.859 37.531 1 95.12 153 ALA B N 1
ATOM 3316 C CA . ALA B 1 153 ? -3.578 14.781 38.656 1 95.12 153 ALA B CA 1
ATOM 3317 C C . ALA B 1 153 ? -4.961 15.297 39.062 1 95.12 153 ALA B C 1
ATOM 3319 O O . ALA B 1 153 ? -5.277 15.383 40.25 1 95.12 153 ALA B O 1
ATOM 3320 N N . LEU B 1 154 ? -5.77 15.617 38.062 1 95.19 154 LEU B N 1
ATOM 3321 C CA . LEU B 1 154 ? -7.113 16.125 38.344 1 95.19 154 LEU B CA 1
ATOM 3322 C C . LEU B 1 154 ? -7.992 15.039 38.969 1 95.19 154 LEU B C 1
ATOM 3324 O O . LEU B 1 154 ? -8.75 15.305 39.906 1 95.19 154 LEU B O 1
ATOM 3328 N N . ARG B 1 155 ? -7.855 13.891 38.406 1 93.5 155 ARG B N 1
ATOM 3329 C CA . ARG B 1 155 ? -8.594 12.766 38.969 1 93.5 155 ARG B CA 1
ATOM 3330 C C . ARG B 1 155 ? -8.195 12.523 40.438 1 93.5 155 ARG B C 1
ATOM 3332 O O . ARG B 1 155 ? -9.055 12.344 41.281 1 93.5 155 ARG B O 1
ATOM 3339 N N . ALA B 1 156 ? -6.918 12.555 40.75 1 92.88 156 ALA B N 1
ATOM 3340 C CA . ALA B 1 156 ? -6.406 12.336 42.094 1 92.88 156 ALA B CA 1
ATOM 3341 C C . ALA B 1 156 ? -6.895 13.422 43.031 1 92.88 156 ALA B C 1
ATOM 3343 O O . ALA B 1 156 ? -7.133 13.148 44.219 1 92.88 156 ALA B O 1
ATOM 3344 N N . ALA B 1 157 ? -7.059 14.602 42.531 1 93.25 157 ALA B N 1
ATOM 3345 C CA . ALA B 1 157 ? -7.484 15.734 43.344 1 93.25 157 ALA B CA 1
ATOM 3346 C C . ALA B 1 157 ? -9.008 15.781 43.469 1 93.25 157 ALA B C 1
ATOM 3348 O O . ALA B 1 157 ? -9.555 16.609 44.188 1 93.25 157 ALA B O 1
ATOM 3349 N N . GLY B 1 158 ? -9.688 14.898 42.688 1 93.69 158 GLY B N 1
ATOM 3350 C CA . GLY B 1 158 ? -11.141 14.93 42.688 1 93.69 158 GLY B CA 1
ATOM 3351 C C . GLY B 1 158 ? -11.695 16.172 42 1 93.69 158 GLY B C 1
ATOM 3352 O O . GLY B 1 158 ? -12.812 16.609 42.312 1 93.69 158 GLY B O 1
ATOM 3353 N N . ALA B 1 159 ? -10.875 16.766 41.188 1 94.88 159 ALA B N 1
ATOM 3354 C CA . ALA B 1 159 ? -11.289 17.984 40.5 1 94.88 159 ALA B CA 1
ATOM 3355 C C . ALA B 1 159 ? -12.148 17.672 39.281 1 94.88 159 ALA B C 1
ATOM 3357 O O . ALA B 1 159 ? -11.852 16.734 38.531 1 94.88 159 ALA B O 1
ATOM 3358 N N . ALA B 1 160 ? -13.125 18.438 39.062 1 94.38 160 ALA B N 1
ATOM 3359 C CA . ALA B 1 160 ? -14.016 18.25 37.938 1 94.38 160 ALA B CA 1
ATOM 3360 C C . ALA B 1 160 ? -13.484 18.953 36.688 1 94.38 160 ALA B C 1
ATOM 3362 O O . ALA B 1 160 ? -13.18 20.156 36.719 1 94.38 160 ALA B O 1
ATOM 3363 N N . VAL B 1 161 ? -13.383 18.234 35.625 1 92.88 161 VAL B N 1
ATOM 3364 C CA . VAL B 1 161 ? -13 18.812 34.344 1 92.88 161 VAL B CA 1
ATOM 3365 C C . VAL B 1 161 ? -14.195 19.531 33.719 1 92.88 161 VAL B C 1
ATOM 3367 O O . VAL B 1 161 ? -15.281 18.969 33.594 1 92.88 161 VAL B O 1
ATOM 3370 N N . GLN B 1 162 ? -14.039 20.828 33.375 1 93.12 162 GLN B N 1
ATOM 3371 C CA . GLN B 1 162 ? -15.164 21.656 32.938 1 93.12 162 GLN B CA 1
ATOM 3372 C C . GLN B 1 162 ? -15.031 22 31.453 1 93.12 162 GLN B C 1
ATOM 3374 O O . GLN B 1 162 ? -15.633 22.969 30.984 1 93.12 162 GLN B O 1
ATOM 3379 N N . GLY B 1 163 ? -14.375 21.281 30.672 1 93.31 163 GLY B N 1
ATOM 3380 C CA . GLY B 1 163 ? -14.203 21.547 29.25 1 93.31 163 GLY B CA 1
ATOM 3381 C C . GLY B 1 163 ? -13.109 20.719 28.609 1 93.31 163 GLY B C 1
ATOM 3382 O O . GLY B 1 163 ? -12.445 19.938 29.281 1 93.31 163 GLY B O 1
ATOM 3383 N N . PRO B 1 164 ? -12.938 20.953 27.344 1 95.44 164 PRO B N 1
ATOM 3384 C CA . PRO B 1 164 ? -11.922 20.188 26.625 1 95.44 164 PRO B CA 1
ATOM 3385 C C . PRO B 1 164 ? -10.5 20.625 26.969 1 95.44 164 PRO B C 1
ATOM 3387 O O . PRO B 1 164 ? -10.305 21.703 27.516 1 95.44 164 PRO B O 1
ATOM 3390 N N . VAL B 1 165 ? -9.594 19.781 26.672 1 96.56 165 VAL B N 1
ATOM 3391 C CA . VAL B 1 165 ? -8.18 20.109 26.797 1 96.56 165 VAL B CA 1
ATOM 3392 C C . VAL B 1 165 ? -7.809 21.203 25.797 1 96.56 165 VAL B C 1
ATOM 3394 O O . VAL B 1 165 ? -8.266 21.188 24.656 1 96.56 165 VAL B O 1
ATOM 3397 N N . VAL B 1 166 ? -7.02 22.141 26.234 1 97.12 166 VAL B N 1
ATOM 3398 C CA . VAL B 1 166 ? -6.59 23.25 25.391 1 97.12 166 VAL B CA 1
ATOM 3399 C C . VAL B 1 166 ? -5.066 23.266 25.297 1 97.12 166 VAL B C 1
ATOM 3401 O O . VAL B 1 166 ? -4.367 23.047 26.281 1 97.12 166 VAL B O 1
ATOM 3404 N N . GLY B 1 167 ? -4.578 23.406 24.109 1 97.44 167 GLY B N 1
ATOM 3405 C CA . GLY B 1 167 ? -3.168 23.656 23.875 1 97.44 167 GLY B CA 1
ATOM 3406 C C . GLY B 1 167 ? -2.881 25.094 23.469 1 97.44 167 GLY B C 1
ATOM 3407 O O . GLY B 1 167 ? -3.574 25.656 22.625 1 97.44 167 GLY B O 1
ATOM 3408 N N . LEU B 1 168 ? -1.939 25.766 24.125 1 97.88 168 LEU B N 1
ATOM 3409 C CA . LEU B 1 168 ? -1.429 27.078 23.75 1 97.88 168 LEU B CA 1
ATOM 3410 C C . LEU B 1 168 ? -0.023 26.969 23.172 1 97.88 168 LEU B C 1
ATOM 3412 O O . LEU B 1 168 ? 0.88 26.438 23.812 1 97.88 168 LEU B O 1
ATOM 3416 N N . TYR B 1 169 ? 0.135 27.453 22.016 1 97.75 169 TYR B N 1
ATOM 3417 C CA . TYR B 1 169 ? 1.402 27.312 21.297 1 97.75 169 TYR B CA 1
ATOM 3418 C C . TYR B 1 169 ? 1.963 28.672 20.922 1 97.75 169 TYR B C 1
ATOM 3420 O O . TYR B 1 169 ? 1.373 29.391 20.109 1 97.75 169 TYR B O 1
ATOM 3428 N N . GLU B 1 170 ? 3.088 29.031 21.484 1 96.94 170 GLU B N 1
ATOM 3429 C CA . GLU B 1 170 ? 3.719 30.312 21.203 1 96.94 170 GLU B CA 1
ATOM 3430 C C . GLU B 1 170 ? 4.32 30.344 19.797 1 96.94 170 GLU B C 1
ATOM 3432 O O . GLU B 1 170 ? 4.551 29.281 19.203 1 96.94 170 GLU B O 1
ATOM 3437 N N . ASP B 1 171 ? 4.562 31.484 19.344 1 95.06 171 ASP B N 1
ATOM 3438 C CA . ASP B 1 171 ? 4.945 31.75 17.969 1 95.06 171 ASP B CA 1
ATOM 3439 C C . ASP B 1 171 ? 6.242 31.031 17.594 1 95.06 171 ASP B C 1
ATOM 3441 O O . ASP B 1 171 ? 6.398 30.562 16.469 1 95.06 171 ASP B O 1
ATOM 3445 N N . GLY B 1 172 ? 7.129 30.969 18.547 1 95.81 172 GLY B N 1
ATOM 3446 C CA . GLY B 1 172 ? 8.43 30.359 18.297 1 95.81 172 GLY B CA 1
ATOM 3447 C C . GLY B 1 172 ? 8.336 28.938 17.797 1 95.81 172 GLY B C 1
ATOM 3448 O O . GLY B 1 172 ? 9.195 28.484 17.031 1 95.81 172 GLY B O 1
ATOM 3449 N N . ILE B 1 173 ? 7.332 28.203 18.203 1 95.69 173 ILE B N 1
ATOM 3450 C CA . ILE B 1 173 ? 7.137 26.812 17.797 1 95.69 173 ILE B CA 1
ATOM 3451 C C . ILE B 1 173 ? 6.941 26.75 16.281 1 95.69 173 ILE B C 1
ATOM 3453 O O . ILE B 1 173 ? 7.48 25.859 15.617 1 95.69 173 ILE B O 1
ATOM 3457 N N . PHE B 1 174 ? 6.289 27.703 15.719 1 95.31 174 PHE B N 1
ATOM 3458 C CA . PHE B 1 174 ? 6.027 27.766 14.289 1 95.31 174 PHE B CA 1
ATOM 3459 C C . PHE B 1 174 ? 7.199 28.375 13.547 1 95.31 174 PHE B C 1
ATOM 3461 O O . PHE B 1 174 ? 7.633 27.859 12.508 1 95.31 174 PHE B O 1
ATOM 3468 N N . THR B 1 175 ? 7.758 29.484 14.062 1 95.19 175 THR B N 1
ATOM 3469 C CA . THR B 1 175 ? 8.742 30.281 13.336 1 95.19 175 THR B CA 1
ATOM 3470 C C . THR B 1 175 ? 10.141 29.688 13.484 1 95.19 175 THR B C 1
ATOM 3472 O O . THR B 1 175 ? 10.891 29.609 12.508 1 95.19 175 THR B O 1
ATOM 3475 N N . GLU B 1 176 ? 10.406 29.203 14.727 1 95.5 176 GLU B N 1
ATOM 3476 C CA . GLU B 1 176 ? 11.773 28.781 15.031 1 95.5 176 GLU B CA 1
ATOM 3477 C C . GLU B 1 176 ? 11.852 27.266 15.258 1 95.5 176 GLU B C 1
ATOM 3479 O O . GLU B 1 176 ? 12.938 26.719 15.414 1 95.5 176 GLU B O 1
ATOM 3484 N N . GLY B 1 177 ? 10.812 26.625 15.352 1 95.19 177 GLY B N 1
ATOM 3485 C CA . GLY B 1 177 ? 10.797 25.188 15.562 1 95.19 177 GLY B CA 1
ATOM 3486 C C . GLY B 1 177 ? 10.852 24.797 17.031 1 95.19 177 GLY B C 1
ATOM 3487 O O . GLY B 1 177 ? 10.969 23.609 17.359 1 95.19 177 GLY B O 1
ATOM 3488 N N . ALA B 1 178 ? 10.883 25.828 17.812 1 96.81 178 ALA B N 1
ATOM 3489 C CA . ALA B 1 178 ? 10.875 25.594 19.25 1 96.81 178 ALA B CA 1
ATOM 3490 C C . ALA B 1 178 ? 10.266 26.781 20 1 96.81 178 ALA B C 1
ATOM 3492 O O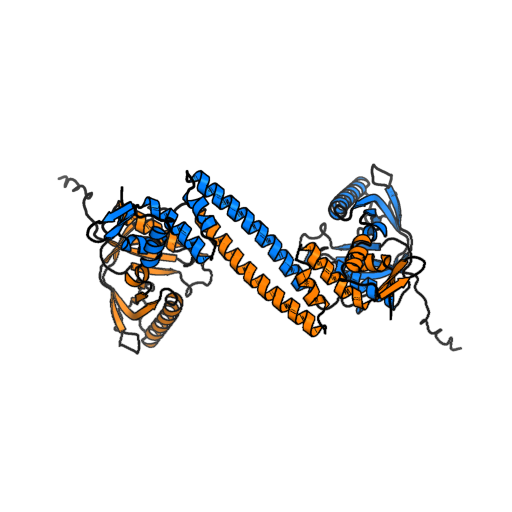 . ALA B 1 178 ? 10.312 27.906 19.516 1 96.81 178 ALA B O 1
ATOM 3493 N N . GLY B 1 179 ? 9.688 26.469 21.109 1 96.81 179 GLY B N 1
ATOM 3494 C CA . GLY B 1 179 ? 9.094 27.516 21.906 1 96.81 179 GLY B CA 1
ATOM 3495 C C . GLY B 1 179 ? 8.25 27 23.062 1 96.81 179 GLY B C 1
ATOM 3496 O O . GLY B 1 179 ? 8.242 25.797 23.328 1 96.81 179 GLY B O 1
ATOM 3497 N N . GLN B 1 180 ? 7.605 27.891 23.672 1 97.5 180 GLN B N 1
ATOM 3498 C CA . GLN B 1 180 ? 6.793 27.562 24.828 1 97.5 180 GLN B CA 1
ATOM 3499 C C . GLN B 1 180 ? 5.434 27 24.406 1 97.5 180 GLN B C 1
ATOM 3501 O O . GLN B 1 180 ? 4.812 27.516 23.484 1 97.5 180 GLN B O 1
ATOM 3506 N N . ALA B 1 181 ? 5.07 25.891 25.031 1 98.12 181 ALA B N 1
ATOM 3507 C CA . ALA B 1 181 ? 3.742 25.297 24.875 1 98.12 181 ALA B CA 1
ATOM 3508 C C . ALA B 1 181 ? 3.086 25.062 26.234 1 98.12 181 ALA B C 1
ATOM 3510 O O . ALA B 1 181 ? 3.775 24.859 27.234 1 98.12 181 ALA B O 1
ATOM 3511 N N . THR B 1 182 ? 1.786 25.156 26.281 1 98.25 182 THR B N 1
ATOM 3512 C CA . THR B 1 182 ? 0.995 24.906 27.469 1 98.25 182 THR B CA 1
ATOM 3513 C C . THR B 1 182 ? -0.147 23.938 27.172 1 98.25 182 THR B C 1
ATOM 3515 O O . THR B 1 182 ? -0.849 24.078 26.172 1 98.25 182 THR B O 1
ATOM 3518 N N . VAL B 1 183 ? -0.222 22.906 27.938 1 98.31 183 VAL B N 1
ATOM 3519 C CA . VAL B 1 183 ? -1.444 22.109 27.984 1 98.31 183 VAL B CA 1
ATOM 3520 C C . VAL B 1 183 ? -2.303 22.547 29.156 1 98.31 183 VAL B C 1
ATOM 3522 O O . VAL B 1 183 ? -1.808 22.672 30.281 1 98.31 183 VAL B O 1
ATOM 3525 N N . PHE B 1 184 ? -3.557 22.797 28.859 1 97.75 184 PHE B N 1
ATOM 3526 C CA . PHE B 1 184 ? -4.453 23.391 29.844 1 97.75 184 PHE B CA 1
ATOM 3527 C C . PHE B 1 184 ? -5.766 22.609 29.922 1 97.75 184 PHE B C 1
ATOM 3529 O O . PHE B 1 184 ? -6.332 22.234 28.891 1 97.75 184 PHE B O 1
ATOM 3536 N N . VAL B 1 185 ? -6.227 22.328 31.125 1 97.56 185 VAL B N 1
ATOM 3537 C CA . VAL B 1 185 ? -7.531 21.719 31.359 1 97.56 185 VAL B CA 1
ATOM 3538 C C . VAL B 1 185 ? -8.352 22.594 32.281 1 97.56 185 VAL B C 1
ATOM 3540 O O . VAL B 1 185 ? -7.969 22.828 33.438 1 97.56 185 VAL B O 1
ATOM 3543 N N . PRO B 1 186 ? -9.469 23.047 31.797 1 96.75 186 PRO B N 1
ATOM 3544 C CA . PRO B 1 186 ? -10.273 23.953 32.625 1 96.75 186 PRO B CA 1
ATOM 3545 C C . PRO B 1 186 ? -10.93 23.25 33.812 1 96.75 186 PRO B C 1
ATOM 3547 O O . PRO B 1 186 ? -11.406 22.109 33.656 1 96.75 186 PRO B O 1
ATOM 3550 N N . THR B 1 187 ? -10.852 23.828 34.938 1 96.44 187 THR B N 1
ATOM 3551 C CA . THR B 1 187 ? -11.547 23.375 36.125 1 96.44 187 THR B CA 1
ATOM 3552 C C . THR B 1 187 ? -11.797 24.547 37.062 1 96.44 187 THR B C 1
ATOM 3554 O O . THR B 1 187 ? -11.016 25.5 37.125 1 96.44 187 THR B O 1
ATOM 3557 N N . THR B 1 188 ? -12.914 24.531 37.781 1 93.12 188 THR B N 1
ATOM 3558 C CA . THR B 1 188 ? -13.219 25.578 38.75 1 93.12 188 THR B CA 1
ATOM 3559 C C . THR B 1 188 ? -12.688 25.203 40.156 1 93.12 188 THR B C 1
ATOM 3561 O O . THR B 1 188 ? -12.688 26.016 41.062 1 93.12 188 THR B O 1
ATOM 3564 N N . ASP B 1 189 ? -12.234 23.969 40.219 1 94.56 189 ASP B N 1
ATOM 3565 C CA . ASP B 1 189 ? -11.711 23.516 41.5 1 94.56 189 ASP B CA 1
ATOM 3566 C C . ASP B 1 189 ? -10.32 24.109 41.75 1 94.56 189 ASP B C 1
ATOM 3568 O O . ASP B 1 189 ? -9.57 24.375 40.812 1 94.56 189 ASP B O 1
ATOM 3572 N N . ARG B 1 190 ? -10.07 24.297 43.031 1 91.25 190 ARG B N 1
ATOM 3573 C CA . ARG B 1 190 ? -8.742 24.781 43.406 1 91.25 190 ARG B CA 1
ATOM 3574 C C . ARG B 1 190 ? -7.691 23.688 43.188 1 91.25 190 ARG B C 1
ATOM 3576 O O . ARG B 1 190 ? -7.855 22.562 43.656 1 91.25 190 ARG B O 1
ATOM 3583 N N . ILE B 1 191 ? -6.723 24.047 42.406 1 90.19 191 ILE B N 1
ATOM 3584 C CA . ILE B 1 191 ? -5.648 23.109 42.094 1 90.19 191 ILE B CA 1
ATOM 3585 C C . ILE B 1 191 ? -4.398 23.469 42.875 1 90.19 191 ILE B C 1
ATOM 3587 O O . ILE B 1 191 ? -3.959 24.625 42.875 1 90.19 191 ILE B O 1
ATOM 3591 N N . ARG B 1 192 ? -3.891 22.484 43.656 1 91.75 192 ARG B N 1
ATOM 3592 C CA . ARG B 1 192 ? -2.584 22.641 44.312 1 91.75 192 ARG B CA 1
ATOM 3593 C C . ARG B 1 192 ? -1.469 22.172 43.375 1 91.75 192 ARG B C 1
ATOM 3595 O O . ARG B 1 192 ? -1.608 21.156 42.688 1 91.75 192 ARG B O 1
ATOM 3602 N N . PRO B 1 193 ? -0.432 23 43.312 1 93.06 193 PRO B N 1
ATOM 3603 C CA . PRO B 1 193 ? 0.683 22.578 42.438 1 93.06 193 PRO B CA 1
ATOM 3604 C C . PRO B 1 193 ? 1.235 21.219 42.844 1 93.06 193 PRO B C 1
ATOM 3606 O O . PRO B 1 193 ? 1.328 20.891 44.031 1 93.06 193 PRO B O 1
ATOM 3609 N N . LEU B 1 194 ? 1.488 20.391 41.875 1 91.94 194 LEU B N 1
ATOM 3610 C CA . LEU B 1 194 ? 2.061 19.047 42 1 91.94 194 LEU B CA 1
ATOM 3611 C C . LEU B 1 194 ? 2.992 18.734 40.844 1 91.94 194 LEU B C 1
ATOM 3613 O O . LEU B 1 194 ? 2.531 18.5 39.719 1 91.94 194 LEU B O 1
ATOM 3617 N N . GLY B 1 195 ? 4.359 18.672 41.156 1 92.81 195 GLY B N 1
ATOM 3618 C CA . GLY B 1 195 ? 5.293 18.469 40.062 1 92.81 195 GLY B CA 1
ATOM 3619 C C . GLY B 1 195 ? 5.219 19.531 39 1 92.81 195 GLY B C 1
ATOM 3620 O O . GLY B 1 195 ? 5.371 20.719 39.281 1 92.81 195 GLY B O 1
ATOM 3621 N N . ARG B 1 196 ? 4.859 18.984 37.719 1 95.06 196 ARG B N 1
ATOM 3622 C CA . ARG B 1 196 ? 4.777 19.906 36.562 1 95.06 196 ARG B CA 1
ATOM 3623 C C . ARG B 1 196 ? 3.395 20.547 36.5 1 95.06 196 ARG B C 1
ATOM 3625 O O . ARG B 1 196 ? 3.199 21.531 35.781 1 95.06 196 ARG B O 1
ATOM 3632 N N . VAL B 1 197 ? 2.457 20.062 37.312 1 97.81 197 VAL B N 1
ATOM 3633 C CA . VAL B 1 197 ? 1.079 20.531 37.25 1 97.81 197 VAL B CA 1
ATOM 3634 C C . VAL B 1 197 ? 0.922 21.797 38.094 1 97.81 197 VAL B C 1
ATOM 3636 O O . VAL B 1 197 ? 1.267 21.797 39.281 1 97.81 197 VAL B O 1
ATOM 3639 N N . VAL B 1 198 ? 0.407 22.891 37.531 1 97.56 198 VAL B N 1
ATOM 3640 C CA . VAL B 1 198 ? 0.222 24.156 38.25 1 97.56 198 VAL B CA 1
ATOM 3641 C C . VAL B 1 198 ? -1.148 24.734 37.906 1 97.56 198 VAL B C 1
ATOM 3643 O O . VAL B 1 198 ? -1.698 24.469 36.844 1 97.56 198 VAL B O 1
ATOM 3646 N N . PRO B 1 199 ? -1.662 25.5 38.875 1 96.88 199 PRO B N 1
ATOM 3647 C CA . PRO B 1 199 ? -2.852 26.281 38.5 1 96.88 199 PRO B CA 1
ATOM 3648 C C . PRO B 1 199 ? -2.543 27.391 37.5 1 96.88 199 PRO B C 1
ATOM 3650 O O . PRO B 1 199 ? -1.478 28.016 37.594 1 96.88 199 PRO B O 1
ATOM 3653 N N . LEU B 1 200 ? -3.375 27.656 36.625 1 96.75 200 LEU B N 1
ATOM 3654 C CA . LEU B 1 200 ? -3.186 28.703 35.625 1 96.75 200 LEU B CA 1
ATOM 3655 C C . LEU B 1 200 ? -4.516 29.344 35.25 1 96.75 200 LEU B C 1
ATOM 3657 O O . LEU B 1 200 ? -5.535 28.672 35.156 1 96.75 200 LEU B O 1
ATOM 3661 N N . LEU B 1 201 ? -4.484 30.641 35.094 1 96.62 201 LEU B N 1
ATOM 3662 C CA . LEU B 1 201 ? -5.586 31.375 34.469 1 96.62 201 LEU B CA 1
ATOM 3663 C C . LEU B 1 201 ? -5.309 31.641 33 1 96.62 201 LEU B C 1
ATOM 3665 O O . LEU B 1 201 ? -4.418 32.406 32.656 1 96.62 201 LEU B O 1
ATOM 3669 N N . CYS B 1 202 ? -6.012 30.922 32.156 1 95.69 202 CYS B N 1
ATOM 3670 C CA . CYS B 1 202 ? -5.914 31.188 30.734 1 95.69 202 CYS B CA 1
ATOM 3671 C C . CYS B 1 202 ? -6.598 32.5 30.375 1 95.69 202 CYS B C 1
ATOM 3673 O O . CYS B 1 202 ? -7.793 32.688 30.609 1 95.69 202 CYS B O 1
ATOM 3675 N N . PRO B 1 203 ? -5.922 33.438 29.812 1 93.69 203 PRO B N 1
ATOM 3676 C CA . PRO B 1 203 ? -6.465 34.781 29.641 1 93.69 203 PRO B CA 1
ATOM 3677 C C . PRO B 1 203 ? -7.523 34.875 28.547 1 93.69 203 PRO B C 1
ATOM 3679 O O . PRO B 1 203 ? -7.59 33.969 27.688 1 93.69 203 PRO B O 1
ATOM 3682 N N . THR B 1 204 ? -8.352 35.906 28.672 1 95.38 204 THR B N 1
ATOM 3683 C CA . THR B 1 204 ? -9.266 36.25 27.578 1 95.38 204 THR B CA 1
ATOM 3684 C C . THR B 1 204 ? -8.492 36.531 26.297 1 95.38 204 THR B C 1
ATOM 3686 O O . THR B 1 204 ? -7.383 37.062 26.328 1 95.38 204 THR B O 1
ATOM 3689 N N . ALA B 1 205 ? -9.062 36.125 25.219 1 95.12 205 ALA B N 1
ATOM 3690 C CA . ALA B 1 205 ? -8.445 36.375 23.922 1 95.12 205 ALA B CA 1
ATOM 3691 C C . ALA B 1 205 ? -9.492 36.531 22.828 1 95.12 205 ALA B C 1
ATOM 3693 O O . ALA B 1 205 ? -10.516 35.844 22.844 1 95.12 205 ALA B O 1
ATOM 3694 N N . GLU B 1 206 ? -9.25 37.469 21.938 1 96.5 206 GLU B N 1
ATOM 3695 C CA . GLU B 1 206 ? -10.008 37.562 20.703 1 96.5 206 GLU B CA 1
ATOM 3696 C C . GLU B 1 206 ? -9.383 36.656 19.609 1 96.5 206 GLU B C 1
ATOM 3698 O O . GLU B 1 206 ? -8.227 36.844 19.25 1 96.5 206 GLU B O 1
ATOM 3703 N N . LEU B 1 207 ? -10.234 35.781 19.109 1 97.19 207 LEU B N 1
ATOM 3704 C CA . LEU B 1 207 ? -9.688 34.75 18.203 1 97.19 207 LEU B CA 1
ATOM 3705 C C . LEU B 1 207 ? -10.5 34.688 16.922 1 97.19 207 LEU B C 1
ATOM 3707 O O . LEU B 1 207 ? -11.719 34.875 16.938 1 97.19 207 LEU B O 1
ATOM 3711 N N . CYS B 1 208 ? -9.875 34.5 15.828 1 96.44 208 CYS B N 1
ATOM 3712 C CA . CYS B 1 208 ? -10.492 33.812 14.688 1 96.44 208 CYS B CA 1
ATOM 3713 C C . CYS B 1 208 ? -10.328 32.312 14.781 1 96.44 208 CYS B C 1
ATOM 3715 O O . CYS B 1 208 ? -9.219 31.812 15.016 1 96.44 208 CYS B O 1
ATOM 3717 N N . VAL B 1 209 ? -11.453 31.594 14.617 1 96.94 209 VAL B N 1
ATOM 3718 C CA . VAL B 1 209 ? -11.383 30.156 14.883 1 96.94 209 VAL B CA 1
ATOM 3719 C C . VAL B 1 209 ? -11.867 29.375 13.664 1 96.94 209 VAL B C 1
ATOM 3721 O O . VAL B 1 209 ? -12.703 29.859 12.898 1 96.94 209 VAL B O 1
ATOM 3724 N N . VAL B 1 210 ? -11.289 28.219 13.461 1 95.69 210 VAL B N 1
ATOM 3725 C CA . VAL B 1 210 ? -11.734 27.25 12.477 1 95.69 210 VAL B CA 1
ATOM 3726 C C . VAL B 1 210 ? -11.672 25.844 13.078 1 95.69 210 VAL B C 1
ATOM 3728 O O . VAL B 1 210 ? -10.844 25.578 13.945 1 95.69 210 VAL B O 1
ATOM 3731 N N . THR B 1 211 ? -12.617 25.031 12.672 1 94.38 211 THR B N 1
ATOM 3732 C CA . THR B 1 211 ? -12.633 23.656 13.164 1 94.38 211 THR B CA 1
ATOM 3733 C C . THR B 1 211 ? -12.023 22.703 12.133 1 94.38 211 THR B C 1
ATOM 3735 O O . THR B 1 211 ? -12.344 22.781 10.945 1 94.38 211 THR B O 1
ATOM 3738 N N . HIS B 1 212 ? -11.07 21.891 12.562 1 93.06 212 H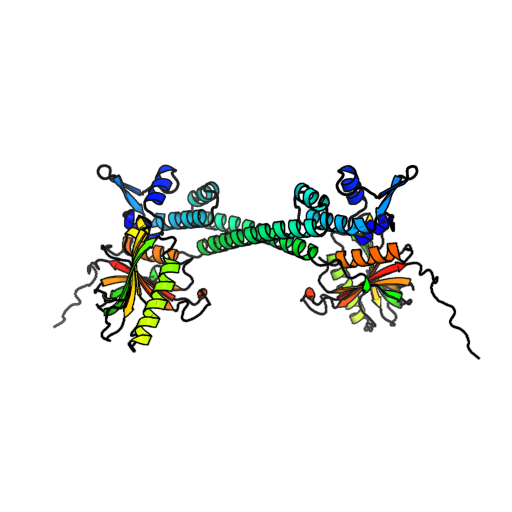IS B N 1
ATOM 3739 C CA . HIS B 1 212 ? -10.445 20.859 11.75 1 93.06 212 HIS B CA 1
ATOM 3740 C C . HIS B 1 212 ? -10.969 19.469 12.133 1 93.06 212 HIS B C 1
ATOM 3742 O O . HIS B 1 212 ? -10.938 19.094 13.305 1 93.06 212 HIS B O 1
ATOM 3748 N N . GLN B 1 213 ? -11.508 18.797 11.18 1 91.81 213 GLN B N 1
ATOM 3749 C CA . GLN B 1 213 ? -11.891 17.406 11.383 1 91.81 213 GLN B CA 1
ATOM 3750 C C . GLN B 1 213 ? -10.867 16.453 10.766 1 91.81 213 GLN B C 1
ATOM 3752 O O . GLN B 1 213 ? -10.594 16.531 9.57 1 91.81 213 GLN B O 1
ATOM 3757 N N . GLY B 1 214 ? -10.297 15.633 11.602 1 89 214 GLY B N 1
ATOM 3758 C CA . GLY B 1 214 ? -9.289 14.695 11.141 1 89 214 GLY B CA 1
ATOM 3759 C C . GLY B 1 214 ? -8.039 14.688 12 1 89 214 GLY B C 1
ATOM 3760 O O . GLY B 1 214 ? -7.992 15.344 13.039 1 89 214 GLY B O 1
ATOM 3761 N N . GLY B 1 215 ? -7.105 13.906 11.57 1 86.19 215 GLY B N 1
ATOM 3762 C CA . GLY B 1 215 ? -5.855 13.789 12.297 1 86.19 215 GLY B CA 1
ATOM 3763 C C . GLY B 1 215 ? -4.98 15.023 12.18 1 86.19 215 GLY B C 1
ATOM 3764 O O . GLY B 1 215 ? -5.289 15.938 11.422 1 86.19 215 GLY B O 1
ATOM 3765 N N . HIS B 1 216 ? -3.867 15.023 12.883 1 84.19 216 HIS B N 1
ATOM 3766 C CA . HIS B 1 216 ? -3.008 16.203 12.961 1 84.19 216 HIS B CA 1
ATOM 3767 C C . HIS B 1 216 ? -2.139 16.328 11.719 1 84.19 216 HIS B C 1
ATOM 3769 O O . HIS B 1 216 ? -1.569 17.391 11.461 1 84.19 216 HIS B O 1
ATOM 3775 N N . SER B 1 217 ? -2.127 15.289 10.898 1 79.38 217 SER B N 1
ATOM 3776 C CA . SER B 1 217 ? -1.301 15.328 9.695 1 79.38 217 SER B CA 1
ATOM 3777 C C . SER B 1 217 ? -1.892 16.266 8.648 1 79.38 217 SER B C 1
ATOM 3779 O O . SER B 1 217 ? -1.183 16.734 7.754 1 79.38 217 SER B O 1
ATOM 3781 N N . SER B 1 218 ? -3.189 16.562 8.773 1 82.19 218 SER B N 1
ATOM 3782 C CA . SER B 1 218 ? -3.832 17.422 7.789 1 82.19 218 SER B CA 1
ATOM 3783 C C . SER B 1 218 ? -4.238 18.766 8.406 1 82.19 218 SER B C 1
ATOM 3785 O O . SER B 1 218 ? -4.938 19.547 7.781 1 82.19 218 SER B O 1
ATOM 3787 N N . ILE B 1 219 ? -3.771 19.016 9.602 1 89.31 219 ILE B N 1
ATOM 3788 C CA . ILE B 1 219 ? -4.238 20.172 10.359 1 89.31 219 ILE B CA 1
ATOM 3789 C C . ILE B 1 219 ? -3.697 21.453 9.719 1 89.31 219 ILE B C 1
ATOM 3791 O O . ILE B 1 219 ? -4.25 22.547 9.922 1 89.31 219 ILE B O 1
ATOM 3795 N N . ASP B 1 220 ? -2.615 21.359 9 1 88.5 220 ASP B N 1
ATOM 3796 C CA . ASP B 1 220 ? -1.996 22.516 8.359 1 88.5 220 ASP B CA 1
ATOM 3797 C C . ASP B 1 220 ? -2.949 23.172 7.359 1 88.5 220 ASP B C 1
ATOM 3799 O O . ASP B 1 220 ? -2.881 24.375 7.125 1 88.5 220 ASP B O 1
ATOM 3803 N N . ARG B 1 221 ? -3.838 22.422 6.824 1 87.06 221 ARG B N 1
ATOM 3804 C CA . ARG B 1 221 ? -4.809 23 5.895 1 87.06 221 ARG B CA 1
ATOM 3805 C C . ARG B 1 221 ? -5.762 23.938 6.613 1 87.06 221 ARG B C 1
ATOM 3807 O O . ARG B 1 221 ? -6.141 24.984 6.062 1 87.06 221 ARG B O 1
ATOM 3814 N N . ALA B 1 222 ? -6.184 23.578 7.742 1 90.94 222 ALA B N 1
ATOM 3815 C CA . ALA B 1 222 ? -7.027 24.453 8.539 1 90.94 222 ALA B CA 1
ATOM 3816 C C . ALA B 1 222 ? -6.281 25.719 8.938 1 90.94 222 ALA B C 1
ATOM 3818 O O . ALA B 1 222 ? -6.848 26.812 8.914 1 90.94 222 ALA B O 1
ATOM 3819 N N . TYR B 1 223 ? -5.023 25.578 9.258 1 94.38 223 TYR B N 1
ATOM 3820 C CA . TYR B 1 223 ? -4.184 26.734 9.562 1 94.38 223 TYR B CA 1
ATOM 3821 C C . TYR B 1 223 ? -4.09 27.672 8.359 1 94.38 223 TYR B C 1
ATOM 3823 O O . TYR B 1 223 ? -4.145 28.891 8.5 1 94.38 223 TYR B O 1
ATOM 3831 N N . ALA B 1 224 ? -3.922 27.062 7.266 1 91.44 224 ALA B N 1
ATOM 3832 C CA . ALA B 1 224 ? -3.83 27.828 6.031 1 91.44 224 ALA B CA 1
ATOM 3833 C C . ALA B 1 224 ? -5.098 28.656 5.797 1 91.44 224 ALA B C 1
ATOM 3835 O O . ALA B 1 224 ? -5.027 29.844 5.469 1 91.44 224 ALA B O 1
ATOM 3836 N N . ALA B 1 225 ? -6.227 28.016 5.969 1 91 225 ALA B N 1
ATOM 3837 C CA . ALA B 1 225 ? -7.5 28.703 5.824 1 91 225 ALA B CA 1
ATOM 3838 C C . ALA B 1 225 ? -7.621 29.844 6.844 1 91 225 ALA B C 1
ATOM 3840 O O . ALA B 1 225 ? -8.031 30.953 6.5 1 91 225 ALA B O 1
ATOM 3841 N N . LEU B 1 226 ? -7.266 29.531 8 1 94.19 226 LEU B N 1
ATOM 3842 C CA . LEU B 1 226 ? -7.324 30.5 9.086 1 94.19 226 LEU B CA 1
ATOM 3843 C C . LEU B 1 226 ? -6.379 31.672 8.812 1 94.19 226 LEU B C 1
ATOM 3845 O O . LEU B 1 226 ? -6.777 32.844 8.914 1 94.19 226 LEU B O 1
ATOM 3849 N N . GLY B 1 227 ? -5.172 31.359 8.469 1 93.06 227 GLY B N 1
ATOM 3850 C CA . GLY B 1 227 ? -4.203 32.375 8.141 1 93.06 227 GLY B CA 1
ATOM 3851 C C . GLY B 1 227 ? -4.629 33.25 6.977 1 93.06 227 GLY B C 1
ATOM 3852 O O . GLY B 1 227 ? -4.445 34.469 7.008 1 93.06 227 GLY B O 1
ATOM 3853 N N . SER B 1 228 ? -5.176 32.688 5.973 1 91.56 228 SER B N 1
ATOM 3854 C CA . SER B 1 228 ? -5.688 33.406 4.824 1 91.56 228 SER B CA 1
ATOM 3855 C C . SER B 1 228 ? -6.785 34.375 5.242 1 91.56 228 SER B C 1
ATOM 3857 O O . SER B 1 228 ? -6.77 35.562 4.848 1 91.56 228 SER B O 1
ATOM 3859 N N . HIS B 1 229 ? -7.672 33.906 5.992 1 92.69 229 HIS B N 1
ATOM 3860 C CA . HIS B 1 229 ? -8.773 34.75 6.461 1 92.69 229 HIS B CA 1
ATOM 3861 C C . HIS B 1 229 ? -8.258 35.906 7.309 1 92.69 229 HIS B C 1
ATOM 3863 O O . HIS B 1 229 ? -8.656 37.031 7.098 1 92.69 229 HIS B O 1
ATOM 3869 N N . VAL B 1 230 ? -7.426 35.594 8.258 1 92.75 230 VAL B N 1
ATOM 3870 C CA . VAL B 1 230 ? -6.891 36.594 9.156 1 92.75 230 VAL B CA 1
ATOM 3871 C C . VAL B 1 230 ? -6.152 37.688 8.359 1 92.75 230 VAL B C 1
ATOM 3873 O O . VAL B 1 230 ? -6.332 38.875 8.594 1 92.75 230 VAL B O 1
ATOM 3876 N N . ALA B 1 231 ? -5.387 37.281 7.402 1 90.81 231 ALA B N 1
ATOM 3877 C CA . ALA B 1 231 ? -4.617 38.219 6.578 1 90.81 231 ALA B CA 1
ATOM 3878 C C . ALA B 1 231 ? -5.543 39.125 5.777 1 90.81 231 ALA B C 1
ATOM 3880 O O . ALA B 1 231 ? -5.223 40.281 5.547 1 90.81 231 ALA B O 1
ATOM 3881 N N . ARG B 1 232 ? -6.664 38.656 5.41 1 90.31 232 ARG B N 1
ATOM 3882 C CA . ARG B 1 232 ? -7.57 39.406 4.539 1 90.31 232 ARG B CA 1
ATOM 3883 C C . ARG B 1 232 ? -8.523 40.281 5.348 1 90.31 232 ARG B C 1
ATOM 3885 O O . ARG B 1 232 ? -8.906 41.344 4.902 1 90.31 232 ARG B O 1
ATOM 3892 N N . HIS B 1 233 ? -8.852 39.781 6.57 1 90 233 HIS B N 1
ATOM 3893 C CA . HIS B 1 233 ? -10.023 40.375 7.184 1 90 233 HIS B CA 1
ATOM 3894 C C . HIS B 1 233 ? -9.711 40.906 8.586 1 90 233 HIS B C 1
ATOM 3896 O O . HIS B 1 233 ? -10.5 41.625 9.18 1 90 233 HIS B O 1
ATOM 3902 N N . GLU B 1 234 ? -8.578 40.469 9.109 1 91.06 234 GLU B N 1
ATOM 3903 C CA . GLU B 1 234 ? -8.289 40.781 10.508 1 91.06 234 GLU B CA 1
ATOM 3904 C C . GLU B 1 234 ? -6.863 41.312 10.664 1 91.06 234 GLU B C 1
ATOM 3906 O O . GLU B 1 234 ? -6.152 41.5 9.68 1 91.06 234 GLU B O 1
ATOM 3911 N N . ILE B 1 235 ? -6.574 41.688 11.875 1 90.31 235 ILE B N 1
ATOM 3912 C CA . ILE B 1 235 ? -5.211 42.031 12.25 1 90.31 235 ILE B CA 1
ATOM 3913 C C . ILE B 1 235 ? -4.68 41.031 13.266 1 90.31 235 ILE B C 1
ATOM 3915 O O . ILE B 1 235 ? -5.227 40.906 14.367 1 90.31 235 ILE B O 1
ATOM 3919 N N . SER B 1 236 ? -3.721 40.344 12.812 1 93.06 236 SER B N 1
ATOM 3920 C CA . SER B 1 236 ? -3.088 39.406 13.711 1 93.06 236 SER B CA 1
ATOM 3921 C C . SER B 1 236 ? -2.457 40.094 14.914 1 93.06 236 SER B C 1
ATOM 3923 O O . SER B 1 236 ? -1.838 41.156 14.766 1 93.06 236 SER B O 1
ATOM 3925 N N . THR B 1 237 ? -2.621 39.562 16.109 1 92.81 237 THR B N 1
ATOM 3926 C CA . THR B 1 237 ? -2.002 40.094 17.312 1 92.81 237 THR B CA 1
ATOM 3927 C C . THR B 1 237 ? -1.043 39.062 17.922 1 92.81 237 THR B C 1
ATOM 3929 O O . THR B 1 237 ? -1.17 37.875 17.672 1 92.81 237 THR B O 1
ATOM 3932 N N . PRO B 1 238 ? -0.025 39.562 18.656 1 91.25 238 PRO B N 1
ATOM 3933 C CA . PRO B 1 238 ? 0.847 38.625 19.359 1 91.25 238 PRO B CA 1
ATOM 3934 C C . PRO B 1 238 ? 0.089 37.719 20.344 1 91.25 238 PRO B C 1
ATOM 3936 O O . PRO B 1 238 ? -0.887 38.188 20.953 1 91.25 238 PRO B O 1
ATOM 3939 N N . GLY B 1 239 ? 0.493 36.625 20.547 1 93.44 239 GLY B N 1
ATOM 3940 C CA . GLY B 1 239 ? -0.11 35.625 21.422 1 93.44 239 GLY B CA 1
ATOM 3941 C C . GLY B 1 239 ? -0.056 34.219 20.875 1 93.44 239 GLY B C 1
ATOM 3942 O O . GLY B 1 239 ? 0.214 34.031 19.688 1 93.44 239 GLY B O 1
ATOM 3943 N N . PRO B 1 240 ? -0.302 33.312 21.703 1 96.5 240 PRO B N 1
ATOM 3944 C CA . PRO B 1 240 ? -0.219 31.906 21.25 1 96.5 240 PRO B CA 1
ATOM 3945 C C . PRO B 1 240 ? -1.43 31.484 20.438 1 96.5 240 PRO B C 1
ATOM 3947 O O . PRO B 1 240 ? -2.531 32 20.625 1 96.5 240 PRO B O 1
ATOM 3950 N N . ILE B 1 241 ? -1.2 30.594 19.516 1 97.62 241 ILE B N 1
ATOM 3951 C CA . ILE B 1 241 ? -2.297 29.828 18.938 1 97.62 241 ILE B CA 1
ATOM 3952 C C . ILE B 1 241 ? -2.98 29 20.016 1 97.62 241 ILE B C 1
ATOM 3954 O O . ILE B 1 241 ? -2.314 28.406 20.875 1 97.62 241 ILE B O 1
ATOM 3958 N N . ARG B 1 242 ? -4.254 28.984 19.953 1 98 242 ARG B N 1
ATOM 3959 C CA . ARG B 1 242 ? -5.031 28.172 20.891 1 98 242 ARG B CA 1
ATOM 3960 C C . ARG B 1 242 ? -5.723 27.031 20.156 1 98 242 ARG B C 1
ATOM 3962 O O . ARG B 1 242 ? -6.551 27.25 19.266 1 98 242 ARG B O 1
ATOM 3969 N N . GLU B 1 243 ? -5.348 25.828 20.453 1 97.25 243 GLU B N 1
ATOM 3970 C CA . GLU B 1 243 ? -6.055 24.656 19.953 1 97.25 243 GLU B CA 1
ATOM 3971 C C . GLU B 1 243 ? -6.93 24.031 21.031 1 97.25 243 GLU B C 1
ATOM 3973 O O . GLU B 1 243 ? -6.461 23.75 22.141 1 97.25 243 GLU B O 1
ATOM 3978 N N . THR B 1 244 ? -8.195 23.922 20.766 1 96.81 244 THR B N 1
ATOM 3979 C CA . THR B 1 244 ? -9.125 23.203 21.641 1 96.81 244 THR B CA 1
ATOM 3980 C C . THR B 1 244 ? -9.43 21.812 21.078 1 96.81 244 THR B C 1
ATOM 3982 O O . THR B 1 244 ? -9.961 21.688 19.969 1 96.81 244 THR B O 1
ATOM 3985 N N . TYR B 1 245 ? -9.078 20.844 21.844 1 96.94 245 TYR B N 1
ATOM 3986 C CA . TYR B 1 245 ? -9.242 19.469 21.391 1 96.94 245 TYR B CA 1
ATOM 3987 C C . TYR B 1 245 ? -10.602 18.906 21.812 1 96.94 245 TYR B C 1
ATOM 3989 O O . TYR B 1 245 ? -10.734 18.328 22.891 1 96.94 245 TYR B O 1
ATOM 3997 N N . LEU B 1 246 ? -11.586 19.031 20.906 1 96.62 246 LEU B N 1
ATOM 3998 C CA . LEU B 1 246 ? -12.977 18.688 21.172 1 96.62 246 LEU B CA 1
ATOM 3999 C C . LEU B 1 246 ? -13.172 17.172 21.172 1 96.62 246 LEU B C 1
ATOM 4001 O O . LEU B 1 246 ? -13.906 16.625 22 1 96.62 246 LEU B O 1
ATOM 4005 N N . THR B 1 247 ? -12.633 16.5 20.219 1 96 247 THR B N 1
ATOM 4006 C CA . THR B 1 247 ? -12.539 15.039 20.125 1 96 247 THR B CA 1
ATOM 4007 C C . THR B 1 247 ? -11.102 14.617 19.812 1 96 247 THR B C 1
ATOM 4009 O O . THR B 1 247 ? -10.484 15.133 18.891 1 96 247 THR B O 1
ATOM 4012 N N . GLY B 1 248 ? -10.531 13.742 20.656 1 91.56 248 GLY B N 1
ATOM 4013 C CA . GLY B 1 248 ? -9.141 13.336 20.469 1 91.56 248 GLY B CA 1
ATOM 4014 C C . GLY B 1 248 ? -8.891 11.891 20.859 1 91.56 248 GLY B C 1
ATOM 4015 O O . GLY B 1 248 ? -9.82 11.086 20.906 1 91.56 248 GLY B O 1
ATOM 4016 N N . PRO B 1 249 ? -7.625 11.555 21.031 1 86.81 249 PRO B N 1
ATOM 4017 C CA . PRO B 1 249 ? -7.223 10.164 21.281 1 86.81 249 PRO B CA 1
ATOM 4018 C C . PRO B 1 249 ? -7.898 9.578 22.516 1 86.81 249 PRO B C 1
ATOM 4020 O O . PRO B 1 249 ? -8.078 8.359 22.594 1 86.81 249 PRO B O 1
ATOM 4023 N N . ALA B 1 250 ? -8.203 10.422 23.422 1 84.75 250 ALA B N 1
ATOM 4024 C CA . ALA B 1 250 ? -8.867 9.945 24.641 1 84.75 250 ALA B CA 1
ATOM 4025 C C . ALA B 1 250 ? -10.297 9.5 24.344 1 84.75 250 ALA B C 1
ATOM 4027 O O . ALA B 1 250 ? -10.883 8.727 25.109 1 84.75 250 ALA B O 1
ATOM 4028 N N . ASP B 1 251 ? -10.875 9.922 23.297 1 91.25 251 ASP B N 1
ATOM 4029 C CA . ASP B 1 251 ? -12.273 9.656 22.953 1 91.25 251 ASP B CA 1
ATOM 4030 C C . ASP B 1 251 ? -12.383 8.5 21.969 1 91.25 251 ASP B C 1
ATOM 4032 O O . ASP B 1 251 ? -13.312 7.691 22.047 1 91.25 251 ASP B O 1
ATOM 4036 N N . THR B 1 252 ? -11.523 8.5 21.016 1 93.75 252 THR B N 1
ATOM 4037 C CA . THR B 1 252 ? -11.555 7.465 19.984 1 93.75 252 THR B CA 1
ATOM 4038 C C . THR B 1 252 ? -10.18 7.285 19.359 1 93.75 252 THR B C 1
ATOM 4040 O O . THR B 1 252 ? -9.406 8.242 19.266 1 93.75 252 THR B O 1
ATOM 4043 N N . ASN B 1 253 ? -9.953 6.094 18.891 1 91.81 253 ASN B N 1
ATOM 4044 C CA . ASN B 1 253 ? -8.703 5.816 18.188 1 91.81 253 ASN B CA 1
ATOM 4045 C C . ASN B 1 253 ? -8.828 6.113 16.703 1 91.81 253 ASN B C 1
ATOM 4047 O O . ASN B 1 253 ? -7.832 6.078 15.969 1 91.81 253 ASN B O 1
ATOM 4051 N N . ASP B 1 254 ? -10.016 6.379 16.234 1 93.25 254 ASP B N 1
ATOM 4052 C CA . ASP B 1 254 ? -10.227 6.754 14.836 1 93.25 254 ASP B CA 1
ATOM 4053 C C . ASP B 1 254 ? -9.836 8.211 14.602 1 93.25 254 ASP B C 1
ATOM 4055 O O . ASP B 1 254 ? -10.625 9.117 14.859 1 93.25 254 ASP B O 1
ATOM 4059 N N . GLU B 1 255 ? -8.703 8.453 14.023 1 90.06 255 GLU B N 1
ATOM 4060 C CA . GLU B 1 255 ? -8.156 9.797 13.82 1 90.06 255 GLU B CA 1
ATOM 4061 C C . GLU B 1 255 ? -9.078 10.633 12.938 1 90.06 255 GLU B C 1
ATOM 4063 O O . GLU B 1 255 ? -9.133 11.859 13.078 1 90.06 255 GLU B O 1
ATOM 4068 N N . ASP B 1 256 ? -9.828 10.039 12.094 1 88.25 256 ASP B N 1
ATOM 4069 C CA . ASP B 1 256 ? -10.711 10.766 11.188 1 88.25 256 ASP B CA 1
ATOM 4070 C C . ASP B 1 256 ? -11.859 11.414 11.961 1 88.25 256 ASP B C 1
ATOM 4072 O O . ASP B 1 256 ? -12.508 12.344 11.461 1 88.25 256 ASP B O 1
ATOM 4076 N N . ALA B 1 257 ? -12.078 10.914 13.164 1 94.06 257 ALA B N 1
ATOM 4077 C CA . ALA B 1 257 ? -13.188 11.414 13.977 1 94.06 257 ALA B CA 1
ATOM 4078 C C . ALA B 1 257 ? -12.727 12.523 14.914 1 94.06 257 ALA B C 1
ATOM 4080 O O . ALA B 1 257 ? -13.547 13.156 15.586 1 94.06 257 ALA B O 1
ATOM 4081 N N . TRP B 1 258 ? -11.453 12.789 14.938 1 94.75 258 TRP B N 1
ATOM 4082 C CA . TRP B 1 258 ? -10.93 13.836 15.812 1 94.75 258 TRP B CA 1
ATOM 4083 C C . TRP B 1 258 ? -11.383 15.211 15.344 1 94.75 258 TRP B C 1
ATOM 4085 O O . TRP B 1 258 ? -11.562 15.438 14.148 1 94.75 258 TRP B O 1
ATOM 4095 N N . VAL B 1 259 ? -11.703 16.062 16.312 1 95.88 259 VAL B N 1
ATOM 4096 C CA . VAL B 1 259 ? -12.125 17.438 16.031 1 95.88 259 VAL B CA 1
ATOM 4097 C C . VAL B 1 259 ? -11.289 18.422 16.859 1 95.88 259 VAL B C 1
ATOM 4099 O O . VAL B 1 259 ? -11.227 18.312 18.078 1 95.88 259 VAL B O 1
ATOM 4102 N N . THR B 1 260 ? -10.547 19.328 16.188 1 96.25 260 THR B N 1
ATOM 4103 C CA . THR B 1 260 ? -9.734 20.359 16.828 1 96.25 260 THR B CA 1
ATOM 4104 C C . THR B 1 260 ? -10.172 21.75 16.375 1 96.25 260 THR B C 1
ATOM 4106 O O . THR B 1 260 ? -10.297 22.016 15.18 1 96.25 260 THR B O 1
ATOM 4109 N N . GLU B 1 261 ? -10.508 22.578 17.328 1 96.56 261 GLU B N 1
ATOM 4110 C CA . GLU B 1 261 ? -10.727 23.984 17.016 1 96.56 261 GLU B CA 1
ATOM 4111 C C . GLU B 1 261 ? -9.438 24.797 17.172 1 96.56 261 GLU B C 1
ATOM 4113 O O . GLU B 1 261 ? -8.789 24.75 18.219 1 96.56 261 GLU B O 1
ATOM 4118 N N . ILE B 1 262 ? -9.055 25.484 16.141 1 97.25 262 ILE B N 1
ATOM 4119 C CA . ILE B 1 262 ? -7.836 26.281 16.125 1 97.25 262 ILE B CA 1
ATOM 4120 C C . ILE B 1 262 ? -8.188 27.766 16.219 1 97.25 262 ILE B C 1
ATOM 4122 O O . ILE B 1 262 ? -9 28.266 15.438 1 97.25 262 ILE B O 1
ATOM 4126 N N . GLY B 1 263 ? -7.613 28.469 17.172 1 97.88 263 GLY B N 1
ATOM 4127 C CA . GLY B 1 263 ? -7.832 29.891 17.344 1 97.88 263 GLY B CA 1
ATOM 4128 C C . GLY B 1 263 ? -6.582 30.719 17.125 1 97.88 263 GLY B C 1
ATOM 4129 O O . GLY B 1 263 ? -5.547 30.469 17.734 1 97.88 263 GLY B O 1
ATOM 4130 N N . TRP B 1 264 ? -6.691 31.672 16.266 1 97.69 264 TRP B N 1
ATOM 4131 C CA . TRP B 1 264 ? -5.656 32.625 15.938 1 97.69 264 TRP B CA 1
ATOM 4132 C C . TRP B 1 264 ? -5.941 34 16.594 1 97.69 264 TRP B C 1
ATOM 4134 O O . TRP B 1 264 ? -6.984 34.594 16.328 1 97.69 264 TRP B O 1
ATOM 4144 N N . PRO B 1 265 ? -5.078 34.438 17.5 1 97.12 265 PRO B N 1
ATOM 4145 C CA . PRO B 1 265 ? -5.336 35.719 18.172 1 97.12 265 PRO B CA 1
ATOM 4146 C C . PRO B 1 265 ? -5.387 36.906 17.188 1 97.12 265 PRO B C 1
ATOM 4148 O O . PRO B 1 265 ? -4.5 37.031 16.344 1 97.12 265 PRO B O 1
ATOM 4151 N N . VAL B 1 266 ? -6.43 37.719 17.312 1 96.25 266 VAL B N 1
ATOM 4152 C CA . VAL B 1 266 ? -6.621 38.844 16.422 1 96.25 266 VAL B CA 1
ATOM 4153 C C . VAL B 1 266 ? -7.094 40.062 17.203 1 96.25 266 VAL B C 1
ATOM 4155 O O . VAL B 1 266 ? -7.457 39.938 18.375 1 96.25 266 VAL B O 1
ATOM 4158 N N . PHE B 1 267 ? -6.887 41.25 16.594 1 89.56 267 PHE B N 1
ATOM 4159 C CA . PHE B 1 267 ? -7.578 42.469 16.984 1 89.56 267 PHE B CA 1
ATOM 4160 C C . PHE B 1 267 ? -8.781 42.75 16.094 1 89.56 267 PHE B C 1
ATOM 4162 O O . PHE B 1 267 ? -8.625 42.969 14.883 1 89.56 267 PHE B O 1
ATOM 4169 N N . HIS B 1 268 ? -9.969 42.406 16.578 1 77.62 268 HIS B N 1
ATOM 4170 C CA . HIS B 1 268 ? -11.164 42.562 15.758 1 77.62 268 HIS B CA 1
ATOM 4171 C C . HIS B 1 268 ? -11.453 44.031 15.469 1 77.62 268 HIS B C 1
ATOM 4173 O O . HIS B 1 268 ? -11.586 44.844 16.391 1 77.62 268 HIS B O 1
ATOM 4179 N N . THR B 1 269 ? -11.18 44.594 14.297 1 66.56 269 THR B N 1
ATOM 4180 C CA . THR B 1 269 ? -11.477 45.969 13.93 1 66.56 269 THR B CA 1
ATOM 4181 C C . THR B 1 269 ? -12.953 46.125 13.586 1 66.56 269 THR B C 1
ATOM 4183 O O . THR B 1 269 ? -13.555 45.25 12.969 1 66.56 269 THR B O 1
ATOM 4186 N N . ARG B 1 270 ? -13.938 46.531 14.539 1 57.34 270 ARG B N 1
ATOM 4187 C CA . ARG B 1 270 ? -15.367 46.812 14.406 1 57.34 270 ARG B CA 1
ATOM 4188 C C . ARG B 1 270 ? -15.656 47.594 13.133 1 57.34 270 ARG B C 1
ATOM 4190 O O . ARG B 1 270 ? -16.734 48.156 12.977 1 57.34 270 ARG B O 1
ATOM 4197 N N . SER B 1 271 ? -14.93 47.719 12.203 1 49.03 271 SER B N 1
ATOM 4198 C CA . SER B 1 271 ? -15.5 48.656 11.25 1 49.03 271 SER B CA 1
ATOM 4199 C C . SER B 1 271 ? -16.938 48.312 10.922 1 49.03 271 SER B C 1
ATOM 4201 O O . SER B 1 271 ? -17.766 49.188 10.656 1 49.03 271 SER B O 1
ATOM 4203 N N . GLY B 1 272 ? -17.375 47.125 10.492 1 42.44 272 GLY B N 1
ATOM 4204 C CA . GLY B 1 272 ? -18.688 47.125 9.859 1 42.44 272 GLY B CA 1
ATOM 4205 C C . GLY B 1 272 ? -19.828 47.125 10.852 1 42.44 272 GLY B C 1
ATOM 4206 O O . GLY B 1 272 ? -20.938 46.688 10.539 1 42.44 272 GLY B O 1
ATOM 4207 N N . MET B 1 273 ? -19.734 47.281 12.234 1 39.72 273 MET B N 1
ATOM 4208 C CA . MET B 1 273 ? -21.031 47.375 12.898 1 39.72 273 MET B CA 1
ATOM 4209 C C . MET B 1 273 ? -21.766 48.625 12.461 1 39.72 273 MET B C 1
ATOM 4211 O O . MET B 1 273 ? -21.281 49.75 12.664 1 39.72 273 MET B O 1
ATOM 4215 N N . ASP B 1 274 ? -22.547 48.594 11.359 1 38.12 274 ASP B N 1
ATOM 4216 C CA . ASP B 1 274 ? -23.578 49.625 11.125 1 38.12 274 ASP B CA 1
ATOM 4217 C C . ASP B 1 274 ? -24.344 49.938 12.414 1 38.12 274 ASP B C 1
ATOM 4219 O O . ASP B 1 274 ? -24.766 49.031 13.133 1 38.12 274 ASP B O 1
ATOM 4223 N N . PRO B 1 275 ? -24.172 51.094 13.094 1 40.66 275 PRO B N 1
ATOM 4224 C CA . PRO B 1 275 ? -25.031 51.531 14.203 1 40.66 275 PRO B CA 1
ATOM 4225 C C . PRO B 1 275 ? -26.516 51.344 13.898 1 40.66 275 PRO B C 1
ATOM 4227 O O . PRO B 1 275 ? -27 51.781 12.852 1 40.66 275 PRO B O 1
ATOM 4230 N N . GLY B 1 276 ? -27.156 50.156 13.992 1 33.38 276 GLY B N 1
ATOM 4231 C CA . GLY B 1 276 ? -28.609 50.062 13.867 1 33.38 276 GLY B CA 1
ATOM 4232 C C . GLY B 1 276 ? -29.344 51.25 14.492 1 33.38 276 GLY B C 1
ATOM 4233 O O . GLY B 1 276 ? -28.812 51.906 15.383 1 33.38 276 GLY B O 1
ATOM 4234 N N . HIS B 1 277 ? -30.344 52 13.688 1 38.47 277 HIS B N 1
ATOM 4235 C CA . HIS B 1 277 ? -31.391 52.969 13.922 1 38.47 277 HIS B CA 1
ATOM 4236 C C . HIS B 1 277 ? -32.156 52.656 15.188 1 38.47 277 HIS B C 1
ATOM 4238 O O . HIS B 1 277 ? -32.719 51.562 15.32 1 38.47 277 HIS B O 1
ATOM 4244 N N . THR B 1 278 ? -31.859 53.219 16.359 1 33.12 278 THR B N 1
ATOM 4245 C CA . THR B 1 278 ? -32.75 53.344 17.516 1 33.12 278 THR B CA 1
ATOM 4246 C C . THR B 1 278 ? -34.094 53.875 17.094 1 33.12 278 THR B C 1
ATOM 4248 O O . THR B 1 278 ? -34.219 55.031 16.672 1 33.12 278 THR B O 1
ATOM 4251 N N . SER B 1 279 ? -34.906 53.188 16.156 1 28.61 279 SER B N 1
ATOM 4252 C CA . SER B 1 279 ? -36.312 53.656 16.016 1 28.61 279 SER B CA 1
ATOM 4253 C C . SER B 1 279 ? -37 53.75 17.375 1 28.61 279 SER B C 1
ATOM 4255 O O . SER B 1 279 ? -36.969 52.812 18.156 1 28.61 279 SER B O 1
ATOM 4257 N N . SER B 1 280 ? -37.406 55.031 17.703 1 26.2 280 SER B N 1
ATOM 4258 C CA . SER B 1 280 ? -38.594 55.406 18.484 1 26.2 280 SER B CA 1
ATOM 4259 C C . SER B 1 280 ? -39.844 54.719 17.969 1 26.2 280 SER B C 1
ATOM 4261 O O . SER B 1 280 ? -40.031 54.594 16.75 1 26.2 280 SER B O 1
#

Organism: NCBI:txid40318

Radius of gyration: 35.29 Å; Cα contacts (8 Å, |Δi|>4): 998; chains: 2; bounding box: 66×126×76 Å

Foldseek 3Di:
DDKDWLVVLCVLQVQDSVRQVVCCVVVQANFPDADPVPRTGIHDPVCSVSSNLVVVCVVVVHDVVLSSVLSPDPDPVRSVVSVVVVVVVVVVVVVVVVVVVVVVVLVPDPQPDLVQKDKDKDAKFKWKKFKDKDFLVCVVVVQVVRVVVRVVQCVVVVWDFDFFKKKWAFPCCVVVRIDMMMITTGTPDDHDDDVRMDMDIDHIFIWTKGKDAFAPVSCVSVVVSRVVCCVVQFAFDGTTKMKGWRADPVHDPHRRRTMIMITTGTDHDPVPPPPPPPDD/DDKDWLVVLCVLQVQDSVRQVVCCVVVQQNFPDADPVPRTGIHDPVCSVSSNLVVVCVVVVHDVVLSSVLSPQPDPVRSVVSVVVVVVVVVVVVVVVVVVVVVVVLVPDPQPDLVQKDKDKDAKFKWKKFKDKDFLVCVVVVQVVRVVVRVVQCVVVVWDFDFFKKKWAFPCCVVVRIDMMMITTGTPDDHDDDVRMDMDIDHIFIWTKGKDAFAPVSCVSVVVSRVVCCVVQFAADGTTKMKGWRADPVHDPHRRRTMIMITTGTDHDPVPPPPPPPDD

Sequence (560 aa):
MSTLTIGDFSRATHLGVKALRHYHRVGLLVPAEVDEVTGYRRYRVEQIGDALLIKRFRDLDLPLDHIRALLDAPSVERRTALLQEHLSRLIGDLQRMQAAAASLTALLKPDPDTSRVRFRVARAAAGAAIQAEVDTATVTPWFRGATAELTAALRAAGAAVQGPVVGLYEDGIFTEGAGQATVFVPTTDRIRPLGRVVPLLCPTAELCVVTHQGGHSSIDRAYAALGSHVARHEISTPGPIRETYLTGPADTNDEDAWVTEIGWPVFHTRSGMDPGHTSSMSTLTIGDFSRATHLGVKALRHYHRVGLLVPAEVDEVTGYRRYRVEQIGDALLIKRFRDLDLPLDHIRALLDAPSVERRTALLQEHLSRLIGDLQRMQAAAASLTALLKPDPDTSRVRFRVARAAAGAAIQAEVDTATVTPWFRGATAELTAALRAAGAAVQGPVVGLYEDGIFTEGAGQATVFVPTTDRIRPLGRVVPLLCPTAELCVVTHQGGHSSIDRAYAALGSHVARHEISTPGPIRETYLTGPADTNDEDAWVTEIGWPVFHTRSGMDPGHTSS

InterPro domains:
  IPR000551 MerR-type HTH domain [PF13411] (5-73)
  IPR000551 MerR-type HTH domain [PS50937] (3-73)
  IPR000551 MerR-type HTH domain [SM00422] (4-74)
  IPR009061 Putative DNA-binding domain superfamily [SSF46955] (4-109)
  IPR011256 Regulatory factor, effector binding domain superfamily [G3DSA:3.20.80.10] (116-266)
  IPR011256 Regulatory factor, effector binding domain superfamily [SSF55136] (147-266)
  IPR029442 GyrI-like small molecule binding domain [PF06445] (147-266)
  IPR047057 MerR transcriptional regulator [PTHR30204] (3-128)

pLDDT: mean 88.62, std 12.39, range [24.69, 98.5]